Protein AF-A0AAV8R9K7-F1 (afdb_monomer_lite)

InterPro domains:
  IPR001878 Zinc finger, CCHC-type [PF00098] (71-87)
  IPR001878 Zinc finger, CCHC-type [PS50158] (72-88)
  IPR001878 Zinc finger, CCHC-type [SM00343] (72-88)
  IPR036875 Zinc finger, CCHC-type superfamily [SSF57756] (67-96)

Foldseek 3Di:
DVVVVVVVVVVVVVVVVPPVPPPDPPDDDPDDDDPQLQKAKDQDPDDPQDFDLQKKFKAFPVVVVVVQPDWAEQFQRHGDDFVVPDPDPRGDVVSVSQVVNQPDDPRMTITTDDGRDPDSRRMIGMDRPDPHDPPDVVSRPPPDPDPPPDPDPPDPPFLFFFDDDPPDGTQTDDPQVSPDPFDWDQADQDFDAASRPRDTAHRLQWIAGPRRRHIHGQVCCCGGPVVDHRPRPPDPPDDDDDDDVVVVVVVVVVVVVVVVVVVVVVVVVVVVVVVVVVVVVVVVVVVVVVVVPPDDPVVVVVVVVVVVVVVVVVVVVVVVVVVVVVVVVVVVVVVVVVVVVVPDPVVVVVVVVVVVVVVVVVVVVVVVVVVVVVVVVVVVDDDDDDDDDDDDDDDDDDPPPDDDPQWDWDWDWDDDPNDTDIDIDTDDPVDPHDPDDPVVPD

pLDDT: mean 74.11, std 16.45, range [30.86, 96.81]

Organism: Ensete ventricosum (NCBI:txid4639)

Secondary structure (DSSP, 8-state):
-HHHHHHHHHHHHHHHS-GGGS---TTS------S----EEEE-S---S---TTEEEEEEHHHHHHTTTTPEETTT--BSS-GGG---S---HHHHHHHHHS---TTEEEEE--SS-S--TTEEEEETTS------GGGG--TT------------S-EEES--BTTBPPEEE-HHHHT----EE----S-EE-TTT--EE-TTSEEEETTT--EEETTTHHHH-TTS---------PPPP---HHHHHHHHHHHHHHHHHHHHHHHHHHHHHHHHHHHHHHHHHHHHHHHHHS---HHHHHHHHHHHHHHHHHHHHHHHHHHHHHHHHHHHHHHHHHHHHSS--HHHHHHHHHHHHHHHHHHHHHHHHHHHHHHHHHHH---------------------------EEEEEEEEETTEEEEEEEEE----SS----GGG--

Structure (mmCIF, N/CA/C/O backbone):
data_AF-A0AAV8R9K7-F1
#
_entry.id   AF-A0AAV8R9K7-F1
#
loop_
_atom_site.group_PDB
_atom_site.id
_atom_site.type_symbol
_atom_site.label_atom_id
_atom_site.label_alt_id
_atom_site.label_comp_id
_atom_site.label_asym_id
_atom_site.label_entity_id
_atom_site.label_seq_id
_atom_site.pdbx_PDB_ins_code
_atom_site.Cartn_x
_atom_site.Cartn_y
_atom_site.Cartn_z
_atom_site.occupancy
_atom_site.B_iso_or_equiv
_atom_site.auth_seq_id
_atom_site.auth_comp_id
_atom_site.auth_asym_id
_atom_site.auth_atom_id
_atom_site.pdbx_PDB_model_num
ATOM 1 N N . MET A 1 1 ? 14.987 -25.175 37.083 1.00 53.41 1 MET A N 1
ATOM 2 C CA . MET A 1 1 ? 14.721 -26.192 36.028 1.00 53.41 1 MET A CA 1
ATOM 3 C C . MET A 1 1 ? 13.384 -26.905 36.206 1.00 53.41 1 MET A C 1
ATOM 5 O O . MET A 1 1 ? 12.622 -26.923 35.249 1.00 53.41 1 MET A O 1
ATOM 9 N N . LYS A 1 2 ? 13.059 -27.458 37.387 1.00 66.12 2 LYS A N 1
ATOM 10 C CA . LYS A 1 2 ? 11.740 -28.081 37.627 1.00 66.12 2 LYS A CA 1
ATOM 11 C C . LYS A 1 2 ? 10.578 -27.083 37.537 1.00 66.12 2 LYS A C 1
ATOM 13 O O . LYS A 1 2 ? 9.588 -27.394 36.893 1.00 66.12 2 LYS A O 1
ATOM 18 N N . GLU A 1 3 ? 10.751 -25.882 38.084 1.00 74.06 3 GLU A N 1
ATOM 19 C CA . GLU A 1 3 ? 9.745 -24.806 38.036 1.00 74.06 3 GLU A CA 1
ATOM 20 C C . GLU A 1 3 ? 9.465 -24.338 36.603 1.00 74.06 3 GLU A C 1
ATOM 22 O O . GLU A 1 3 ? 8.318 -24.289 36.191 1.00 74.06 3 GLU A O 1
ATOM 27 N N . ILE A 1 4 ? 10.509 -24.158 35.789 1.00 72.94 4 ILE A N 1
ATOM 28 C CA . ILE A 1 4 ? 10.387 -23.790 34.366 1.00 72.94 4 ILE A CA 1
ATOM 29 C C . ILE A 1 4 ? 9.634 -24.874 33.572 1.00 72.94 4 ILE A C 1
ATOM 31 O O . ILE A 1 4 ? 8.831 -24.575 32.692 1.00 72.94 4 ILE A O 1
ATOM 35 N N . CYS A 1 5 ? 9.859 -26.153 33.892 1.00 73.19 5 CYS A N 1
ATOM 36 C CA . CYS A 1 5 ? 9.116 -27.250 33.268 1.00 73.19 5 CYS A CA 1
ATOM 37 C C . CYS A 1 5 ? 7.656 -27.295 33.742 1.00 73.19 5 CYS A C 1
ATOM 39 O O . CYS A 1 5 ? 6.770 -27.600 32.947 1.00 73.19 5 CYS A O 1
ATOM 41 N N . GLN A 1 6 ? 7.390 -26.979 35.011 1.00 78.06 6 GLN A N 1
ATOM 42 C CA . GLN A 1 6 ? 6.032 -26.892 35.550 1.00 78.06 6 GLN A CA 1
ATOM 43 C C . GLN A 1 6 ? 5.265 -25.709 34.953 1.00 78.06 6 GLN A C 1
ATOM 45 O O . GLN A 1 6 ? 4.122 -25.892 34.544 1.00 78.06 6 GLN A O 1
ATOM 50 N N . GLU A 1 7 ? 5.902 -24.550 34.786 1.00 79.38 7 GLU A N 1
ATOM 51 C CA . GLU A 1 7 ? 5.328 -23.403 34.077 1.00 79.38 7 GLU A CA 1
ATOM 52 C C . GLU A 1 7 ? 5.062 -23.719 32.605 1.00 79.38 7 GLU A C 1
ATOM 54 O O . GLU A 1 7 ? 3.993 -23.392 32.098 1.00 79.38 7 GLU A O 1
ATOM 59 N N . ALA A 1 8 ? 5.966 -24.421 31.916 1.00 77.44 8 ALA A N 1
ATOM 60 C CA . ALA A 1 8 ? 5.749 -24.825 30.526 1.00 77.44 8 ALA A CA 1
ATOM 61 C C . ALA A 1 8 ? 4.580 -25.819 30.377 1.00 77.44 8 ALA A C 1
ATOM 63 O O . ALA A 1 8 ? 3.791 -25.728 29.433 1.00 77.44 8 ALA A O 1
ATOM 64 N N . VAL A 1 9 ? 4.432 -26.756 31.321 1.00 81.25 9 VAL A N 1
ATOM 65 C CA . VAL A 1 9 ? 3.286 -27.677 31.368 1.00 81.25 9 VAL A CA 1
ATOM 66 C C . VAL A 1 9 ? 1.995 -26.918 31.677 1.00 81.25 9 VAL A C 1
ATOM 68 O O . VAL A 1 9 ? 0.989 -27.150 31.009 1.00 81.25 9 VAL A O 1
ATOM 71 N N . PHE A 1 10 ? 2.028 -25.970 32.614 1.00 74.88 10 PHE A N 1
ATOM 72 C CA . PHE A 1 10 ? 0.879 -25.147 32.985 1.00 74.88 10 PHE A CA 1
ATOM 73 C C . PHE A 1 10 ? 0.433 -24.228 31.837 1.00 74.88 10 PHE A C 1
ATOM 75 O O . PHE A 1 10 ? -0.750 -24.170 31.508 1.00 74.88 10 PHE A O 1
ATOM 82 N N . GLN A 1 11 ? 1.373 -23.599 31.128 1.00 75.44 11 GLN A N 1
ATOM 83 C CA . GLN A 1 11 ? 1.072 -22.807 29.934 1.00 75.44 11 GLN A CA 1
ATOM 84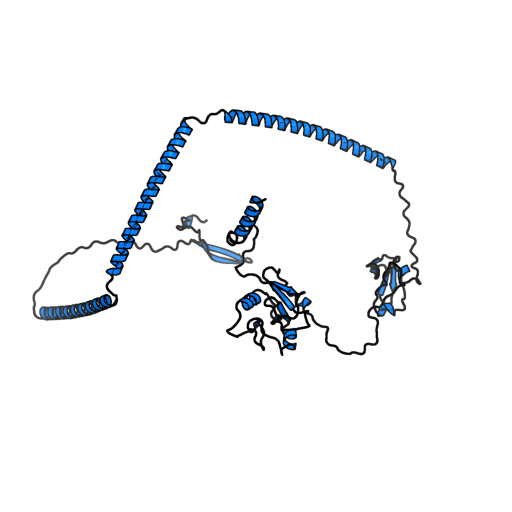 C C . GLN A 1 11 ? 0.511 -23.659 28.789 1.00 75.44 11 GLN A C 1
ATOM 86 O O . GLN A 1 11 ? -0.382 -23.216 28.067 1.00 75.44 11 GLN A O 1
ATOM 91 N N . ASN A 1 12 ? 0.975 -24.900 28.628 1.00 72.88 12 ASN A N 1
ATOM 92 C CA . ASN A 1 12 ? 0.406 -25.818 27.640 1.00 72.88 12 ASN A CA 1
ATOM 93 C C . ASN A 1 12 ? -0.994 -26.317 28.031 1.00 72.88 12 ASN A C 1
ATOM 95 O O . ASN A 1 12 ? -1.822 -26.550 27.150 1.00 72.88 12 ASN A O 1
ATOM 99 N N . GLN A 1 13 ? -1.292 -26.441 29.327 1.00 76.12 13 GLN A N 1
ATOM 100 C CA . GLN A 1 13 ? -2.643 -26.728 29.818 1.00 76.12 13 GLN A CA 1
ATOM 101 C C . GLN A 1 13 ? -3.586 -25.535 29.599 1.00 76.12 13 GLN A C 1
ATOM 103 O O . GLN A 1 13 ? -4.694 -25.731 29.099 1.00 76.12 13 GLN A O 1
ATOM 108 N N . LEU A 1 14 ? -3.122 -24.305 29.849 1.00 68.12 14 LEU A N 1
ATOM 109 C CA . LEU A 1 14 ? -3.866 -23.070 29.565 1.00 68.12 14 LEU A CA 1
ATOM 110 C C . LEU A 1 14 ? -4.161 -22.886 28.069 1.00 68.12 14 LEU A C 1
ATOM 112 O O . LEU A 1 14 ? -5.252 -22.460 27.718 1.00 68.12 14 LEU A O 1
ATOM 116 N N . LYS A 1 15 ? -3.246 -23.272 27.168 1.00 66.06 15 LYS A N 1
ATOM 117 C CA . LYS A 1 15 ? -3.500 -23.259 25.712 1.00 66.06 15 LYS A CA 1
ATOM 118 C C . LYS A 1 15 ? -4.556 -24.281 25.268 1.00 66.06 15 LYS A C 1
ATOM 120 O O . LYS A 1 15 ? -5.205 -24.079 24.245 1.00 66.06 15 LYS A O 1
ATOM 125 N N . LYS A 1 16 ? -4.719 -25.385 26.007 1.00 66.06 16 LYS A N 1
ATOM 126 C CA . LYS A 1 16 ? -5.699 -26.450 25.713 1.00 66.06 16 LYS A CA 1
ATOM 127 C C . LYS A 1 16 ? -7.105 -26.110 26.212 1.00 66.06 16 LYS A C 1
ATOM 129 O O . LYS A 1 16 ? -8.090 -26.546 25.620 1.00 66.06 16 LYS A O 1
ATOM 134 N N . LEU A 1 17 ? -7.195 -25.336 27.288 1.00 67.56 17 LEU A N 1
ATOM 135 C CA . LEU A 1 17 ? -8.433 -24.773 27.810 1.00 67.56 17 LEU A CA 1
ATOM 136 C C . LEU A 1 17 ? -8.737 -23.518 26.988 1.00 67.56 17 LEU A C 1
ATOM 138 O O . LEU A 1 17 ? -8.181 -22.466 27.263 1.00 67.56 17 LEU A O 1
ATOM 142 N N . GLY A 1 18 ? -9.548 -23.630 25.933 1.00 59.41 18 GLY A N 1
ATOM 143 C CA . GLY A 1 18 ? -9.854 -22.556 24.972 1.00 59.41 18 GLY A CA 1
ATOM 144 C C . GLY A 1 18 ? -10.602 -21.341 25.546 1.00 59.41 18 GLY A C 1
ATOM 145 O O . GLY A 1 18 ? -11.646 -20.961 25.024 1.00 59.41 18 GLY A O 1
ATOM 146 N N . PHE A 1 19 ? -10.075 -20.727 26.603 1.00 54.97 19 PHE A N 1
ATOM 147 C CA . PHE A 1 19 ? -10.669 -19.644 27.377 1.00 54.97 19 PHE A CA 1
ATOM 148 C C . PHE A 1 19 ? -10.847 -18.379 26.531 1.00 54.97 19 PHE A C 1
ATOM 150 O O . PHE A 1 19 ? -11.880 -17.724 26.596 1.00 54.97 19 PHE A O 1
ATOM 157 N N . CYS A 1 20 ? -9.896 -18.097 25.637 1.00 54.50 20 CYS A N 1
ATOM 158 C CA . CYS A 1 20 ? -9.931 -16.913 24.777 1.00 54.50 20 CYS A CA 1
ATOM 159 C C . CYS A 1 20 ? -10.772 -17.082 23.501 1.00 54.50 20 CYS A C 1
ATOM 161 O O . CYS A 1 20 ? -10.784 -16.183 22.667 1.00 54.50 20 CYS A O 1
ATOM 163 N N . ARG A 1 21 ? -11.473 -18.210 23.307 1.00 57.03 21 ARG A N 1
ATOM 164 C CA . ARG A 1 21 ? -12.296 -18.415 22.099 1.00 57.03 21 ARG A CA 1
ATOM 165 C C . ARG A 1 21 ? -13.566 -17.553 22.094 1.00 57.03 21 ARG A C 1
ATOM 167 O O . ARG A 1 21 ? -14.088 -17.274 21.022 1.00 57.03 21 ARG A O 1
ATOM 174 N N . ASN A 1 22 ? -14.013 -17.117 23.276 1.00 54.28 22 ASN A N 1
ATOM 175 C CA . ASN A 1 22 ? -15.217 -16.304 23.477 1.00 54.28 22 ASN A CA 1
ATOM 176 C C . ASN A 1 22 ? -14.931 -14.919 24.082 1.00 54.28 22 ASN A C 1
ATOM 178 O O . ASN A 1 22 ? -15.877 -14.211 24.412 1.00 54.28 22 ASN A O 1
ATOM 182 N N . THR A 1 23 ? -13.665 -14.520 24.240 1.00 49.56 23 THR A N 1
ATOM 183 C CA . THR A 1 23 ? -13.323 -13.184 24.748 1.00 49.56 23 THR A CA 1
ATOM 184 C C . THR A 1 23 ? -13.143 -12.242 23.558 1.00 49.56 23 THR A C 1
ATOM 186 O O . THR A 1 23 ? -12.136 -12.357 22.854 1.00 49.56 23 THR A O 1
ATOM 189 N N . PRO A 1 24 ? -14.097 -11.338 23.276 1.00 47.09 24 PRO A N 1
ATOM 190 C CA . PRO A 1 24 ? -13.968 -10.401 22.171 1.00 47.09 24 PRO A CA 1
ATOM 191 C C . PRO A 1 24 ? -12.807 -9.442 22.447 1.00 47.09 24 PRO A C 1
ATOM 193 O O . PRO A 1 24 ? -12.854 -8.616 23.357 1.00 47.09 24 PRO A O 1
ATOM 196 N N . VAL A 1 25 ? -11.742 -9.555 21.654 1.00 50.19 25 VAL A N 1
ATOM 197 C CA . VAL A 1 25 ? -10.676 -8.551 21.610 1.00 50.19 25 VAL A CA 1
ATOM 198 C C . VAL A 1 25 ? -11.211 -7.374 20.798 1.00 50.19 25 VAL A C 1
ATOM 200 O O . VAL A 1 25 ? -11.258 -7.415 19.569 1.00 50.19 25 VAL A O 1
ATOM 203 N N . HIS A 1 26 ? -11.685 -6.344 21.494 1.00 41.00 26 HIS A N 1
ATOM 204 C CA . HIS A 1 26 ? -12.166 -5.117 20.870 1.00 41.00 26 HIS A CA 1
ATOM 205 C C . HIS A 1 26 ? -11.006 -4.354 20.206 1.00 41.00 26 HIS A C 1
ATOM 207 O O . HIS A 1 26 ? -9.986 -4.107 20.843 1.00 41.00 26 HIS A O 1
ATOM 213 N N . GLY A 1 27 ? -11.179 -3.965 18.935 1.00 42.97 27 GLY A N 1
ATOM 214 C CA . GLY A 1 27 ? -10.359 -2.927 18.289 1.00 42.97 27 GLY A CA 1
ATOM 215 C C . GLY A 1 27 ? -9.593 -3.293 17.011 1.00 42.97 27 GLY A C 1
ATOM 216 O O . GLY A 1 27 ? -9.007 -2.395 16.423 1.00 42.97 27 GLY A O 1
ATOM 217 N N . ILE A 1 28 ? -9.590 -4.553 16.547 1.00 48.56 28 ILE A N 1
ATOM 218 C CA . ILE A 1 28 ? -8.864 -4.942 15.306 1.00 48.56 28 ILE A CA 1
ATOM 219 C C . ILE A 1 28 ? -9.806 -5.340 14.154 1.00 48.56 28 ILE A C 1
ATOM 221 O O . ILE A 1 28 ? -9.413 -5.323 12.992 1.00 48.56 28 ILE A O 1
ATOM 225 N N . TYR A 1 29 ? -11.077 -5.625 14.440 1.00 40.69 29 TYR A N 1
ATOM 226 C CA . TYR A 1 29 ? -12.050 -6.016 13.420 1.00 40.69 29 TYR A CA 1
ATOM 227 C C . TYR A 1 29 ? -13.140 -4.962 13.263 1.00 40.69 29 TYR A C 1
ATOM 229 O O . TYR A 1 29 ? -14.261 -5.124 13.737 1.00 40.69 29 TYR A O 1
ATOM 237 N N . GLU A 1 30 ? -12.832 -3.900 12.529 1.00 41.28 30 GLU A N 1
ATOM 238 C CA . GLU A 1 30 ? -13.862 -3.222 11.749 1.00 41.28 30 GLU A CA 1
ATOM 239 C C . GLU A 1 30 ? -14.164 -4.099 10.529 1.00 41.28 30 GLU A C 1
ATOM 241 O O . GLU A 1 30 ? -13.495 -4.025 9.500 1.00 41.28 30 GLU A O 1
ATOM 246 N N . ARG A 1 31 ? -15.125 -5.015 10.683 1.00 40.19 31 ARG A N 1
ATOM 247 C CA . ARG A 1 31 ? -15.949 -5.571 9.599 1.00 40.19 31 ARG A CA 1
ATOM 248 C C . ARG A 1 31 ? -17.084 -6.373 10.216 1.00 40.19 31 ARG A C 1
ATOM 250 O O . ARG A 1 31 ? -17.049 -7.594 10.346 1.00 40.19 31 ARG A O 1
ATOM 257 N N . GLU A 1 32 ? -18.138 -5.646 10.553 1.00 43.19 32 GLU A N 1
ATOM 258 C CA . GLU A 1 32 ? -19.488 -6.180 10.483 1.00 43.19 32 GLU A CA 1
ATOM 259 C C . GLU A 1 32 ? -19.696 -6.836 9.114 1.00 43.19 32 GLU A C 1
ATOM 261 O O . GLU A 1 32 ? -19.749 -6.163 8.084 1.00 43.19 32 GLU A O 1
ATOM 266 N N . LYS A 1 33 ? -19.768 -8.168 9.108 1.00 42.81 33 LYS A N 1
ATOM 267 C CA . LYS A 1 33 ? -20.764 -8.953 8.370 1.00 42.81 33 LYS A CA 1
ATOM 268 C C . LYS A 1 33 ? -20.582 -10.428 8.714 1.00 42.81 33 LYS A C 1
ATOM 270 O O . LYS A 1 33 ? -19.687 -11.084 8.198 1.00 42.81 33 LYS A O 1
ATOM 275 N N . THR A 1 34 ? -21.481 -10.865 9.597 1.00 39.34 34 THR A N 1
ATOM 276 C CA . THR A 1 34 ? -22.144 -12.174 9.634 1.00 39.34 34 THR A CA 1
ATOM 277 C C . THR A 1 34 ? -21.268 -13.425 9.750 1.00 39.34 34 THR A C 1
ATOM 279 O O . THR A 1 34 ? -20.331 -13.667 9.005 1.00 39.34 34 THR A O 1
ATOM 282 N N . HIS A 1 35 ? -21.651 -14.287 10.689 1.00 43.91 35 HIS A N 1
ATOM 283 C CA . HIS A 1 35 ? -21.115 -15.625 10.926 1.00 43.91 35 HIS A CA 1
ATOM 284 C C . HIS A 1 35 ? -21.249 -16.570 9.710 1.00 43.91 35 HIS A C 1
ATOM 286 O O . HIS A 1 35 ? -21.999 -17.543 9.745 1.00 43.91 35 HIS A O 1
ATOM 292 N N . ARG A 1 36 ? -20.497 -16.333 8.637 1.00 52.97 36 ARG A N 1
ATOM 293 C CA . ARG A 1 36 ? -20.113 -17.365 7.676 1.00 52.97 36 ARG A CA 1
ATOM 294 C C . ARG A 1 36 ? -18.599 -17.443 7.708 1.00 52.97 36 ARG A C 1
ATOM 296 O O . ARG A 1 36 ? -17.920 -16.459 7.431 1.00 52.97 36 ARG A O 1
ATOM 303 N N . ARG A 1 37 ? -18.074 -18.609 8.086 1.00 56.03 37 ARG A N 1
ATOM 304 C CA . ARG A 1 37 ? -16.659 -18.917 7.881 1.00 56.03 37 ARG A CA 1
ATOM 305 C C . ARG A 1 37 ? -16.389 -18.714 6.393 1.00 56.03 37 ARG A C 1
ATOM 307 O O . ARG A 1 37 ? -17.049 -19.349 5.573 1.00 56.03 37 ARG A O 1
ATOM 314 N N . ARG A 1 38 ? -15.535 -17.755 6.046 1.00 64.44 38 ARG A N 1
ATOM 315 C CA . ARG A 1 38 ? -15.166 -17.530 4.649 1.00 64.44 38 ARG A CA 1
ATOM 316 C C . ARG A 1 38 ? -14.166 -18.614 4.278 1.00 64.44 38 ARG A C 1
ATOM 318 O O . ARG A 1 38 ? -13.187 -18.805 4.990 1.00 64.44 38 ARG A O 1
ATOM 325 N N . TYR A 1 39 ? -14.473 -19.367 3.232 1.00 72.19 39 TYR A N 1
ATOM 326 C CA . TYR A 1 39 ? -13.564 -20.346 2.653 1.00 72.19 39 TYR A CA 1
ATOM 327 C C . TYR A 1 39 ? -13.024 -19.747 1.361 1.00 72.19 39 TYR A C 1
ATOM 329 O O . TYR A 1 39 ? -13.811 -19.434 0.473 1.00 72.19 39 TYR A O 1
ATOM 337 N N . GLY A 1 40 ? -11.704 -19.614 1.257 1.00 80.94 40 GLY A N 1
ATOM 338 C CA . GLY A 1 40 ? -11.022 -19.214 0.029 1.00 80.94 40 GLY A CA 1
ATOM 339 C C . GLY A 1 40 ? -10.404 -20.413 -0.688 1.00 80.94 40 GLY A C 1
ATOM 340 O O . GLY A 1 40 ? -10.207 -21.481 -0.098 1.00 80.94 40 GLY A O 1
ATOM 341 N N . ALA A 1 41 ? -10.075 -20.241 -1.968 1.00 81.81 41 ALA A N 1
ATOM 342 C CA . ALA A 1 41 ? -9.431 -21.254 -2.803 1.00 81.81 41 ALA A CA 1
ATOM 343 C C . ALA A 1 41 ? -8.129 -20.719 -3.410 1.00 81.81 41 ALA A C 1
ATOM 345 O O . ALA A 1 41 ? -8.066 -19.569 -3.822 1.00 81.81 41 ALA A O 1
ATOM 346 N N . ARG A 1 42 ? -7.093 -21.558 -3.518 1.00 81.56 42 ARG A N 1
ATOM 347 C CA . ARG A 1 42 ? -5.822 -21.235 -4.200 1.00 81.56 42 ARG A CA 1
ATOM 348 C C . ARG A 1 42 ? -5.370 -22.388 -5.087 1.00 81.56 42 ARG A C 1
ATOM 350 O O . ARG A 1 42 ? -5.684 -23.531 -4.763 1.00 81.56 42 ARG A O 1
ATOM 357 N N . LYS A 1 43 ? -4.605 -22.131 -6.155 1.00 81.69 43 LYS A N 1
ATOM 358 C CA . LYS A 1 43 ? -4.033 -23.210 -6.988 1.00 81.69 43 LYS A CA 1
ATOM 359 C C . LYS A 1 43 ? -3.189 -24.149 -6.120 1.00 81.69 43 LYS A C 1
ATOM 361 O O . LYS A 1 43 ? -2.366 -23.698 -5.320 1.00 81.69 43 LYS A O 1
ATOM 366 N N . SER A 1 44 ? -3.439 -25.449 -6.234 1.00 76.00 44 SER A N 1
ATOM 367 C CA . SER A 1 44 ? -2.749 -26.457 -5.434 1.00 76.00 44 SER A CA 1
ATOM 368 C C . SER A 1 44 ? -1.379 -26.769 -6.036 1.00 76.00 44 SER A C 1
ATOM 370 O O . SER A 1 44 ? -1.247 -26.982 -7.236 1.00 76.00 44 SER A O 1
ATOM 372 N N . THR A 1 45 ? -0.342 -26.789 -5.201 1.00 72.69 45 THR A N 1
ATOM 373 C CA . THR A 1 45 ? 1.027 -27.166 -5.601 1.00 72.69 45 THR A CA 1
ATOM 374 C C . THR A 1 45 ? 1.423 -28.557 -5.104 1.00 72.69 45 THR A C 1
ATOM 376 O O . THR A 1 45 ? 2.470 -29.070 -5.481 1.00 72.69 45 THR A O 1
ATOM 379 N N . SER A 1 46 ? 0.600 -29.171 -4.247 1.00 69.19 46 SER A N 1
ATOM 380 C CA . SER A 1 46 ? 0.925 -30.387 -3.491 1.00 69.19 46 SER A CA 1
ATOM 381 C C . SER A 1 46 ? -0.061 -31.541 -3.712 1.00 69.19 46 SER A C 1
ATOM 383 O O . SER A 1 46 ? -0.222 -32.385 -2.826 1.00 69.19 46 SER A O 1
ATOM 385 N N . TYR A 1 47 ? -0.800 -31.558 -4.825 1.00 73.94 47 TYR A N 1
ATOM 386 C CA . TYR A 1 47 ? -1.729 -32.651 -5.105 1.00 73.94 47 TYR A CA 1
ATOM 387 C C . TYR A 1 47 ? -0.947 -33.894 -5.555 1.00 73.94 47 TYR A C 1
ATOM 389 O O . TYR A 1 47 ? -0.343 -33.905 -6.619 1.00 73.94 47 TYR A O 1
ATOM 397 N N . ASN A 1 48 ? -0.957 -34.944 -4.729 1.00 69.94 48 ASN A N 1
ATOM 398 C CA . ASN A 1 48 ? -0.193 -36.180 -4.947 1.00 69.94 48 ASN A CA 1
ATOM 399 C C . ASN A 1 48 ? -1.085 -37.338 -5.446 1.00 69.94 48 ASN A C 1
ATOM 401 O O . ASN A 1 48 ? -0.948 -38.465 -4.971 1.00 69.94 48 ASN A O 1
ATOM 405 N N . GLY A 1 49 ? -2.074 -37.058 -6.304 1.00 70.44 49 GLY A N 1
ATOM 406 C CA . GLY A 1 49 ? -2.939 -38.084 -6.917 1.00 70.44 49 GLY A CA 1
ATOM 407 C C . GLY A 1 49 ? -4.062 -38.641 -6.029 1.00 70.44 49 GLY A C 1
ATOM 408 O O . GLY A 1 49 ? -4.879 -39.438 -6.485 1.00 70.44 49 GLY A O 1
ATOM 409 N N . LYS A 1 50 ? -4.161 -38.229 -4.756 1.00 76.75 50 LYS A N 1
ATOM 410 C CA . LYS A 1 50 ? -5.218 -38.697 -3.841 1.00 76.75 50 LYS A CA 1
ATOM 411 C C . LYS A 1 50 ? -6.296 -37.635 -3.625 1.00 76.75 50 LYS A C 1
ATOM 413 O O . LYS A 1 50 ? -5.971 -36.514 -3.226 1.00 76.75 50 LYS A O 1
ATOM 418 N N . PRO A 1 51 ? -7.587 -37.970 -3.803 1.00 74.31 51 PRO A N 1
ATOM 419 C CA . PRO A 1 51 ? -8.668 -37.034 -3.550 1.00 74.31 51 PRO A CA 1
ATOM 420 C C . PRO A 1 51 ? -8.776 -36.739 -2.051 1.00 74.31 51 PRO A C 1
ATOM 422 O O . PRO A 1 51 ? -9.032 -37.620 -1.229 1.00 74.31 51 PRO A O 1
ATOM 425 N N . HIS A 1 52 ? -8.599 -35.470 -1.694 1.00 72.56 52 HIS A N 1
ATOM 426 C CA . HIS A 1 52 ? -8.733 -34.972 -0.328 1.00 72.56 52 HIS A CA 1
ATOM 427 C C . HIS A 1 52 ? -9.919 -34.014 -0.225 1.00 72.56 52 HIS A C 1
ATOM 429 O O . HIS A 1 52 ? -10.273 -33.349 -1.191 1.00 72.56 52 HIS A O 1
ATOM 435 N N . LYS A 1 53 ? -10.508 -33.888 0.973 1.00 74.56 53 LYS A N 1
ATOM 436 C CA . LYS A 1 53 ? -11.634 -32.966 1.229 1.00 74.56 53 LYS A CA 1
ATOM 437 C C . LYS A 1 53 ? -11.304 -31.498 0.935 1.00 74.56 53 LYS A C 1
ATOM 439 O O . LYS A 1 53 ? -12.209 -30.724 0.670 1.00 74.56 53 LYS A O 1
ATOM 444 N N . THR A 1 54 ? -10.026 -31.141 1.002 1.00 79.19 54 THR A N 1
ATOM 445 C CA . THR A 1 54 ? -9.517 -29.789 0.764 1.00 79.19 54 THR A CA 1
ATOM 446 C C . THR A 1 54 ? -9.167 -29.524 -0.695 1.00 79.19 54 THR A C 1
ATOM 448 O O . THR A 1 54 ? -8.893 -28.380 -1.022 1.00 79.19 54 THR A O 1
ATOM 451 N N . HIS A 1 55 ? -9.136 -30.540 -1.565 1.00 84.19 55 HIS A N 1
ATOM 452 C CA . HIS A 1 55 ? -8.739 -30.383 -2.964 1.00 84.19 55 HIS A CA 1
ATOM 453 C C . HIS A 1 55 ? -9.944 -30.508 -3.881 1.00 84.19 55 HIS A C 1
ATOM 455 O O . HIS A 1 55 ? -10.734 -31.450 -3.791 1.00 84.19 55 HIS A O 1
ATOM 461 N N . VAL A 1 56 ? -10.074 -29.531 -4.762 1.00 87.00 56 VAL A N 1
ATOM 462 C CA . VAL A 1 56 ? -11.277 -29.293 -5.537 1.00 87.00 56 VAL A CA 1
ATOM 463 C C . VAL A 1 56 ? -10.878 -28.798 -6.918 1.00 87.00 56 VAL A C 1
ATOM 465 O O . VAL A 1 56 ? -9.983 -27.969 -7.033 1.00 87.00 56 VAL A O 1
ATOM 468 N N . ARG A 1 57 ? -11.535 -29.282 -7.972 1.00 86.25 57 ARG A N 1
ATOM 469 C CA . ARG A 1 57 ? -11.318 -28.762 -9.323 1.00 86.25 57 ARG A CA 1
ATOM 470 C C . ARG A 1 57 ? -12.296 -27.632 -9.610 1.00 86.25 57 ARG A C 1
ATOM 472 O O . ARG A 1 57 ? -13.500 -27.809 -9.413 1.00 86.25 57 ARG A O 1
ATOM 479 N N . ILE A 1 58 ? -11.775 -26.507 -10.091 1.00 87.25 58 ILE A N 1
ATOM 480 C CA . ILE A 1 58 ? -12.553 -25.305 -10.407 1.00 87.25 58 ILE A CA 1
ATOM 481 C C . ILE A 1 58 ? -12.199 -24.887 -11.833 1.00 87.25 58 ILE A C 1
ATOM 483 O O . ILE A 1 58 ? -11.048 -24.566 -12.110 1.00 87.25 58 ILE A O 1
ATOM 487 N N . ALA A 1 59 ? -13.171 -24.925 -12.745 1.00 83.25 59 ALA A N 1
ATOM 488 C CA . ALA A 1 59 ? -12.980 -24.541 -14.146 1.00 83.25 59 ALA A CA 1
ATOM 489 C C . ALA A 1 59 ? -14.307 -24.092 -14.781 1.00 83.25 59 ALA A C 1
ATOM 491 O O . ALA A 1 59 ? -15.383 -24.301 -14.212 1.00 83.25 59 ALA A O 1
ATOM 492 N N . LYS A 1 60 ? -14.261 -23.496 -15.983 1.00 83.44 60 LYS A N 1
ATOM 493 C CA . LYS A 1 60 ? -15.495 -23.121 -16.702 1.00 83.44 60 LYS A CA 1
ATOM 494 C C . LYS A 1 60 ? -16.309 -24.374 -17.039 1.00 83.44 60 LYS A C 1
ATOM 496 O O . LYS A 1 60 ? -15.753 -25.402 -17.441 1.00 83.44 60 LYS A O 1
ATOM 501 N N . ARG A 1 61 ? -17.640 -24.270 -16.979 1.00 81.44 61 ARG A N 1
ATOM 502 C CA . ARG A 1 61 ? -18.579 -25.376 -17.265 1.00 81.44 61 ARG A CA 1
ATOM 503 C C . ARG A 1 61 ? -18.300 -26.080 -18.595 1.00 81.44 61 ARG A C 1
ATOM 505 O O . ARG A 1 61 ? -18.467 -27.291 -18.684 1.00 81.44 61 ARG A O 1
ATOM 512 N N . LYS A 1 62 ? -17.832 -25.354 -19.619 1.00 80.25 62 LYS A N 1
ATOM 513 C CA . LYS A 1 62 ? -17.453 -25.919 -20.930 1.00 80.25 62 LYS A CA 1
ATOM 514 C C . LYS A 1 62 ? -16.277 -26.903 -20.823 1.00 80.25 62 LYS A C 1
ATOM 516 O O . LYS A 1 62 ? -16.370 -27.998 -21.372 1.00 80.25 62 LYS A O 1
ATOM 521 N N . HIS A 1 63 ? -15.223 -26.558 -20.079 1.00 77.56 63 HIS A N 1
ATOM 522 C CA . HIS A 1 63 ? -14.040 -27.411 -19.880 1.00 77.56 63 HIS A CA 1
ATOM 523 C C . HIS A 1 63 ? -14.355 -28.632 -19.013 1.00 77.56 63 HIS A C 1
ATOM 525 O O . HIS A 1 63 ? -13.924 -29.743 -19.315 1.00 77.56 63 HIS A O 1
ATOM 531 N N . LEU A 1 64 ? -15.201 -28.460 -17.995 1.00 77.19 64 LEU A N 1
ATOM 532 C CA . LEU A 1 64 ? -15.690 -29.578 -17.187 1.00 77.19 64 LEU A CA 1
ATOM 533 C C . LEU A 1 64 ? -16.628 -30.493 -17.989 1.00 77.19 64 LEU A C 1
ATOM 535 O O . LEU A 1 64 ? -16.597 -31.713 -17.836 1.00 77.19 64 LEU A O 1
ATOM 539 N N . ALA A 1 65 ? -17.436 -29.925 -18.890 1.00 74.00 65 ALA A N 1
ATOM 540 C CA . ALA A 1 65 ? -18.348 -30.686 -19.736 1.00 74.00 65 ALA A CA 1
ATOM 541 C C . ALA A 1 65 ? -17.617 -31.614 -20.720 1.00 74.00 65 ALA A C 1
ATOM 543 O O . ALA A 1 65 ? -18.104 -32.713 -20.986 1.00 74.00 65 ALA A O 1
ATOM 544 N N . LEU A 1 66 ? -16.449 -31.203 -21.225 1.00 71.62 66 LEU A N 1
ATOM 545 C CA . LEU A 1 66 ? -15.581 -32.033 -22.071 1.00 71.62 66 LEU A CA 1
ATOM 546 C C . LEU A 1 66 ? -15.088 -33.296 -21.337 1.00 71.62 66 LEU A C 1
ATOM 548 O O . LEU A 1 66 ? -14.891 -34.330 -21.969 1.00 71.62 66 LEU A O 1
ATOM 552 N N . ARG A 1 67 ? -14.971 -33.244 -20.003 1.00 66.62 67 ARG A N 1
ATOM 553 C CA . ARG A 1 67 ? -14.487 -34.341 -19.143 1.00 66.62 67 ARG A CA 1
ATOM 554 C C . ARG A 1 67 ? -15.608 -35.182 -18.500 1.00 66.62 67 ARG A C 1
ATOM 556 O O . ARG A 1 67 ? -15.337 -36.031 -17.656 1.00 66.62 67 ARG A O 1
ATOM 563 N N . LYS A 1 68 ? -16.871 -34.993 -18.915 1.00 61.41 68 LYS A N 1
ATOM 564 C CA . LYS A 1 68 ? -18.106 -35.526 -18.285 1.00 61.41 68 LYS A CA 1
ATOM 565 C C . LYS A 1 68 ? -18.135 -37.009 -17.896 1.00 61.41 68 LYS A C 1
ATOM 567 O O . LYS A 1 68 ? -18.980 -37.365 -17.079 1.00 61.41 68 LYS A O 1
ATOM 572 N N . LYS A 1 69 ? -17.302 -37.874 -18.481 1.00 64.25 69 LYS A N 1
ATOM 573 C CA . LYS A 1 69 ? -17.388 -39.326 -18.257 1.00 64.25 69 LYS A CA 1
ATOM 574 C C . LYS A 1 69 ? -17.001 -39.743 -16.830 1.00 64.25 69 LYS A C 1
ATOM 576 O O . LYS A 1 69 ? -17.595 -40.695 -16.340 1.00 64.25 69 LYS A O 1
ATOM 581 N N . ASP A 1 70 ? -16.159 -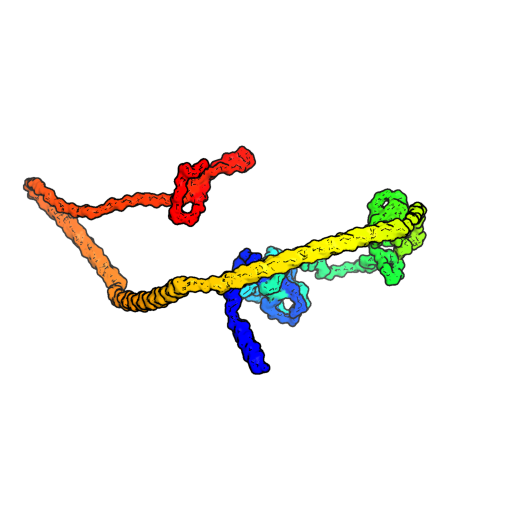38.965 -16.140 1.00 70.00 70 ASP A N 1
ATOM 582 C CA . ASP A 1 70 ? -15.640 -39.326 -14.805 1.00 70.00 70 ASP A CA 1
ATOM 583 C C . ASP A 1 70 ? -15.835 -38.240 -13.725 1.00 70.00 70 ASP A C 1
ATOM 585 O O . ASP A 1 70 ? -15.434 -38.404 -12.570 1.00 70.00 70 ASP A O 1
ATOM 589 N N . CYS A 1 71 ? -16.487 -37.120 -14.058 1.00 75.81 71 CYS A N 1
ATOM 590 C CA . CYS A 1 71 ? -16.685 -36.011 -13.125 1.00 75.81 71 CYS A CA 1
ATOM 591 C C . CYS A 1 71 ? -17.767 -36.315 -12.072 1.00 75.81 71 CYS A C 1
ATOM 593 O O . CYS A 1 71 ? -18.948 -36.468 -12.393 1.00 75.81 71 CYS A O 1
ATOM 595 N N . LYS A 1 72 ? -17.368 -36.329 -10.796 1.00 86.25 72 LYS A N 1
ATOM 596 C CA . LYS A 1 72 ? -18.260 -36.461 -9.633 1.00 86.25 72 LYS A CA 1
ATOM 597 C C . LYS A 1 72 ? -18.617 -35.087 -9.054 1.00 86.25 72 LYS A C 1
ATOM 599 O O . LYS A 1 72 ? -17.755 -34.222 -8.890 1.00 86.25 72 LYS A O 1
ATOM 604 N N . CYS A 1 73 ? -19.885 -34.889 -8.707 1.00 87.81 73 CYS A N 1
ATOM 605 C CA . CYS A 1 73 ? -20.367 -33.668 -8.070 1.00 87.81 73 CYS A CA 1
ATOM 606 C C . CYS A 1 73 ? -19.648 -33.436 -6.733 1.00 87.81 73 CYS A C 1
ATOM 608 O O . CYS A 1 73 ? -19.633 -34.316 -5.873 1.00 87.81 73 CYS A O 1
ATOM 610 N N . TYR A 1 74 ? -19.142 -32.224 -6.487 1.00 88.19 74 TYR A N 1
ATOM 611 C CA . TYR A 1 74 ? -18.495 -31.917 -5.209 1.00 88.19 74 TYR A CA 1
ATOM 612 C C . TYR A 1 74 ? -19.466 -32.045 -4.021 1.00 88.19 74 TYR A C 1
ATOM 614 O O . TYR A 1 74 ? -19.114 -32.661 -3.017 1.00 88.19 74 TYR A O 1
ATOM 622 N N . ALA A 1 75 ? -20.713 -31.577 -4.153 1.00 87.06 75 ALA A N 1
ATOM 623 C CA . ALA A 1 75 ? -21.695 -31.576 -3.062 1.00 87.06 75 ALA A CA 1
ATOM 624 C C . ALA A 1 75 ? -22.182 -32.974 -2.612 1.00 87.06 75 ALA A C 1
ATOM 626 O O . ALA A 1 75 ? -22.300 -33.206 -1.407 1.00 87.06 75 ALA A O 1
ATOM 627 N N . CYS A 1 76 ? -22.466 -33.906 -3.535 1.00 86.50 76 CYS A N 1
ATOM 628 C CA . CYS A 1 76 ? -23.002 -35.241 -3.205 1.00 86.50 76 CYS A CA 1
ATOM 629 C C . CYS A 1 76 ? -22.114 -36.431 -3.623 1.00 86.50 76 CYS A C 1
ATOM 631 O O . CYS A 1 76 ? -22.326 -37.536 -3.137 1.00 86.50 76 CYS A O 1
ATOM 633 N N . GLY A 1 77 ? -21.119 -36.238 -4.494 1.00 82.88 77 GLY A N 1
ATOM 634 C CA . GLY A 1 77 ? -20.217 -37.295 -4.969 1.00 82.88 77 GLY A CA 1
ATOM 635 C C . GLY A 1 77 ? -20.751 -38.173 -6.108 1.00 82.88 77 GLY A C 1
ATOM 636 O O . GLY A 1 77 ? -20.033 -39.066 -6.556 1.00 82.88 77 GLY A O 1
ATOM 637 N N . GLU A 1 78 ? -21.973 -37.937 -6.590 1.00 84.75 78 GLU A N 1
ATOM 638 C CA . GLU A 1 78 ? -22.559 -38.671 -7.720 1.00 84.75 78 GLU A CA 1
ATOM 639 C C . GLU A 1 78 ? -22.137 -38.080 -9.071 1.00 84.75 78 GLU A C 1
ATOM 641 O O . GLU A 1 78 ? -21.816 -36.896 -9.183 1.00 84.75 78 GLU A O 1
ATOM 646 N N . ILE A 1 79 ? -22.132 -38.917 -10.107 1.00 84.19 79 ILE A N 1
ATOM 647 C CA . ILE A 1 79 ? -21.743 -38.543 -11.472 1.00 84.19 79 ILE A CA 1
ATOM 648 C C . ILE A 1 79 ? -22.966 -37.974 -12.210 1.00 84.19 79 ILE A C 1
ATOM 650 O O . ILE A 1 79 ? -24.100 -38.375 -11.950 1.00 84.19 79 ILE A O 1
ATOM 654 N N . GLY A 1 80 ? -22.741 -37.055 -13.151 1.00 80.56 80 GLY A N 1
ATOM 655 C CA . GLY A 1 80 ? -23.757 -36.634 -14.128 1.00 80.56 80 GLY A CA 1
ATOM 656 C C . GLY A 1 80 ? -24.372 -35.248 -13.915 1.00 80.56 80 GLY A C 1
ATOM 657 O O . GLY A 1 80 ? -25.184 -34.832 -14.736 1.00 80.56 80 GLY A O 1
ATOM 658 N N . HIS A 1 81 ? -23.975 -34.513 -12.872 1.00 84.75 81 HIS A N 1
ATOM 659 C CA . HIS A 1 81 ? -24.388 -33.123 -12.647 1.00 84.75 81 HIS A CA 1
ATOM 660 C C . HIS A 1 81 ? -23.278 -32.301 -11.979 1.00 84.75 81 HIS A C 1
ATOM 662 O O . HIS A 1 81 ? -22.364 -32.855 -11.364 1.00 84.75 81 HIS A O 1
ATOM 668 N N . PHE A 1 82 ? -23.368 -30.976 -12.093 1.00 86.25 82 PHE A N 1
ATOM 669 C CA . PHE A 1 82 ? -22.434 -30.053 -11.452 1.00 86.25 82 PHE A CA 1
ATOM 670 C C . PHE A 1 82 ? -22.855 -29.695 -10.023 1.00 86.25 82 PHE A C 1
ATOM 672 O O . PHE A 1 82 ? -24.024 -29.839 -9.660 1.00 86.25 82 PHE A O 1
ATOM 679 N N . ALA A 1 83 ? -21.917 -29.216 -9.199 1.00 85.62 83 ALA A N 1
ATOM 680 C CA . ALA A 1 83 ? -22.195 -28.911 -7.796 1.00 85.62 83 ALA A CA 1
ATOM 681 C C . ALA A 1 83 ? -23.256 -27.813 -7.631 1.00 85.62 83 ALA A C 1
ATOM 683 O O . ALA A 1 83 ? -24.108 -27.933 -6.747 1.00 85.62 83 ALA A O 1
ATOM 684 N N . SER A 1 84 ? -23.260 -26.821 -8.528 1.00 84.06 84 SER A N 1
ATOM 685 C CA . SER A 1 84 ? -24.272 -25.758 -8.570 1.00 84.06 84 SER A CA 1
ATOM 686 C C . SER A 1 84 ? -25.695 -26.267 -8.872 1.00 84.06 84 SER A C 1
ATOM 688 O O . SER A 1 84 ? -26.674 -25.736 -8.354 1.00 84.06 84 SER A O 1
ATOM 690 N N . GLU A 1 85 ? -25.830 -27.351 -9.642 1.00 84.44 85 GLU A N 1
ATOM 691 C CA . GLU A 1 85 ? -27.115 -27.911 -10.099 1.00 84.44 85 GLU A CA 1
ATOM 692 C C . GLU A 1 85 ? -27.561 -29.152 -9.305 1.00 84.44 85 GLU A C 1
ATOM 694 O O . GLU A 1 85 ? -28.553 -29.806 -9.639 1.00 84.44 85 GLU A O 1
ATOM 699 N N . CYS A 1 86 ? -26.843 -29.505 -8.237 1.00 86.06 86 CYS A N 1
ATOM 700 C CA . CYS A 1 86 ? -27.123 -30.704 -7.457 1.00 86.06 86 CYS A CA 1
ATOM 701 C C . CYS A 1 86 ? -28.524 -30.648 -6.819 1.00 86.06 86 CYS A C 1
ATOM 703 O O . CYS A 1 86 ? -28.814 -29.774 -6.003 1.00 86.06 86 CYS A O 1
ATOM 705 N N . ARG A 1 87 ? -29.393 -31.616 -7.136 1.00 84.81 87 ARG A N 1
ATOM 706 C CA . ARG A 1 87 ? -30.736 -31.777 -6.528 1.00 84.81 87 ARG A CA 1
ATOM 707 C C . ARG A 1 87 ? -30.840 -32.969 -5.578 1.00 84.81 87 ARG A C 1
ATOM 709 O O . ARG A 1 87 ? -31.920 -33.259 -5.073 1.00 84.81 87 ARG A O 1
ATOM 716 N N . ASN A 1 88 ? -29.735 -33.673 -5.341 1.00 85.50 88 ASN A N 1
ATOM 717 C CA . ASN A 1 88 ? -29.737 -34.829 -4.456 1.00 85.50 88 ASN A CA 1
ATOM 718 C C . ASN A 1 88 ? -30.035 -34.377 -3.009 1.00 85.50 88 ASN A C 1
ATOM 720 O O . ASN A 1 88 ? -29.394 -33.438 -2.541 1.00 85.50 88 ASN A O 1
ATOM 724 N N . PRO A 1 89 ? -30.972 -35.008 -2.278 1.00 79.62 89 PRO A N 1
ATOM 725 C CA . PRO A 1 89 ? -31.229 -34.690 -0.872 1.00 79.62 89 PRO A CA 1
ATOM 726 C C . PRO A 1 89 ? -30.079 -35.082 0.077 1.00 79.62 89 PRO A C 1
ATOM 728 O O . PRO A 1 89 ? -30.021 -34.589 1.199 1.00 79.62 89 PRO A O 1
ATOM 731 N N . ARG A 1 90 ? -29.143 -35.943 -0.346 1.00 82.88 90 ARG A N 1
ATOM 732 C CA . ARG A 1 90 ? -27.991 -36.413 0.448 1.00 82.88 90 ARG A CA 1
ATOM 733 C C . ARG A 1 90 ? -26.715 -35.600 0.193 1.00 82.88 90 ARG A C 1
ATOM 735 O O . ARG A 1 90 ? -25.643 -36.165 -0.019 1.00 82.88 90 ARG A O 1
ATOM 742 N N . LYS A 1 91 ? -26.808 -34.268 0.190 1.00 84.00 91 LYS A N 1
ATOM 743 C CA . LYS A 1 91 ? -25.614 -33.410 0.085 1.00 84.00 91 LYS A CA 1
ATOM 744 C C . LYS A 1 91 ? -24.814 -33.434 1.381 1.00 84.00 91 LYS A C 1
ATOM 746 O O . LYS A 1 91 ? -25.370 -33.432 2.478 1.00 84.00 91 LYS A O 1
ATOM 751 N N . ILE A 1 92 ? -23.495 -33.390 1.253 1.00 84.00 92 ILE A N 1
ATOM 752 C CA . ILE A 1 92 ? -22.595 -33.235 2.392 1.00 84.00 92 ILE A CA 1
ATOM 753 C C . ILE A 1 92 ? -22.614 -31.757 2.795 1.00 84.00 92 ILE A C 1
ATOM 755 O O . ILE A 1 92 ? -22.038 -30.923 2.099 1.00 84.00 92 ILE A O 1
ATOM 759 N N . MET A 1 93 ? -23.266 -31.435 3.917 1.00 81.06 93 MET A N 1
ATOM 760 C CA . MET A 1 93 ? -23.476 -30.053 4.387 1.00 81.06 93 MET A CA 1
ATOM 761 C C . MET A 1 93 ? -22.182 -29.228 4.471 1.00 81.06 93 MET A C 1
ATOM 763 O O . MET A 1 93 ? -22.176 -28.063 4.093 1.00 81.06 93 MET A O 1
ATOM 767 N N . GLU A 1 94 ? -21.071 -29.845 4.889 1.00 80.00 94 GLU A N 1
ATOM 768 C CA . GLU A 1 94 ? -19.743 -29.211 4.947 1.00 80.00 94 GLU A CA 1
ATOM 769 C C . GLU A 1 94 ? -19.279 -28.712 3.566 1.00 80.00 94 GLU A C 1
ATOM 771 O O . GLU A 1 94 ? -18.766 -27.606 3.436 1.00 80.00 94 GLU A O 1
ATOM 776 N N . ARG A 1 95 ? -19.523 -29.488 2.504 1.00 84.12 95 ARG A N 1
ATOM 777 C CA . ARG A 1 95 ? -19.132 -29.120 1.135 1.00 84.12 95 ARG A CA 1
ATOM 778 C C . ARG A 1 95 ? -20.052 -28.077 0.518 1.00 84.12 95 ARG A C 1
ATOM 780 O O . ARG A 1 95 ? -19.591 -27.279 -0.289 1.00 84.12 95 ARG A O 1
ATOM 787 N N . VAL A 1 96 ? -21.330 -28.088 0.895 1.00 84.19 96 VAL A N 1
ATOM 788 C CA . VAL A 1 96 ? -22.294 -27.057 0.483 1.00 84.19 96 VAL A CA 1
ATOM 789 C C . VAL A 1 96 ? -21.926 -25.716 1.109 1.00 84.19 96 VAL A C 1
ATOM 791 O O . VAL A 1 96 ? -21.895 -24.721 0.402 1.00 84.19 96 VAL A O 1
ATOM 794 N N . ALA A 1 97 ? -21.553 -25.698 2.393 1.00 81.81 97 ALA A N 1
ATOM 795 C CA . ALA A 1 97 ? -21.081 -24.482 3.052 1.00 81.81 97 ALA A CA 1
ATOM 796 C C . ALA A 1 97 ? -19.830 -23.905 2.371 1.00 81.81 97 ALA A C 1
ATOM 798 O O . ALA A 1 97 ? -19.751 -22.701 2.168 1.00 81.81 97 ALA A O 1
ATOM 799 N N . ILE A 1 98 ? -18.888 -24.766 1.967 1.00 82.19 98 ILE A N 1
ATOM 800 C CA . ILE A 1 98 ? -17.709 -24.352 1.196 1.00 82.19 98 ILE A CA 1
ATOM 801 C C . ILE A 1 98 ? -18.110 -23.775 -0.171 1.00 82.19 98 ILE A C 1
ATOM 803 O O . ILE A 1 98 ? -17.592 -22.736 -0.559 1.00 82.19 98 ILE A O 1
ATOM 807 N N . LEU A 1 99 ? -19.027 -24.426 -0.894 1.00 82.25 99 LEU A N 1
ATOM 808 C CA . LEU A 1 99 ? -19.481 -23.968 -2.211 1.00 82.25 99 LEU A CA 1
ATOM 809 C C . LEU A 1 99 ? -20.183 -22.606 -2.136 1.00 82.25 99 LEU A C 1
ATOM 811 O O . LEU A 1 99 ? -19.894 -21.742 -2.950 1.00 82.25 99 LEU A O 1
ATOM 815 N N . ASP A 1 100 ? -21.050 -22.408 -1.142 1.00 81.38 100 ASP A N 1
ATOM 816 C CA . ASP A 1 100 ? -21.757 -21.142 -0.915 1.00 81.38 100 ASP A CA 1
ATOM 817 C C . ASP A 1 100 ? -20.814 -20.002 -0.489 1.00 81.38 100 ASP A C 1
ATOM 819 O O . ASP A 1 100 ? -21.168 -18.831 -0.614 1.00 81.38 100 ASP A O 1
ATOM 823 N N . SER A 1 101 ? -19.649 -20.335 0.077 1.00 80.50 101 SER A N 1
ATOM 824 C CA . SER A 1 101 ? -18.621 -19.369 0.478 1.00 80.50 101 SER A CA 1
ATOM 825 C C . SER A 1 101 ? -17.680 -18.982 -0.663 1.00 80.50 101 SER A C 1
ATOM 827 O O . SER A 1 101 ? -17.132 -17.885 -0.630 1.00 80.50 101 SER A O 1
ATOM 829 N N . LEU A 1 102 ? -17.482 -19.861 -1.650 1.00 76.31 102 LEU A N 1
ATOM 830 C CA . LEU A 1 102 ? -16.712 -19.560 -2.852 1.00 76.31 102 LEU A CA 1
ATOM 831 C C . LEU A 1 102 ? -17.608 -18.734 -3.787 1.00 76.31 102 LEU A C 1
ATOM 833 O O . LEU A 1 102 ? -18.476 -19.284 -4.458 1.00 76.31 102 LEU A O 1
ATOM 837 N N . GLU A 1 103 ? -17.422 -17.414 -3.823 1.00 73.69 103 GLU A N 1
ATOM 838 C CA . GLU A 1 103 ? -18.136 -16.497 -4.729 1.00 73.69 103 GLU A CA 1
ATOM 839 C C . GLU A 1 103 ? -17.728 -16.741 -6.202 1.00 73.69 103 GLU A C 1
ATOM 841 O O . GLU A 1 103 ? -16.982 -15.974 -6.809 1.00 73.69 103 GLU A O 1
ATOM 846 N N . LEU A 1 104 ? -18.172 -17.859 -6.780 1.00 76.44 104 LEU A N 1
ATOM 847 C CA . LEU A 1 104 ? -17.884 -18.256 -8.159 1.00 76.44 104 LEU A CA 1
ATOM 848 C C . LEU A 1 104 ? -18.877 -17.598 -9.124 1.00 76.44 104 LEU A C 1
ATOM 850 O O . LEU A 1 104 ? -20.075 -17.545 -8.855 1.00 76.44 104 LEU A O 1
ATOM 854 N N . GLY A 1 105 ? -18.387 -17.123 -10.272 1.00 75.56 105 GLY A N 1
ATOM 855 C CA . GLY A 1 105 ? -19.247 -16.601 -11.337 1.00 75.56 105 GLY A CA 1
ATOM 856 C C . GLY A 1 105 ? -20.072 -17.699 -12.019 1.00 75.56 105 GLY A C 1
ATOM 857 O O . GLY A 1 105 ? -19.659 -18.856 -12.058 1.00 75.56 105 GLY A O 1
ATOM 858 N N . ASP A 1 106 ? -21.199 -17.326 -12.634 1.00 75.88 106 ASP A N 1
ATOM 859 C CA . ASP A 1 106 ? -22.188 -18.251 -13.224 1.00 75.88 106 ASP A CA 1
ATOM 860 C C . ASP A 1 106 ? -21.633 -19.220 -14.293 1.00 75.88 106 ASP A C 1
ATOM 862 O O . ASP A 1 106 ? -22.249 -20.244 -14.606 1.00 75.88 106 ASP A O 1
ATOM 866 N N . GLU A 1 107 ? -20.474 -18.914 -14.882 1.00 79.44 107 GLU A N 1
ATOM 867 C CA . GLU A 1 107 ? -19.818 -19.749 -15.897 1.00 79.44 107 GLU A CA 1
ATOM 868 C C . GLU A 1 107 ? -18.819 -20.770 -15.324 1.00 79.44 107 GLU A C 1
ATOM 870 O O . GLU A 1 107 ? -18.386 -21.673 -16.052 1.00 79.44 107 GLU A O 1
ATOM 875 N N . ILE A 1 108 ? -18.456 -20.651 -14.044 1.00 84.12 108 ILE A N 1
ATOM 876 C CA . ILE A 1 108 ? -17.442 -21.461 -13.356 1.00 84.12 108 ILE A CA 1
ATOM 877 C C . ILE A 1 108 ? -18.139 -22.439 -12.408 1.00 84.12 108 ILE A C 1
ATOM 879 O O . ILE A 1 108 ? -19.084 -22.081 -11.713 1.00 84.12 108 ILE A O 1
ATOM 883 N N . ASP A 1 109 ? -17.684 -23.691 -12.379 1.00 87.12 109 ASP A N 1
ATOM 884 C CA . ASP A 1 109 ? -18.267 -24.713 -11.508 1.00 87.12 109 ASP A CA 1
ATOM 885 C C . ASP A 1 109 ? -17.206 -25.583 -10.838 1.00 87.12 109 ASP A C 1
ATOM 887 O O . ASP A 1 109 ? -16.015 -25.534 -11.162 1.00 87.12 109 ASP A O 1
ATOM 891 N N . VAL A 1 110 ? -17.671 -26.390 -9.887 1.00 88.06 110 VAL A N 1
ATOM 892 C CA . VAL A 1 110 ? -16.845 -27.134 -8.948 1.00 88.06 110 VAL A CA 1
ATOM 893 C C . VAL A 1 110 ? -17.083 -28.633 -9.071 1.00 88.06 110 VAL A C 1
ATOM 895 O O . VAL A 1 110 ? -18.209 -29.124 -8.950 1.00 88.06 110 VAL A O 1
ATOM 898 N N . VAL A 1 111 ? -16.001 -29.390 -9.248 1.00 87.75 111 VAL A N 1
ATOM 899 C CA . VAL A 1 111 ? -16.028 -30.853 -9.388 1.00 87.75 111 VAL A CA 1
ATOM 900 C C . VAL A 1 111 ? -15.044 -31.483 -8.404 1.00 87.75 111 VAL A C 1
ATOM 902 O O . VAL A 1 111 ? -13.979 -30.932 -8.119 1.00 87.75 111 VAL A O 1
ATOM 905 N N . SER A 1 112 ? -15.393 -32.645 -7.845 1.00 85.75 112 SER A N 1
ATOM 906 C CA . SER A 1 112 ? -14.452 -33.387 -7.000 1.00 85.75 112 SER A CA 1
ATOM 907 C C . SER A 1 112 ? -13.388 -34.078 -7.847 1.00 85.75 112 SER A C 1
ATOM 909 O O . SER A 1 112 ? -13.717 -34.676 -8.870 1.00 85.75 112 SER A O 1
ATOM 911 N N . VAL A 1 113 ? -12.143 -34.049 -7.380 1.00 83.31 113 VAL A N 1
ATOM 912 C CA . VAL A 1 113 ? -11.013 -34.714 -8.041 1.00 83.31 113 VAL A CA 1
ATOM 913 C C . VAL A 1 113 ? -11.118 -36.240 -7.896 1.00 83.31 113 VAL A C 1
ATOM 915 O O . VAL A 1 113 ? -11.585 -36.733 -6.864 1.00 83.31 113 VAL A O 1
ATOM 918 N N . GLY A 1 114 ? -10.716 -36.982 -8.929 1.00 77.25 114 GLY A N 1
ATOM 919 C CA . GLY A 1 114 ? -10.575 -38.436 -8.939 1.00 77.25 114 GLY A CA 1
ATOM 920 C C . GLY A 1 114 ? -9.292 -38.939 -8.267 1.00 77.25 114 GLY A C 1
ATOM 921 O O . GLY A 1 114 ? -8.624 -38.206 -7.538 1.00 77.25 114 GLY A O 1
ATOM 922 N N . PHE A 1 115 ? -8.995 -40.224 -8.470 1.00 72.38 115 PHE A N 1
ATOM 923 C CA . PHE A 1 115 ? -7.714 -40.839 -8.103 1.00 72.38 115 PHE A CA 1
ATOM 924 C C . PHE A 1 115 ? -6.763 -40.776 -9.302 1.00 72.38 115 PHE A C 1
ATOM 926 O O . PHE A 1 115 ? -7.217 -41.001 -10.420 1.00 72.38 115 PHE A O 1
ATOM 933 N N . ASP A 1 116 ? -5.483 -40.508 -9.037 1.00 64.75 116 ASP A N 1
ATOM 934 C CA . ASP A 1 116 ? -4.368 -40.541 -9.993 1.00 64.75 116 ASP A CA 1
ATOM 935 C C . ASP A 1 116 ? -4.631 -39.734 -11.276 1.00 64.75 116 ASP A C 1
ATOM 937 O O . ASP A 1 116 ? -4.518 -40.234 -12.391 1.00 64.75 116 ASP A O 1
ATOM 941 N N . GLU A 1 117 ? -5.014 -38.465 -11.111 1.00 68.38 117 GLU A N 1
ATOM 942 C CA . GLU A 1 117 ? -5.142 -37.530 -12.230 1.00 68.38 117 GLU A CA 1
ATOM 943 C C . GLU A 1 117 ? -3.835 -36.755 -12.461 1.00 68.38 117 GLU A C 1
ATOM 945 O O . GLU A 1 117 ? -3.353 -36.073 -11.555 1.00 68.38 117 GLU A O 1
ATOM 950 N N . ASP A 1 118 ? -3.303 -36.832 -13.685 1.00 60.50 118 ASP A N 1
ATOM 951 C CA . ASP A 1 118 ? -2.036 -36.197 -14.086 1.00 60.50 118 ASP A CA 1
ATOM 952 C C . ASP A 1 118 ? -2.154 -34.667 -14.277 1.00 60.50 118 ASP A C 1
ATOM 954 O O . ASP A 1 118 ? -1.176 -33.928 -14.144 1.00 60.50 118 ASP A O 1
ATOM 958 N N . ASP A 1 119 ? -3.368 -34.166 -14.536 1.00 68.06 119 ASP A N 1
ATOM 959 C CA . ASP A 1 119 ? -3.639 -32.745 -14.778 1.00 68.06 119 ASP A CA 1
ATOM 960 C C . ASP A 1 119 ? -3.863 -31.974 -13.464 1.00 68.06 119 ASP A C 1
ATOM 962 O O . ASP A 1 119 ? -4.988 -31.865 -12.952 1.00 68.06 119 ASP A O 1
ATOM 966 N N . VAL A 1 120 ? -2.781 -31.395 -12.934 1.00 68.31 120 VAL A N 1
ATOM 967 C CA . VAL A 1 120 ? -2.788 -30.601 -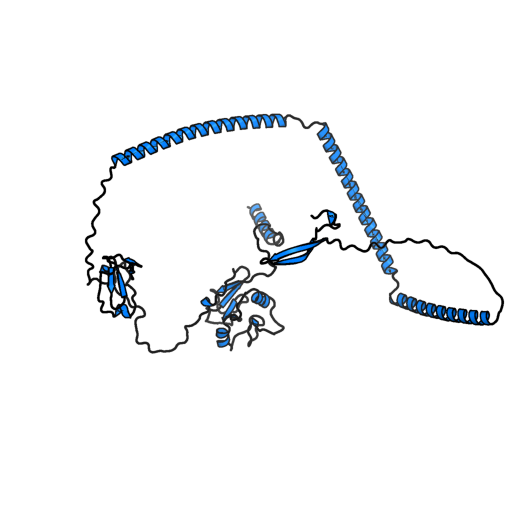11.687 1.00 68.31 120 VAL A CA 1
ATOM 968 C C . VAL A 1 120 ? -3.156 -29.122 -11.909 1.00 68.31 120 VAL A C 1
ATOM 970 O O . VAL A 1 120 ? -3.458 -28.418 -10.946 1.00 68.31 120 VAL A O 1
ATOM 973 N N . SER A 1 121 ? -3.179 -28.638 -13.159 1.00 68.94 121 SER A N 1
ATOM 974 C CA . SER A 1 121 ? -3.376 -27.211 -13.498 1.00 68.94 121 SER A CA 1
ATOM 975 C C . SER A 1 121 ? -4.657 -26.605 -12.917 1.00 68.94 121 SER A C 1
ATOM 977 O O . SER A 1 121 ? -4.646 -25.458 -12.466 1.00 68.94 121 SER A O 1
ATOM 979 N N . ASP A 1 122 ? -5.727 -27.401 -12.871 1.00 78.88 122 ASP A N 1
ATOM 980 C CA . ASP A 1 122 ? -7.081 -26.942 -12.537 1.00 78.88 122 ASP A CA 1
ATOM 981 C C . ASP A 1 122 ? -7.495 -27.342 -11.110 1.00 78.88 122 ASP A C 1
ATOM 983 O O . ASP A 1 122 ? -8.667 -27.242 -10.737 1.00 78.88 122 ASP A O 1
ATOM 987 N N . ILE A 1 123 ? -6.559 -27.862 -10.307 1.00 84.62 123 ILE A N 1
ATOM 988 C CA . ILE A 1 123 ? -6.824 -28.325 -8.942 1.00 84.62 123 ILE A CA 1
ATOM 989 C C . ILE A 1 123 ? -6.487 -27.211 -7.951 1.00 84.62 123 ILE A C 1
ATOM 991 O O . ILE A 1 123 ? -5.361 -26.714 -7.888 1.00 84.62 123 ILE A O 1
ATOM 995 N N . TYR A 1 124 ? -7.458 -26.868 -7.113 1.00 85.81 124 TYR A N 1
ATOM 996 C CA . TYR A 1 124 ? -7.382 -25.834 -6.094 1.00 85.81 124 TYR A CA 1
ATOM 997 C C . TYR A 1 124 ? -7.481 -26.441 -4.691 1.00 85.81 124 TYR A C 1
ATOM 999 O O . TYR A 1 124 ? -8.234 -27.385 -4.448 1.00 85.81 124 TYR A O 1
ATOM 1007 N N . SER A 1 125 ? -6.719 -25.890 -3.749 1.00 85.88 125 SER A N 1
ATOM 1008 C CA . SER A 1 125 ? -6.846 -26.165 -2.319 1.00 85.88 125 SER A CA 1
ATOM 1009 C C . SER A 1 125 ? -7.787 -25.139 -1.681 1.00 85.88 125 SER A C 1
ATOM 1011 O O . SER A 1 125 ? -7.591 -23.939 -1.870 1.00 85.88 125 SER A O 1
ATOM 1013 N N . VAL A 1 126 ? -8.766 -25.599 -0.903 1.00 84.38 126 VAL A N 1
ATOM 1014 C CA . VAL A 1 126 ? -9.806 -24.781 -0.259 1.00 84.38 126 VAL A CA 1
ATOM 1015 C C . VAL A 1 126 ? -9.645 -24.797 1.268 1.00 84.38 126 VAL A C 1
ATOM 1017 O O . VAL A 1 126 ? -9.427 -25.866 1.846 1.00 84.38 126 VAL A O 1
ATOM 1020 N N . GLY A 1 127 ? -9.741 -23.634 1.928 1.00 79.88 127 GLY A N 1
ATOM 1021 C CA . GLY A 1 127 ? -9.521 -23.489 3.377 1.00 79.88 127 GLY A CA 1
ATOM 1022 C C . GLY A 1 127 ? -9.992 -22.151 3.973 1.00 79.88 127 GLY A C 1
ATOM 1023 O O . GLY A 1 127 ? -10.247 -21.203 3.241 1.00 79.88 127 GLY A O 1
ATOM 1024 N N . GLU A 1 128 ? -10.118 -22.091 5.307 1.00 72.44 128 GLU A N 1
ATOM 1025 C CA . GLU A 1 128 ? -10.675 -20.940 6.061 1.00 72.44 128 GLU A CA 1
ATOM 1026 C C . GLU A 1 128 ? -9.723 -19.727 6.158 1.00 72.44 128 GLU A C 1
ATOM 1028 O O . GLU A 1 128 ? -10.174 -18.599 6.305 1.00 72.44 128 GLU A O 1
ATOM 1033 N N . GLU A 1 129 ? -8.407 -19.945 6.072 1.00 61.47 129 GLU A N 1
ATOM 1034 C CA . GLU A 1 129 ? -7.370 -18.897 6.191 1.00 61.47 129 GLU A CA 1
ATOM 1035 C C . GLU A 1 129 ? -6.778 -18.490 4.830 1.00 61.47 129 GLU A C 1
ATOM 1037 O O . GLU A 1 129 ? -5.690 -17.921 4.751 1.00 61.47 129 GLU A O 1
ATOM 1042 N N . ILE A 1 130 ? -7.450 -18.841 3.734 1.00 65.69 130 ILE A N 1
ATOM 1043 C CA . ILE A 1 130 ? -7.005 -18.496 2.384 1.00 65.69 130 ILE A CA 1
ATOM 1044 C C . ILE A 1 130 ? -7.741 -17.221 1.982 1.00 65.69 130 ILE A C 1
ATOM 1046 O O . ILE A 1 130 ? -8.964 -17.234 1.886 1.00 65.69 130 ILE A O 1
ATOM 1050 N N . GLU A 1 131 ? -7.001 -16.129 1.780 1.00 57.22 131 GLU A N 1
ATOM 1051 C CA . GLU A 1 131 ? -7.564 -14.875 1.270 1.00 57.22 131 GLU A CA 1
ATOM 1052 C C . GLU A 1 131 ? -8.223 -15.100 -0.100 1.00 57.22 131 GLU A C 1
ATOM 1054 O O . GLU A 1 131 ? -7.715 -15.865 -0.925 1.00 57.22 131 GLU A O 1
ATOM 1059 N N . ASP A 1 132 ? -9.374 -14.456 -0.305 1.00 57.94 132 ASP A N 1
ATOM 1060 C CA . ASP A 1 132 ? -10.261 -14.637 -1.455 1.00 57.94 132 ASP A CA 1
ATOM 1061 C C . ASP A 1 132 ? -9.506 -14.441 -2.783 1.00 57.94 132 ASP A C 1
ATOM 1063 O O . ASP A 1 132 ? -9.237 -13.319 -3.216 1.00 57.94 132 ASP A O 1
ATOM 1067 N N . TYR A 1 133 ? -9.173 -15.541 -3.462 1.00 58.38 133 TYR A N 1
ATOM 1068 C CA . TYR A 1 133 ? -8.678 -15.486 -4.833 1.00 58.38 133 TYR A CA 1
ATOM 1069 C C . TYR A 1 133 ? -9.872 -15.178 -5.739 1.00 58.38 133 TYR A C 1
ATOM 1071 O O . TYR A 1 133 ? -10.724 -16.034 -5.978 1.00 58.38 133 TYR A O 1
ATOM 1079 N N . GLN A 1 134 ? -9.971 -13.936 -6.212 1.00 55.28 134 GLN A N 1
ATOM 1080 C CA . GLN A 1 134 ? -10.979 -13.564 -7.200 1.00 55.28 134 GLN A CA 1
ATOM 1081 C C . GLN A 1 134 ? -10.648 -14.269 -8.516 1.00 55.28 134 GLN A C 1
ATOM 1083 O O . GLN A 1 134 ? -9.648 -13.954 -9.157 1.00 55.28 134 GLN A O 1
ATOM 1088 N N . PHE A 1 135 ? -11.478 -15.233 -8.917 1.00 56.84 135 PHE A N 1
ATOM 1089 C CA . PHE A 1 135 ? -11.372 -15.892 -10.217 1.00 56.84 135 PHE A CA 1
ATOM 1090 C C . PHE A 1 135 ? -11.721 -14.883 -11.317 1.00 56.84 135 PHE A C 1
ATOM 1092 O O . PHE A 1 135 ? -12.877 -14.762 -11.720 1.00 56.84 135 PHE A O 1
ATOM 1099 N N . GLN A 1 136 ? -10.740 -14.115 -11.790 1.00 46.91 136 GLN A N 1
ATOM 1100 C CA . GLN A 1 136 ? -10.934 -13.278 -12.966 1.00 46.91 136 GLN A CA 1
ATOM 1101 C C . GLN A 1 136 ? -10.988 -14.179 -14.205 1.00 46.91 136 GLN A C 1
ATOM 1103 O O . GLN A 1 136 ? -10.212 -15.123 -14.346 1.00 46.91 136 GLN A O 1
ATOM 1108 N N . ASN A 1 137 ? -11.929 -13.904 -15.113 1.00 51.47 137 ASN A N 1
ATOM 1109 C CA . ASN A 1 137 ? -12.163 -14.710 -16.319 1.00 51.47 137 ASN A CA 1
ATOM 1110 C C . ASN A 1 137 ? -10.929 -14.849 -17.234 1.00 51.47 137 ASN A C 1
ATOM 1112 O O . ASN A 1 137 ? -10.906 -15.773 -18.054 1.00 51.47 137 ASN A O 1
ATOM 1116 N N . GLU A 1 138 ? -9.942 -13.962 -17.072 1.00 52.38 138 GLU A N 1
ATOM 1117 C CA . GLU A 1 138 ? -8.667 -13.921 -17.796 1.00 52.38 138 GLU A CA 1
ATOM 1118 C C . GLU A 1 138 ? -7.701 -15.051 -17.381 1.00 52.38 138 GLU A C 1
ATOM 1120 O O . GLU A 1 138 ? -6.976 -15.564 -18.227 1.00 52.38 138 GLU A O 1
ATOM 1125 N N . ASP A 1 139 ? -7.748 -15.536 -16.132 1.00 50.50 139 ASP A N 1
ATOM 1126 C CA . ASP A 1 139 ? -6.840 -16.593 -15.635 1.00 50.50 139 ASP A CA 1
ATOM 1127 C C . ASP A 1 139 ? -7.243 -18.021 -16.059 1.00 50.50 139 ASP A C 1
ATOM 1129 O O . ASP A 1 139 ? -6.519 -18.985 -15.796 1.00 50.50 139 ASP A O 1
ATOM 1133 N N . LEU A 1 140 ? -8.418 -18.163 -16.685 1.00 52.72 140 LEU A N 1
ATOM 1134 C CA . LEU A 1 140 ? -9.054 -19.423 -17.103 1.00 52.72 140 LEU A CA 1
ATOM 1135 C C . LEU A 1 140 ? -9.173 -19.543 -18.636 1.00 52.72 140 LEU A C 1
ATOM 1137 O O . LEU A 1 140 ? -9.973 -20.335 -19.142 1.00 52.72 140 LEU A O 1
ATOM 1141 N N . GLU A 1 141 ? -8.451 -18.725 -19.407 1.00 50.44 141 GLU A N 1
ATOM 1142 C CA . GLU A 1 141 ? -8.348 -18.889 -20.861 1.00 50.44 141 GLU A CA 1
ATOM 1143 C C . GLU A 1 141 ? -7.326 -19.976 -21.235 1.00 50.44 141 GLU A C 1
ATOM 1145 O O . GLU A 1 141 ? -6.243 -19.701 -21.744 1.00 50.44 141 GLU A O 1
ATOM 1150 N N . ASP A 1 142 ? -7.721 -21.243 -21.077 1.00 48.72 142 ASP A N 1
ATOM 1151 C CA . ASP A 1 142 ? -7.034 -22.410 -21.659 1.00 48.72 142 ASP A CA 1
ATOM 1152 C C . ASP A 1 142 ? -7.270 -22.526 -23.177 1.00 48.72 142 ASP A C 1
ATOM 1154 O O . ASP A 1 142 ? -7.566 -23.592 -23.727 1.00 48.72 142 ASP A O 1
ATOM 1158 N N . PHE A 1 143 ? -7.151 -21.422 -23.910 1.00 43.88 143 PHE A N 1
ATOM 1159 C CA . PHE A 1 143 ? -7.130 -21.469 -25.367 1.00 43.88 143 PHE A CA 1
ATOM 1160 C C . PHE A 1 143 ? -5.700 -21.656 -25.858 1.00 43.88 143 PHE A C 1
ATOM 1162 O O . PHE A 1 143 ? -5.095 -20.704 -26.349 1.00 43.88 143 PHE A O 1
ATOM 1169 N N . LYS A 1 144 ? -5.167 -22.889 -25.773 1.00 44.41 144 LYS A N 1
ATOM 1170 C CA . LYS A 1 144 ? -4.059 -23.295 -26.664 1.00 44.41 144 LYS A CA 1
ATOM 1171 C C . LYS A 1 144 ? -3.716 -24.775 -26.857 1.00 44.41 144 LYS A C 1
ATOM 1173 O O . LYS A 1 144 ? -2.743 -25.017 -27.555 1.00 44.41 144 LYS A O 1
ATOM 1178 N N . ASN A 1 145 ? -4.490 -25.755 -26.387 1.00 42.25 145 ASN A N 1
ATOM 1179 C CA . ASN A 1 145 ? -4.154 -27.171 -26.640 1.00 42.25 145 ASN A CA 1
ATOM 1180 C C . ASN A 1 145 ? -5.213 -27.917 -27.468 1.00 42.25 145 ASN A C 1
ATOM 1182 O O . ASN A 1 145 ? -5.739 -28.944 -27.054 1.00 42.25 145 ASN A O 1
ATOM 1186 N N . TYR A 1 146 ? -5.496 -27.419 -28.674 1.00 47.56 146 TYR A N 1
ATOM 1187 C CA . TYR A 1 146 ? -5.832 -28.320 -29.777 1.00 47.56 146 TYR A CA 1
ATOM 1188 C C . TYR A 1 146 ? -4.563 -28.497 -30.606 1.00 47.56 146 TYR A C 1
ATOM 1190 O O . TYR A 1 146 ? -4.086 -27.537 -31.212 1.00 47.56 146 TYR A O 1
ATOM 1198 N N . GLU A 1 147 ? -4.020 -29.713 -30.633 1.00 47.53 147 GLU A N 1
ATOM 1199 C CA . GLU A 1 147 ? -2.978 -30.113 -31.577 1.00 47.53 147 GLU A CA 1
ATOM 1200 C C . GLU A 1 147 ? -3.577 -30.154 -32.988 1.00 47.53 147 GLU A C 1
ATOM 1202 O O . GLU A 1 147 ? -3.969 -31.190 -33.523 1.00 47.53 147 GLU A O 1
ATOM 1207 N N . VAL A 1 148 ? -3.699 -28.978 -33.596 1.00 47.09 148 VAL A N 1
ATOM 1208 C CA . VAL A 1 148 ? -3.861 -28.846 -35.037 1.00 47.09 148 VAL A CA 1
ATOM 1209 C C . VAL A 1 148 ? -2.462 -28.972 -35.624 1.00 47.09 148 VAL A C 1
ATOM 1211 O O . VAL A 1 148 ? -1.672 -28.032 -35.562 1.00 47.09 148 VAL A O 1
ATOM 1214 N N . TYR A 1 149 ? -2.139 -30.137 -36.185 1.00 40.88 149 TYR A N 1
ATOM 1215 C CA . TYR A 1 149 ? -0.920 -30.310 -36.971 1.00 40.88 149 TYR A CA 1
ATOM 1216 C C . TYR A 1 149 ? -1.049 -29.529 -38.280 1.00 40.88 149 TYR A C 1
ATOM 1218 O O . TYR A 1 149 ? -1.475 -30.043 -39.313 1.00 40.88 149 TYR A O 1
ATOM 1226 N N . MET A 1 150 ? -0.698 -28.251 -38.220 1.00 46.94 150 MET A N 1
ATOM 1227 C CA . MET A 1 150 ? -0.445 -27.430 -39.388 1.00 46.94 150 MET A CA 1
ATOM 1228 C C . MET A 1 150 ? 1.038 -27.590 -39.720 1.00 46.94 150 MET A C 1
ATOM 1230 O O . MET A 1 150 ? 1.882 -27.313 -38.872 1.00 46.94 150 MET A O 1
ATOM 1234 N N . MET A 1 151 ? 1.375 -28.049 -40.929 1.00 41.78 151 MET A N 1
ATOM 1235 C CA . MET A 1 151 ? 2.752 -27.949 -41.421 1.00 41.78 151 MET A CA 1
ATOM 1236 C C . MET A 1 151 ? 3.093 -26.465 -41.574 1.00 41.78 151 MET A C 1
ATOM 1238 O O . MET A 1 151 ? 2.847 -25.857 -42.615 1.00 41.78 151 MET A O 1
ATOM 1242 N N . THR A 1 152 ? 3.610 -25.862 -40.511 1.00 48.47 152 THR A N 1
ATOM 1243 C CA . THR A 1 152 ? 4.239 -24.552 -40.563 1.00 48.47 152 THR A CA 1
ATOM 1244 C C . THR A 1 152 ? 5.618 -24.750 -41.157 1.00 48.47 152 THR A C 1
ATOM 1246 O O . THR A 1 152 ? 6.445 -25.458 -40.592 1.00 48.47 152 THR A O 1
ATOM 1249 N N . ILE A 1 153 ? 5.861 -24.131 -42.309 1.00 59.69 153 ILE A N 1
ATOM 1250 C CA . ILE A 1 153 ? 7.221 -23.795 -42.737 1.00 59.69 153 ILE A CA 1
ATOM 1251 C C . ILE A 1 153 ? 7.886 -23.157 -41.511 1.00 59.69 153 ILE A C 1
ATOM 1253 O O . ILE A 1 153 ? 7.286 -22.239 -40.952 1.00 59.69 153 ILE A O 1
ATOM 1257 N N . ASP A 1 154 ? 9.030 -23.682 -41.061 1.00 59.19 154 ASP A N 1
ATOM 1258 C CA . ASP A 1 154 ? 9.752 -23.228 -39.865 1.00 59.19 154 ASP A CA 1
ATOM 1259 C C . ASP A 1 154 ? 10.161 -21.750 -40.008 1.00 59.19 154 ASP A C 1
ATOM 1261 O O . ASP A 1 154 ? 11.294 -21.411 -40.354 1.00 59.19 154 ASP A O 1
ATOM 1265 N N . GLU A 1 155 ? 9.215 -20.836 -39.796 1.00 62.16 155 GLU A N 1
ATOM 1266 C CA . GLU A 1 155 ? 9.485 -19.415 -39.689 1.00 62.16 155 GLU A CA 1
ATOM 1267 C C . GLU A 1 155 ? 9.983 -19.154 -38.262 1.00 62.16 155 GLU A C 1
ATOM 1269 O O . GLU A 1 155 ? 9.314 -19.523 -37.293 1.00 62.16 155 GLU A O 1
ATOM 1274 N N . PRO A 1 156 ? 11.163 -18.537 -38.090 1.00 70.69 156 PRO A N 1
ATOM 1275 C CA . PRO A 1 156 ? 11.679 -18.232 -36.767 1.00 70.69 156 PRO A CA 1
ATOM 1276 C C . PRO A 1 156 ? 10.700 -17.314 -36.023 1.00 70.69 156 PRO A C 1
ATOM 1278 O O . PRO A 1 156 ? 10.314 -16.262 -36.532 1.00 70.69 156 PRO A O 1
ATOM 1281 N N . ASN A 1 157 ? 10.340 -17.704 -34.795 1.00 70.44 157 ASN A N 1
ATOM 1282 C CA . ASN A 1 157 ? 9.420 -16.952 -33.929 1.00 70.44 157 ASN A CA 1
ATOM 1283 C C . ASN A 1 157 ? 9.869 -15.504 -33.675 1.00 70.44 157 ASN A C 1
ATOM 1285 O O . ASN A 1 157 ? 9.035 -14.644 -33.395 1.00 70.44 157 ASN A O 1
ATOM 1289 N N . ASP A 1 158 ? 11.172 -15.226 -33.784 1.00 83.44 158 ASP A N 1
ATOM 1290 C CA . ASP A 1 158 ? 11.741 -13.907 -33.548 1.00 83.44 158 ASP A CA 1
ATOM 1291 C C . ASP A 1 158 ? 12.681 -13.465 -34.672 1.00 83.44 158 ASP A C 1
ATOM 1293 O O . ASP A 1 158 ? 13.685 -14.109 -34.985 1.00 83.44 158 ASP A O 1
ATOM 1297 N N . TYR A 1 159 ? 12.388 -12.287 -35.221 1.00 87.75 159 TYR A N 1
ATOM 1298 C CA . TYR A 1 159 ? 13.247 -11.591 -36.169 1.00 87.75 159 TYR A CA 1
ATOM 1299 C C . TYR A 1 159 ? 14.183 -10.651 -35.404 1.00 87.75 159 TYR A C 1
ATOM 1301 O O . TYR A 1 159 ? 13.772 -9.604 -34.898 1.00 87.75 159 TYR A O 1
ATOM 1309 N N . LEU A 1 160 ? 15.450 -11.051 -35.286 1.00 89.38 160 LEU A N 1
ATOM 1310 C CA . LEU A 1 160 ? 16.458 -10.365 -34.476 1.00 89.38 160 LEU A CA 1
ATOM 1311 C C . LEU A 1 160 ? 17.530 -9.710 -35.359 1.00 89.38 160 LEU A C 1
ATOM 1313 O O . LEU A 1 160 ? 18.217 -10.394 -36.116 1.00 89.38 160 LEU A O 1
ATOM 1317 N N . VAL A 1 161 ? 17.710 -8.395 -35.222 1.00 86.19 161 VAL A N 1
ATOM 1318 C CA . VAL A 1 161 ? 18.712 -7.590 -35.941 1.00 86.19 161 VAL A CA 1
ATOM 1319 C C . VAL A 1 161 ? 19.835 -7.167 -34.999 1.00 86.19 161 VAL A C 1
ATOM 1321 O O . VAL A 1 161 ? 19.606 -6.840 -33.836 1.00 86.19 161 VAL A O 1
ATOM 1324 N N . GLY A 1 162 ? 21.061 -7.137 -35.511 1.00 81.38 162 GLY A N 1
ATOM 1325 C CA . GLY A 1 162 ? 22.252 -6.742 -34.767 1.00 81.38 162 GLY A CA 1
ATOM 1326 C C . GLY A 1 162 ? 23.220 -7.899 -34.570 1.00 81.38 162 GLY A C 1
ATOM 1327 O O . GLY A 1 162 ? 22.838 -9.070 -34.500 1.00 81.38 162 GLY A O 1
ATOM 1328 N N . GLU A 1 163 ? 24.498 -7.553 -34.499 1.00 76.88 163 GLU A N 1
ATOM 1329 C CA . GLU A 1 163 ? 25.534 -8.520 -34.162 1.00 76.88 163 GLU A CA 1
ATOM 1330 C C . GLU A 1 163 ? 25.449 -8.875 -32.670 1.00 76.88 163 GLU A C 1
ATOM 1332 O O . GLU A 1 163 ? 25.120 -8.011 -31.852 1.00 76.88 163 GLU A O 1
ATOM 1337 N N . PRO A 1 164 ? 25.731 -10.134 -32.294 1.00 67.75 164 PRO A N 1
ATOM 1338 C CA . PRO A 1 164 ? 25.858 -10.501 -30.895 1.00 67.75 164 PRO A CA 1
ATOM 1339 C C . PRO A 1 164 ? 27.075 -9.775 -30.313 1.00 67.75 164 PRO A C 1
ATOM 1341 O O . PRO A 1 164 ? 28.216 -10.145 -30.563 1.00 67.75 164 PRO A O 1
ATOM 1344 N N . SER A 1 165 ? 26.820 -8.701 -29.578 1.00 68.06 165 SER A N 1
ATOM 1345 C CA . SER A 1 165 ? 27.813 -8.047 -28.729 1.00 68.06 165 SER A CA 1
ATOM 1346 C C . SER A 1 165 ? 27.691 -8.574 -27.304 1.00 68.06 165 SER A C 1
ATOM 1348 O O . SER A 1 165 ? 26.573 -8.793 -26.845 1.00 68.06 165 SER A O 1
ATOM 1350 N N . ASP A 1 166 ? 28.815 -8.698 -26.597 1.00 63.78 166 ASP A N 1
ATOM 1351 C CA . ASP A 1 166 ? 28.916 -9.349 -25.278 1.00 63.78 166 ASP A CA 1
ATOM 1352 C C . ASP A 1 166 ? 27.938 -8.836 -24.206 1.00 63.78 166 ASP A C 1
ATOM 1354 O O . ASP A 1 166 ? 27.638 -9.549 -23.254 1.00 63.78 166 ASP A O 1
ATOM 1358 N N . TRP A 1 167 ? 27.424 -7.610 -24.342 1.00 78.12 167 TRP A N 1
ATOM 1359 C CA . TRP A 1 167 ? 26.575 -6.972 -23.329 1.00 78.12 167 TRP A CA 1
ATOM 1360 C C . TRP A 1 167 ? 25.258 -6.379 -23.854 1.00 78.12 167 TRP A C 1
ATOM 1362 O O . TRP A 1 167 ? 24.418 -5.982 -23.047 1.00 78.12 167 TRP A O 1
ATOM 1372 N N . ARG A 1 168 ? 25.040 -6.298 -25.177 1.00 78.25 168 ARG A N 1
ATOM 1373 C CA . ARG A 1 168 ? 23.761 -5.817 -25.740 1.00 78.25 168 ARG A CA 1
ATOM 1374 C C . ARG A 1 168 ? 23.011 -6.944 -26.428 1.00 78.25 168 ARG A C 1
ATOM 1376 O O . ARG A 1 168 ? 23.567 -7.660 -27.257 1.00 78.25 168 ARG A O 1
ATOM 1383 N N . SER A 1 169 ? 21.718 -7.029 -26.135 1.00 83.12 169 SER A N 1
ATOM 1384 C CA . SER A 1 169 ? 20.793 -7.923 -26.821 1.00 83.12 169 SER A CA 1
ATOM 1385 C C . SER A 1 169 ? 20.541 -7.485 -28.267 1.00 83.12 169 SER A C 1
ATOM 1387 O O . SER A 1 169 ? 20.617 -6.299 -28.619 1.00 83.12 169 SER A O 1
ATOM 1389 N N . LYS A 1 170 ? 20.213 -8.469 -29.113 1.00 87.75 170 LYS A N 1
ATOM 1390 C CA . LYS A 1 170 ? 19.746 -8.228 -30.482 1.00 87.75 170 LYS A CA 1
ATOM 1391 C C . LYS A 1 170 ? 18.408 -7.484 -30.458 1.00 87.75 170 LYS A C 1
ATOM 1393 O O . LYS A 1 170 ? 17.577 -7.706 -29.579 1.00 87.75 170 LYS A O 1
ATOM 1398 N N . LEU A 1 171 ? 18.196 -6.616 -31.440 1.00 88.38 171 LEU A N 1
ATOM 1399 C CA . LEU A 1 171 ? 16.972 -5.843 -31.596 1.00 88.38 171 LEU A CA 1
ATOM 1400 C C . LEU A 1 171 ? 15.876 -6.721 -32.196 1.00 88.38 171 LEU A C 1
ATOM 1402 O O . LEU A 1 171 ? 16.015 -7.200 -33.319 1.00 88.38 171 LEU A O 1
ATOM 1406 N N . ARG A 1 172 ? 14.770 -6.891 -31.473 1.00 89.56 172 ARG A N 1
ATOM 1407 C CA . ARG A 1 172 ? 13.566 -7.529 -32.009 1.00 89.56 172 ARG A CA 1
ATOM 1408 C C . ARG A 1 172 ? 12.849 -6.559 -32.942 1.00 89.56 172 ARG A C 1
ATOM 1410 O O . ARG A 1 172 ? 12.509 -5.451 -32.532 1.00 89.56 172 ARG A O 1
ATOM 1417 N N . VAL A 1 173 ? 12.630 -6.981 -34.180 1.00 89.75 173 VAL A N 1
ATOM 1418 C CA . VAL A 1 173 ? 11.942 -6.201 -35.215 1.00 89.75 173 VAL A CA 1
ATOM 1419 C C . VAL A 1 173 ? 10.768 -6.993 -35.781 1.00 89.75 173 VAL A C 1
ATOM 1421 O O . VAL A 1 173 ? 10.660 -8.202 -35.573 1.00 89.75 173 VAL A O 1
ATOM 1424 N N . SER A 1 174 ? 9.869 -6.326 -36.501 1.00 89.81 174 SER A N 1
ATOM 1425 C CA . SER A 1 174 ? 8.813 -7.028 -37.232 1.00 89.81 174 SER A CA 1
ATOM 1426 C C . SER A 1 174 ? 9.381 -7.780 -38.443 1.00 89.81 174 SER A C 1
ATOM 1428 O O . SER A 1 174 ? 10.442 -7.437 -38.968 1.00 89.81 174 SER A O 1
ATOM 1430 N N . ARG A 1 175 ? 8.639 -8.772 -38.953 1.00 88.25 175 ARG A N 1
ATOM 1431 C CA . ARG A 1 175 ? 8.988 -9.489 -40.195 1.00 88.25 175 ARG A CA 1
ATOM 1432 C C . ARG A 1 175 ? 9.233 -8.530 -41.365 1.00 88.25 175 ARG A C 1
ATOM 1434 O O . ARG A 1 175 ? 10.195 -8.687 -42.110 1.00 88.25 175 ARG A O 1
ATOM 1441 N N . GLN A 1 176 ? 8.376 -7.517 -41.506 1.00 88.50 176 GLN A N 1
ATOM 1442 C CA . GLN A 1 176 ? 8.489 -6.511 -42.565 1.00 88.50 176 GLN A CA 1
ATOM 1443 C C . GLN A 1 176 ? 9.764 -5.679 -42.420 1.00 88.50 176 GLN A C 1
ATOM 1445 O O . GLN A 1 176 ? 10.431 -5.418 -43.414 1.00 88.50 176 GLN A O 1
ATOM 1450 N N . GLN A 1 177 ? 10.130 -5.305 -41.193 1.00 89.44 177 GLN A N 1
ATOM 1451 C CA . GLN A 1 177 ? 11.358 -4.564 -40.908 1.00 89.44 177 GLN A CA 1
ATOM 1452 C C . GLN A 1 177 ? 12.605 -5.424 -41.139 1.00 89.44 177 GLN A C 1
ATOM 1454 O O . GLN A 1 177 ? 13.581 -4.937 -41.697 1.00 89.44 177 GLN A O 1
ATOM 1459 N N . TYR A 1 178 ? 12.567 -6.710 -40.784 1.00 89.31 178 TYR A N 1
ATOM 1460 C CA . TYR A 1 178 ? 13.699 -7.622 -40.956 1.00 89.31 178 TYR A CA 1
ATOM 1461 C C . TYR A 1 178 ? 14.097 -7.816 -42.422 1.00 89.31 178 TYR A C 1
ATOM 1463 O O . TYR A 1 178 ? 15.270 -7.705 -42.770 1.00 89.31 178 TYR A O 1
ATOM 1471 N N . TYR A 1 179 ? 13.114 -8.062 -43.291 1.00 88.19 179 TYR A N 1
ATOM 1472 C CA . TYR A 1 179 ? 13.343 -8.236 -44.729 1.00 88.19 179 TYR A CA 1
ATOM 1473 C C . TYR A 1 179 ? 13.370 -6.910 -45.504 1.00 88.19 179 TYR A C 1
ATOM 1475 O O . TYR A 1 179 ? 13.505 -6.909 -46.730 1.00 88.19 179 TYR A O 1
ATOM 1483 N N . CYS A 1 180 ? 13.250 -5.769 -44.820 1.00 88.50 180 CYS A N 1
ATOM 1484 C CA . CYS A 1 180 ? 13.255 -4.472 -45.474 1.00 88.50 180 CYS A CA 1
ATOM 1485 C C . CYS A 1 180 ? 14.649 -4.127 -46.011 1.00 88.50 180 CYS A C 1
ATOM 1487 O O . CYS A 1 180 ? 15.646 -4.083 -45.286 1.00 88.50 180 CYS A O 1
ATOM 1489 N N . GLN A 1 181 ? 14.706 -3.764 -47.291 1.00 87.81 181 GLN A N 1
ATOM 1490 C CA . GLN A 1 181 ? 15.829 -3.011 -47.842 1.00 87.81 181 GLN A CA 1
ATOM 1491 C C . GLN A 1 181 ? 15.649 -1.537 -47.487 1.00 87.81 181 GLN A C 1
ATOM 1493 O O . GLN A 1 181 ? 15.034 -0.774 -48.246 1.00 87.81 181 GLN A O 1
ATOM 1498 N N . HIS A 1 182 ? 16.129 -1.187 -46.296 1.00 85.88 182 HIS A N 1
ATOM 1499 C CA . HIS A 1 182 ? 15.903 0.106 -45.674 1.00 85.88 182 HIS A CA 1
ATOM 1500 C C . HIS A 1 182 ? 16.410 1.269 -46.541 1.00 85.88 182 HIS A C 1
ATOM 1502 O O . HIS A 1 182 ? 17.549 1.263 -47.001 1.00 85.88 182 HIS A O 1
ATOM 1508 N N . ILE A 1 183 ? 15.552 2.274 -46.738 1.00 87.69 183 ILE A N 1
ATOM 1509 C CA . ILE A 1 183 ? 15.912 3.583 -47.300 1.00 87.69 183 ILE A CA 1
ATOM 1510 C C . ILE A 1 183 ? 15.800 4.599 -46.170 1.00 87.69 183 ILE A C 1
ATOM 1512 O O . ILE A 1 183 ? 14.689 4.870 -45.710 1.00 87.69 183 ILE A O 1
ATOM 1516 N N . TRP A 1 184 ? 16.939 5.110 -45.712 1.00 87.06 184 TRP A N 1
ATOM 1517 C CA . TRP A 1 184 ? 17.030 5.979 -44.541 1.00 87.06 184 TRP A CA 1
ATOM 1518 C C . TRP A 1 184 ? 16.890 7.457 -44.904 1.00 87.06 184 TRP A C 1
ATOM 1520 O O . TRP A 1 184 ? 17.474 7.924 -45.882 1.00 87.06 184 TRP A O 1
ATOM 1530 N N . LYS A 1 185 ? 16.137 8.195 -44.087 1.00 85.25 185 LYS A N 1
ATOM 1531 C CA . LYS A 1 185 ? 16.071 9.659 -44.067 1.00 85.25 185 LYS A CA 1
ATOM 1532 C C . LYS A 1 185 ? 16.446 10.185 -42.683 1.00 85.25 185 LYS A C 1
ATOM 1534 O O . LYS A 1 185 ? 16.242 9.502 -41.683 1.00 85.25 185 LYS A O 1
ATOM 1539 N N . PHE A 1 186 ? 16.973 11.408 -42.647 1.00 82.00 186 PHE A N 1
ATOM 1540 C CA . PHE A 1 186 ? 17.495 12.050 -41.431 1.00 82.00 186 PHE A CA 1
ATOM 1541 C C . PHE A 1 186 ? 16.815 13.401 -41.118 1.00 82.00 186 PHE A C 1
ATOM 1543 O O . PHE A 1 186 ? 17.033 13.976 -40.053 1.00 82.00 186 PHE A O 1
ATOM 1550 N N . ASP A 1 187 ? 15.972 13.902 -42.030 1.00 75.81 187 ASP A N 1
ATOM 1551 C CA . ASP A 1 187 ? 15.485 15.292 -42.026 1.00 75.81 187 ASP A CA 1
ATOM 1552 C C . ASP A 1 187 ? 14.148 15.503 -41.297 1.00 75.81 187 ASP A C 1
ATOM 1554 O O . ASP A 1 187 ? 13.605 16.612 -41.292 1.00 75.81 187 ASP A O 1
ATOM 1558 N N . GLU A 1 188 ? 13.584 14.464 -40.682 1.00 74.06 188 GLU A N 1
ATOM 1559 C CA . GLU A 1 188 ? 12.272 14.573 -40.050 1.00 74.06 188 GLU A CA 1
ATOM 1560 C C . GLU A 1 188 ? 12.310 15.464 -38.797 1.00 74.06 188 GLU A C 1
ATOM 1562 O O . GLU A 1 188 ? 13.248 15.433 -37.993 1.00 74.06 188 GLU A O 1
ATOM 1567 N N . ILE A 1 189 ? 11.238 16.235 -38.588 1.00 71.88 189 ILE A N 1
ATOM 1568 C CA . ILE A 1 189 ? 11.128 17.232 -37.507 1.00 71.88 189 ILE A CA 1
ATOM 1569 C C . ILE A 1 189 ? 10.326 16.694 -36.307 1.00 71.88 189 ILE A C 1
ATOM 1571 O O . ILE A 1 189 ? 10.541 17.126 -35.178 1.00 71.88 189 ILE A O 1
ATOM 1575 N N . HIS A 1 190 ? 9.423 15.732 -36.520 1.00 75.62 190 HIS A N 1
ATOM 1576 C CA . HIS A 1 190 ? 8.504 15.250 -35.482 1.00 75.62 190 HIS A CA 1
ATOM 1577 C C . HIS A 1 190 ? 9.200 14.351 -34.455 1.00 75.62 190 HIS A C 1
ATOM 1579 O O . HIS A 1 190 ? 9.827 13.388 -34.873 1.00 75.62 190 HIS A O 1
ATOM 1585 N N . PRO A 1 191 ? 9.096 14.591 -33.140 1.00 74.69 191 PRO A N 1
ATOM 1586 C CA . PRO A 1 191 ? 9.750 13.736 -32.153 1.00 74.69 191 PRO A CA 1
ATOM 1587 C C . PRO A 1 191 ? 9.197 12.306 -32.225 1.00 74.69 191 PRO A C 1
ATOM 1589 O O . PRO A 1 191 ? 8.015 12.077 -31.974 1.00 74.69 191 PRO A O 1
ATOM 1592 N N . THR A 1 192 ? 10.065 11.345 -32.548 1.00 83.38 192 THR A N 1
ATOM 1593 C CA . THR A 1 192 ? 9.723 9.915 -32.608 1.00 83.38 192 THR A CA 1
ATOM 1594 C C . THR A 1 192 ? 10.615 9.132 -31.651 1.00 83.38 192 THR A C 1
ATOM 1596 O O . THR A 1 192 ? 11.752 9.517 -31.372 1.00 83.38 192 THR A O 1
ATOM 1599 N N . ARG A 1 193 ? 10.107 8.021 -31.113 1.00 89.94 193 ARG A N 1
ATOM 1600 C CA . ARG A 1 193 ? 10.866 7.157 -30.202 1.00 89.94 193 ARG A CA 1
ATOM 1601 C C . ARG A 1 193 ? 11.685 6.134 -30.979 1.00 89.94 193 ARG A C 1
ATOM 1603 O O . ARG A 1 193 ? 11.185 5.490 -31.893 1.00 89.94 193 ARG A O 1
ATOM 1610 N N . CYS A 1 194 ? 12.936 5.945 -30.573 1.00 89.75 194 CYS A N 1
ATOM 1611 C CA . CYS A 1 194 ? 13.790 4.903 -31.133 1.00 89.75 194 CYS A CA 1
ATOM 1612 C C . CYS A 1 194 ? 13.258 3.504 -30.787 1.00 89.75 194 CYS A C 1
ATOM 1614 O O . CYS A 1 194 ? 12.981 3.224 -29.624 1.00 89.75 194 CYS A O 1
ATOM 1616 N N . LEU A 1 195 ? 13.210 2.588 -31.758 1.00 90.12 195 LEU A N 1
ATOM 1617 C CA . LEU A 1 195 ? 12.755 1.216 -31.508 1.00 90.12 195 LEU A CA 1
ATOM 1618 C C . LEU A 1 195 ? 13.647 0.463 -30.501 1.00 90.12 195 LEU A C 1
ATOM 1620 O O . LEU A 1 195 ? 13.148 -0.323 -29.701 1.00 90.12 195 LEU A O 1
ATOM 1624 N N . ALA A 1 196 ? 14.959 0.719 -30.516 1.00 87.88 196 ALA A N 1
ATOM 1625 C CA . ALA A 1 196 ? 15.919 0.009 -29.674 1.00 87.88 196 ALA A CA 1
ATOM 1626 C C . ALA A 1 196 ? 15.940 0.505 -28.221 1.00 87.88 196 ALA A C 1
ATOM 1628 O O . ALA A 1 196 ? 15.771 -0.288 -27.300 1.00 87.88 196 ALA A O 1
ATOM 1629 N N . CYS A 1 197 ? 16.142 1.808 -27.998 1.00 87.25 197 CYS A N 1
ATOM 1630 C CA . CYS A 1 197 ? 16.271 2.364 -26.645 1.00 87.25 197 CYS A CA 1
ATOM 1631 C C . CYS A 1 197 ? 15.023 3.088 -26.131 1.00 87.25 197 CYS A C 1
ATOM 1633 O O . CYS A 1 197 ? 15.008 3.492 -24.975 1.00 87.25 197 CYS A O 1
ATOM 1635 N N . ARG A 1 198 ? 13.993 3.279 -26.967 1.00 88.00 198 ARG A N 1
ATOM 1636 C CA . ARG A 1 198 ? 12.750 4.015 -26.658 1.00 88.00 198 ARG A CA 1
ATOM 1637 C C . ARG A 1 198 ? 12.921 5.493 -26.292 1.00 88.00 198 ARG A C 1
ATOM 1639 O O . ARG A 1 198 ? 11.921 6.154 -26.024 1.00 88.00 198 ARG A O 1
ATOM 1646 N N . ASN A 1 199 ? 14.141 6.026 -26.352 1.00 86.56 199 ASN A N 1
ATOM 1647 C CA . ASN A 1 199 ? 14.397 7.450 -26.162 1.00 86.56 199 ASN A CA 1
ATOM 1648 C C . ASN A 1 199 ? 13.820 8.267 -27.321 1.00 86.56 199 ASN A C 1
ATOM 1650 O O . ASN A 1 199 ? 13.797 7.812 -28.470 1.00 86.56 199 ASN A O 1
ATOM 1654 N N . GLU A 1 200 ? 13.388 9.485 -27.006 1.00 84.31 200 GLU A N 1
ATOM 1655 C CA . GLU A 1 200 ? 12.933 10.468 -27.985 1.00 84.31 200 GLU A CA 1
ATOM 1656 C C . GLU A 1 200 ? 14.120 10.930 -28.829 1.00 84.31 200 GLU A C 1
ATOM 1658 O O . GLU A 1 200 ? 15.110 11.455 -28.316 1.00 84.31 200 GLU A O 1
ATOM 1663 N N . ALA A 1 201 ? 14.040 10.675 -30.130 1.00 77.94 201 ALA A N 1
ATOM 1664 C CA . ALA A 1 201 ? 15.090 11.006 -31.068 1.00 77.94 201 ALA A CA 1
ATOM 1665 C C . ALA A 1 201 ? 14.791 12.381 -31.687 1.00 77.94 201 ALA A C 1
ATOM 1667 O O . ALA A 1 201 ? 13.769 12.578 -32.348 1.00 77.94 201 ALA A O 1
ATOM 1668 N N . MET A 1 202 ? 15.671 13.346 -31.412 1.00 72.19 202 MET A N 1
ATOM 1669 C CA . MET A 1 202 ? 15.573 14.721 -31.907 1.00 72.19 202 MET A CA 1
ATOM 1670 C C . MET A 1 202 ? 16.018 14.820 -33.375 1.00 72.19 202 MET A C 1
ATOM 1672 O O . MET A 1 202 ? 16.694 13.934 -33.906 1.00 72.19 202 MET A O 1
ATOM 1676 N N . LYS A 1 203 ? 15.663 15.932 -34.030 1.00 72.69 203 LYS A N 1
ATOM 1677 C CA . LYS A 1 203 ? 16.104 16.258 -35.394 1.00 72.69 203 LYS A CA 1
ATOM 1678 C C . LYS A 1 203 ? 17.638 16.202 -35.496 1.00 72.69 203 LYS A C 1
ATOM 1680 O O . LYS A 1 203 ? 18.319 16.822 -34.685 1.00 72.69 203 LYS A O 1
ATOM 1685 N N . GLY A 1 204 ? 18.158 15.482 -36.492 1.00 73.81 204 GLY A N 1
ATOM 1686 C CA . GLY A 1 204 ? 19.600 15.318 -36.739 1.00 73.81 204 GLY A CA 1
ATOM 1687 C C . GLY A 1 204 ? 20.267 14.137 -36.019 1.00 73.81 204 GLY A C 1
ATOM 1688 O O . GLY A 1 204 ? 21.361 13.742 -36.408 1.00 73.81 204 GLY A O 1
ATOM 1689 N N . ASP A 1 205 ? 19.596 13.522 -35.037 1.00 78.81 205 ASP A N 1
ATOM 1690 C CA . ASP A 1 205 ? 20.118 12.402 -34.234 1.00 78.81 205 ASP A CA 1
ATOM 1691 C C . ASP A 1 205 ? 19.340 11.092 -34.454 1.00 78.81 205 ASP A C 1
ATOM 1693 O O . ASP A 1 205 ? 19.312 10.205 -33.594 1.00 78.81 205 ASP A O 1
ATOM 1697 N N . ARG A 1 206 ? 18.691 10.943 -35.612 1.00 83.38 206 ARG A N 1
ATOM 1698 C CA . ARG A 1 206 ? 17.886 9.763 -35.947 1.00 83.38 206 ARG A CA 1
ATOM 1699 C C . ARG A 1 206 ? 17.951 9.382 -37.413 1.00 83.38 206 ARG A C 1
ATOM 1701 O O . ARG A 1 206 ? 18.206 10.224 -38.265 1.00 83.38 206 ARG A O 1
ATOM 1708 N N . MET A 1 207 ? 17.668 8.114 -37.673 1.00 86.12 207 MET A N 1
ATOM 1709 C CA . MET A 1 207 ? 17.442 7.550 -38.995 1.00 86.12 207 MET A CA 1
ATOM 1710 C C . MET A 1 207 ? 16.049 6.922 -39.032 1.00 86.12 207 MET A C 1
ATOM 1712 O O . MET A 1 207 ? 15.738 6.049 -38.217 1.00 86.12 207 MET A O 1
ATOM 1716 N N . ASP A 1 208 ? 15.236 7.373 -39.979 1.00 88.56 208 ASP A N 1
ATOM 1717 C CA . ASP A 1 208 ? 13.873 6.899 -40.204 1.00 88.56 208 ASP A CA 1
ATOM 1718 C C . ASP A 1 208 ? 13.808 6.173 -41.549 1.00 88.56 208 ASP A C 1
ATOM 1720 O O . ASP A 1 208 ? 14.309 6.665 -42.565 1.00 88.56 208 ASP A O 1
ATOM 1724 N N . CYS A 1 209 ? 13.231 4.972 -41.572 1.00 88.75 209 CYS A N 1
ATOM 1725 C CA . CYS A 1 209 ? 13.074 4.221 -42.810 1.00 88.75 209 CYS A CA 1
ATOM 1726 C C . CYS A 1 209 ? 11.740 4.523 -43.498 1.00 88.75 209 CYS A C 1
ATOM 1728 O O . CYS A 1 209 ? 10.682 4.222 -42.959 1.00 88.75 209 CYS A O 1
ATOM 1730 N N . LEU A 1 210 ? 11.784 4.969 -44.756 1.00 85.25 210 LEU A N 1
ATOM 1731 C CA . LEU A 1 210 ? 10.582 5.271 -45.549 1.00 85.25 210 LEU A CA 1
ATOM 1732 C C . LEU A 1 210 ? 9.706 4.065 -45.908 1.00 85.25 210 LEU A C 1
ATOM 1734 O O . LEU A 1 210 ? 8.565 4.242 -46.319 1.00 85.25 210 LEU A O 1
ATOM 1738 N N . LYS A 1 211 ? 10.263 2.852 -45.857 1.00 87.44 211 LYS A N 1
ATOM 1739 C CA . LYS A 1 211 ? 9.563 1.636 -46.296 1.00 87.44 211 LYS A CA 1
ATOM 1740 C C . LYS A 1 211 ? 8.892 0.882 -45.155 1.00 87.44 211 LYS A C 1
ATOM 1742 O O . LYS A 1 211 ? 7.861 0.263 -45.374 1.00 87.44 211 LYS A O 1
ATOM 1747 N N . CYS A 1 212 ? 9.517 0.864 -43.980 1.00 87.50 212 CYS A N 1
ATOM 1748 C CA . CYS A 1 212 ? 9.082 0.054 -42.838 1.00 87.50 212 CYS A CA 1
ATOM 1749 C C . CYS A 1 212 ? 8.906 0.867 -41.547 1.00 87.50 212 CYS A C 1
ATOM 1751 O O . CYS A 1 212 ? 8.779 0.271 -40.476 1.00 87.50 212 CYS A O 1
ATOM 1753 N N . GLU A 1 213 ? 8.962 2.202 -41.654 1.00 88.00 213 GLU A N 1
ATOM 1754 C CA . GLU A 1 213 ? 8.749 3.167 -40.562 1.00 88.00 213 GLU A CA 1
ATOM 1755 C C . GLU A 1 213 ? 9.632 2.901 -39.331 1.00 88.00 213 GLU A C 1
ATOM 1757 O O . GLU A 1 213 ? 9.286 3.192 -38.188 1.00 88.00 213 GLU A O 1
ATOM 1762 N N . LEU A 1 214 ? 10.801 2.298 -39.557 1.00 89.81 214 LEU A N 1
ATOM 1763 C CA . LEU A 1 214 ? 11.745 1.982 -38.500 1.00 89.81 214 LEU A CA 1
ATOM 1764 C C . LEU A 1 214 ? 12.533 3.235 -38.110 1.00 89.81 214 LEU A C 1
ATOM 1766 O O . LEU A 1 214 ? 13.294 3.749 -38.927 1.00 89.81 214 LEU A O 1
ATOM 1770 N N . THR A 1 215 ? 12.408 3.655 -36.850 1.00 89.69 215 THR A N 1
ATOM 1771 C CA . THR A 1 215 ? 13.163 4.776 -36.270 1.00 89.69 215 THR A CA 1
ATOM 1772 C C . THR A 1 215 ? 14.273 4.288 -35.344 1.00 89.69 215 THR A C 1
ATOM 1774 O O . THR A 1 215 ? 14.031 3.581 -34.357 1.00 89.69 215 THR A O 1
ATOM 1777 N N . ILE A 1 216 ? 15.509 4.711 -35.609 1.00 89.56 216 ILE A N 1
ATOM 1778 C CA . ILE A 1 216 ? 16.684 4.399 -34.784 1.00 89.56 216 ILE A CA 1
ATOM 1779 C C . ILE A 1 216 ? 17.453 5.679 -34.459 1.00 89.56 216 ILE A C 1
ATOM 1781 O O . ILE A 1 216 ? 17.664 6.518 -35.324 1.00 89.56 216 ILE A O 1
ATOM 1785 N N . CYS A 1 217 ? 17.874 5.850 -33.204 1.00 88.38 217 CYS A N 1
ATOM 1786 C CA . CYS A 1 217 ? 18.661 7.015 -32.796 1.00 88.38 217 CYS A CA 1
ATOM 1787 C C . CYS A 1 217 ? 20.156 6.855 -33.118 1.00 88.38 217 CYS A C 1
ATOM 1789 O O . CYS A 1 217 ? 20.658 5.738 -33.277 1.00 88.38 217 CYS A O 1
ATOM 1791 N N . SER A 1 218 ? 20.887 7.969 -33.110 1.00 84.88 218 SER A N 1
ATOM 1792 C CA . SER A 1 218 ? 22.334 8.047 -33.351 1.00 84.88 218 SER A CA 1
ATOM 1793 C C . SER A 1 218 ? 23.173 7.188 -32.406 1.00 84.88 218 SER A C 1
ATOM 1795 O O . SER A 1 218 ? 24.218 6.681 -32.801 1.00 84.88 218 SER A O 1
ATOM 1797 N N . LEU A 1 219 ? 22.687 6.933 -31.190 1.00 85.44 219 LEU A N 1
ATOM 1798 C CA . LEU A 1 219 ? 23.352 6.051 -30.226 1.00 85.44 219 LEU A CA 1
ATOM 1799 C C . LEU A 1 219 ? 23.155 4.560 -30.535 1.00 85.44 219 LEU A C 1
ATOM 1801 O O . LEU A 1 219 ? 24.015 3.742 -30.216 1.00 85.44 219 LEU A O 1
ATOM 1805 N N . CYS A 1 220 ? 22.018 4.186 -31.128 1.00 86.75 220 CYS A N 1
ATOM 1806 C CA . CYS A 1 220 ? 21.679 2.788 -31.411 1.00 86.75 220 CYS A CA 1
ATOM 1807 C C . CYS A 1 220 ? 22.090 2.355 -32.822 1.00 86.75 220 CYS A C 1
ATOM 1809 O O . CYS A 1 220 ? 22.372 1.175 -33.039 1.00 86.75 220 CYS A O 1
ATOM 1811 N N . GLN A 1 221 ? 22.167 3.297 -33.767 1.00 87.12 221 GLN A N 1
ATOM 1812 C CA . GLN A 1 221 ? 22.595 3.055 -35.144 1.00 87.12 221 GLN A CA 1
ATOM 1813 C C . GLN A 1 221 ? 23.901 2.240 -35.228 1.00 87.12 221 GLN A C 1
ATOM 1815 O O . GLN A 1 221 ? 23.889 1.213 -35.913 1.00 87.12 221 GLN A O 1
ATOM 1820 N N . PRO A 1 222 ? 24.988 2.573 -34.497 1.00 85.69 222 PRO A N 1
ATOM 1821 C CA . PRO A 1 222 ? 26.261 1.860 -34.620 1.00 85.69 222 PRO A CA 1
ATOM 1822 C C . PRO A 1 222 ? 26.204 0.396 -34.181 1.00 85.69 222 PRO A C 1
ATOM 1824 O O . PRO A 1 222 ? 27.044 -0.403 -34.586 1.00 85.69 222 PRO A O 1
ATOM 1827 N N . HIS A 1 223 ? 25.242 0.028 -33.336 1.00 85.19 223 HIS A N 1
ATOM 1828 C CA . HIS A 1 223 ? 25.134 -1.329 -32.807 1.00 85.19 223 HIS A CA 1
ATOM 1829 C C . HIS A 1 223 ? 24.302 -2.237 -33.715 1.00 85.19 223 HIS A C 1
ATOM 1831 O O . HIS A 1 223 ? 24.657 -3.398 -33.911 1.00 85.19 223 HIS A O 1
ATOM 1837 N N . TYR A 1 224 ? 23.227 -1.705 -34.300 1.00 85.81 224 TYR A N 1
ATOM 1838 C CA . TYR A 1 224 ? 22.272 -2.501 -35.075 1.00 85.81 224 TYR A CA 1
ATOM 1839 C C . TYR A 1 224 ? 22.434 -2.335 -36.595 1.00 85.81 224 TYR A C 1
ATOM 1841 O O . TYR A 1 224 ? 22.236 -3.297 -37.331 1.00 85.81 224 TYR A O 1
ATOM 1849 N N . TYR A 1 225 ? 22.853 -1.156 -37.070 1.00 85.62 225 TYR A N 1
ATOM 1850 C CA . TYR A 1 225 ? 22.948 -0.799 -38.493 1.00 85.62 225 TYR A CA 1
ATOM 1851 C C . TYR A 1 225 ? 24.277 -0.089 -38.802 1.00 85.62 225 TYR A C 1
ATOM 1853 O O . TYR A 1 225 ? 24.322 1.083 -39.173 1.00 85.62 225 TYR A O 1
ATOM 1861 N N . LYS A 1 226 ? 25.392 -0.821 -38.670 1.00 77.19 226 LYS A N 1
ATOM 1862 C CA . LYS A 1 226 ? 26.776 -0.312 -38.816 1.00 77.19 226 LYS A CA 1
ATOM 1863 C C . LYS A 1 226 ? 27.111 0.335 -40.164 1.00 77.19 226 LYS A C 1
ATOM 1865 O O . LYS A 1 226 ? 28.036 1.141 -40.236 1.00 77.19 226 LYS A O 1
ATOM 1870 N N . LYS A 1 227 ? 26.423 -0.066 -41.236 1.00 73.31 227 LYS A N 1
ATOM 1871 C CA . LYS A 1 227 ? 26.748 0.342 -42.614 1.00 73.31 227 LYS A CA 1
ATOM 1872 C C . LYS A 1 227 ? 26.356 1.789 -42.924 1.00 73.31 227 LYS A C 1
ATOM 1874 O O . LYS A 1 227 ? 26.954 2.393 -43.805 1.00 73.31 227 LYS A O 1
ATOM 1879 N N . GLU A 1 228 ? 25.411 2.342 -42.177 1.00 68.00 228 GLU A N 1
ATOM 1880 C CA . GLU A 1 228 ? 24.841 3.667 -42.412 1.00 68.00 228 GLU A CA 1
ATOM 1881 C C . GLU A 1 228 ? 25.343 4.612 -41.335 1.00 68.00 228 GLU A C 1
ATOM 1883 O O . GLU A 1 228 ? 25.214 4.289 -40.165 1.00 68.00 228 GLU A O 1
ATOM 1888 N N . LYS A 1 229 ? 25.934 5.757 -41.674 1.00 65.56 229 LYS A N 1
ATOM 1889 C CA . LYS A 1 229 ? 26.422 6.708 -40.663 1.00 65.56 229 LYS A CA 1
ATOM 1890 C C . LYS A 1 229 ? 25.499 7.913 -40.608 1.00 65.56 229 LYS A C 1
ATOM 1892 O O . LYS A 1 229 ? 25.345 8.607 -41.608 1.00 65.56 229 LYS A O 1
ATOM 1897 N N . ILE A 1 230 ? 24.950 8.195 -39.429 1.00 65.81 230 ILE A N 1
ATOM 1898 C CA . ILE A 1 230 ? 24.366 9.509 -39.153 1.00 65.81 230 ILE A CA 1
ATOM 1899 C C . ILE A 1 230 ? 25.539 10.490 -39.093 1.00 65.81 230 ILE A C 1
ATOM 1901 O O . ILE A 1 230 ? 26.486 10.279 -38.336 1.00 65.81 230 ILE A O 1
ATOM 1905 N N . LEU A 1 231 ? 25.517 11.523 -39.932 1.00 60.78 231 LEU A N 1
ATOM 1906 C CA . LEU A 1 231 ? 26.419 12.664 -39.819 1.00 60.78 231 LEU A CA 1
ATOM 1907 C C . LEU A 1 231 ? 25.787 13.615 -38.799 1.00 60.78 231 LEU A C 1
ATOM 1909 O O . LEU A 1 231 ? 24.857 14.328 -39.174 1.00 60.78 231 LEU A O 1
ATOM 1913 N N . PRO A 1 232 ? 26.225 13.628 -37.526 1.00 58.62 232 PRO A N 1
ATOM 1914 C CA . PRO A 1 232 ? 25.680 14.577 -36.571 1.00 58.62 232 PRO A CA 1
ATOM 1915 C C . PRO A 1 232 ? 25.968 15.994 -37.073 1.00 58.62 232 PRO A C 1
ATOM 1917 O O . PRO A 1 232 ? 27.123 16.346 -37.346 1.00 58.62 232 PRO A O 1
ATOM 1920 N N . GLU A 1 233 ? 24.925 16.820 -37.189 1.00 58.97 233 GLU A N 1
ATOM 1921 C CA . GLU A 1 233 ? 25.112 18.265 -37.284 1.00 58.97 233 GLU A CA 1
ATOM 1922 C C . GLU A 1 233 ? 25.954 18.680 -36.076 1.00 58.97 233 GLU A C 1
ATOM 1924 O O . GLU A 1 233 ? 25.600 18.398 -34.932 1.00 58.97 233 GLU A O 1
ATOM 1929 N N . LYS A 1 234 ? 27.125 19.270 -36.342 1.00 55.31 234 LYS A N 1
ATOM 1930 C CA . LYS A 1 234 ? 28.149 19.593 -35.342 1.00 55.31 234 LYS A CA 1
ATOM 1931 C C . LYS A 1 234 ? 27.497 20.218 -34.108 1.00 55.31 234 LYS A C 1
ATOM 1933 O O . LYS A 1 234 ? 27.090 21.381 -34.144 1.00 55.31 234 LYS A O 1
ATOM 1938 N N . ILE A 1 235 ? 27.428 19.451 -33.017 1.00 56.38 235 ILE A N 1
ATOM 1939 C CA . ILE A 1 235 ? 26.976 19.935 -31.715 1.00 56.38 235 ILE A CA 1
ATOM 1940 C C . ILE A 1 235 ? 27.840 21.154 -31.400 1.00 56.38 235 ILE A C 1
ATOM 1942 O O . ILE A 1 235 ? 29.059 21.042 -31.263 1.00 56.38 235 ILE A O 1
ATOM 1946 N N . LYS A 1 236 ? 27.223 22.338 -31.327 1.00 59.09 236 LYS A N 1
ATOM 1947 C CA . LYS A 1 236 ? 27.892 23.550 -30.852 1.00 59.09 236 LYS A CA 1
ATOM 1948 C C . LYS A 1 236 ? 28.252 23.299 -29.390 1.00 59.09 236 LYS A C 1
ATOM 1950 O O . LYS A 1 236 ? 27.422 23.500 -28.506 1.00 59.09 236 LYS A O 1
ATOM 1955 N N . THR A 1 237 ? 29.455 22.796 -29.124 1.00 58.12 237 THR A N 1
ATOM 1956 C CA . THR A 1 237 ? 29.954 22.598 -27.763 1.00 58.12 237 THR A CA 1
ATOM 1957 C C . THR A 1 237 ? 29.901 23.946 -27.056 1.00 58.12 237 THR A C 1
ATOM 1959 O O . THR A 1 237 ? 30.602 24.881 -27.447 1.00 58.12 237 THR A O 1
ATOM 1962 N N . ARG A 1 238 ? 29.025 24.075 -26.051 1.00 60.09 238 ARG A N 1
ATOM 1963 C CA . ARG A 1 238 ? 29.006 25.253 -25.177 1.00 60.09 238 ARG A CA 1
ATOM 1964 C C . ARG A 1 238 ? 30.404 25.401 -24.583 1.00 60.09 238 ARG A C 1
ATOM 1966 O O . ARG A 1 238 ? 30.953 24.421 -24.083 1.00 60.09 238 ARG A O 1
ATOM 1973 N N . ALA A 1 239 ? 30.971 26.604 -24.656 1.00 64.62 239 ALA A N 1
ATOM 1974 C CA . ALA A 1 239 ? 32.258 26.885 -24.035 1.00 64.62 239 ALA A CA 1
ATOM 1975 C C . ALA A 1 239 ? 32.208 26.479 -22.545 1.00 64.62 239 ALA A C 1
ATOM 1977 O O . ALA A 1 239 ? 31.188 26.731 -21.889 1.00 64.62 239 ALA A O 1
ATOM 1978 N N . PRO A 1 240 ? 33.255 25.826 -22.011 1.00 67.62 240 PRO A N 1
ATOM 1979 C CA . PRO A 1 240 ? 33.278 25.411 -20.616 1.00 67.62 240 PRO A CA 1
ATOM 1980 C C . PRO A 1 240 ? 33.131 26.643 -19.719 1.00 67.62 240 PRO A C 1
ATOM 1982 O O . PRO A 1 240 ? 33.870 27.618 -19.853 1.00 67.62 240 PRO A O 1
ATOM 1985 N N . LYS A 1 241 ? 32.149 26.616 -18.812 1.00 70.62 241 LYS A N 1
ATOM 1986 C CA . LYS A 1 241 ? 31.992 27.667 -17.802 1.00 70.62 241 LYS A CA 1
ATOM 1987 C C . LYS A 1 241 ? 33.195 27.600 -16.860 1.00 70.62 241 LYS A C 1
ATOM 1989 O O . LYS A 1 241 ? 33.415 26.571 -16.228 1.00 70.62 241 LYS A O 1
ATOM 1994 N N . VAL A 1 242 ? 33.956 28.686 -16.758 1.00 79.19 242 VAL A N 1
ATOM 1995 C CA . VAL A 1 242 ? 35.022 28.820 -15.757 1.00 79.19 242 VAL A CA 1
ATOM 1996 C C . VAL A 1 242 ? 34.352 29.007 -14.396 1.00 79.19 242 VAL A C 1
ATOM 1998 O O . VAL A 1 242 ? 33.671 30.006 -14.170 1.00 79.19 242 VAL A O 1
ATOM 2001 N N . ILE A 1 243 ? 34.485 28.015 -13.518 1.00 81.19 243 ILE A N 1
ATOM 2002 C CA . ILE A 1 243 ? 33.949 28.059 -12.154 1.00 81.19 243 ILE A CA 1
ATOM 2003 C C . ILE A 1 243 ? 34.963 28.787 -11.264 1.00 81.19 243 ILE A C 1
ATOM 2005 O O . ILE A 1 243 ? 36.127 28.395 -11.198 1.00 81.19 243 ILE A O 1
ATOM 2009 N N . ASP A 1 244 ? 34.523 29.845 -10.579 1.00 86.25 244 ASP A N 1
ATOM 2010 C CA . ASP A 1 244 ? 35.346 30.607 -9.634 1.00 86.25 244 ASP A CA 1
ATOM 2011 C C . ASP A 1 244 ? 35.287 29.966 -8.238 1.00 86.25 244 ASP A C 1
ATOM 2013 O O . ASP A 1 244 ? 34.440 30.292 -7.402 1.00 86.25 244 ASP A O 1
ATOM 2017 N N . TRP A 1 245 ? 36.193 29.020 -7.993 1.00 89.25 245 TRP A N 1
ATOM 2018 C CA . TRP A 1 245 ? 36.281 28.268 -6.737 1.00 89.25 245 TRP A CA 1
ATOM 2019 C C . TRP A 1 245 ? 36.514 29.148 -5.508 1.00 89.25 245 TRP A C 1
ATOM 2021 O O . TRP A 1 245 ? 36.088 28.795 -4.410 1.00 89.25 245 TRP A O 1
ATOM 2031 N N . LYS A 1 246 ? 37.159 30.309 -5.681 1.00 92.75 246 LYS A N 1
ATOM 2032 C CA . LYS A 1 246 ? 37.466 31.214 -4.572 1.00 92.75 246 LYS A CA 1
ATOM 2033 C C . LYS A 1 246 ? 36.195 31.834 -4.000 1.00 92.75 246 LYS A C 1
ATOM 2035 O O . LYS A 1 246 ? 36.068 31.921 -2.783 1.00 92.75 246 LYS A O 1
ATOM 2040 N N . LYS A 1 247 ? 35.248 32.225 -4.859 1.00 92.12 247 LYS A N 1
ATOM 2041 C CA . LYS A 1 247 ? 33.946 32.752 -4.419 1.00 92.12 247 LYS A CA 1
ATOM 2042 C C . LYS A 1 247 ? 33.138 31.692 -3.684 1.00 92.12 247 LYS A C 1
ATOM 2044 O O . LYS A 1 247 ? 32.702 31.940 -2.569 1.00 92.12 247 LYS A O 1
ATOM 2049 N N . ILE A 1 248 ? 33.058 30.487 -4.250 1.00 91.75 248 ILE A N 1
ATOM 2050 C CA . ILE A 1 248 ? 32.334 29.363 -3.639 1.00 91.75 248 ILE A CA 1
ATOM 2051 C C . ILE A 1 248 ? 32.882 29.051 -2.240 1.00 91.75 248 ILE A C 1
ATOM 2053 O O . ILE A 1 248 ? 32.108 28.874 -1.305 1.00 91.75 248 ILE A O 1
ATOM 2057 N N . ALA A 1 249 ? 34.207 29.028 -2.075 1.00 94.00 249 ALA A N 1
ATOM 2058 C CA . ALA A 1 249 ? 34.829 28.776 -0.778 1.00 94.00 249 ALA A CA 1
ATOM 2059 C C . ALA A 1 249 ? 34.536 29.886 0.251 1.00 94.00 249 ALA A C 1
ATOM 2061 O O . ALA A 1 249 ? 34.301 29.590 1.422 1.00 94.00 249 ALA A O 1
ATOM 2062 N N . ILE A 1 250 ? 34.525 31.155 -0.175 1.00 96.25 250 ILE A N 1
ATOM 2063 C CA . ILE A 1 250 ? 34.189 32.294 0.696 1.00 96.25 250 ILE A CA 1
ATOM 2064 C C . ILE A 1 250 ? 32.721 32.222 1.133 1.00 96.25 250 ILE A C 1
ATOM 2066 O O . ILE A 1 250 ? 32.439 32.373 2.322 1.00 96.25 250 ILE A O 1
ATOM 2070 N N . ASP A 1 251 ? 31.810 31.937 0.203 1.00 93.62 251 ASP A N 1
ATOM 2071 C CA . ASP A 1 251 ? 30.375 31.834 0.483 1.00 93.62 251 ASP A CA 1
ATOM 2072 C C . ASP A 1 251 ? 30.077 30.669 1.440 1.00 93.62 251 ASP A C 1
ATOM 2074 O O . ASP A 1 251 ? 29.317 30.818 2.397 1.00 93.62 251 ASP A O 1
ATOM 2078 N N . GLN A 1 252 ? 30.735 29.521 1.242 1.00 93.56 252 GLN A N 1
ATOM 2079 C CA . GLN A 1 252 ? 30.620 28.372 2.143 1.00 93.56 252 GLN A CA 1
ATOM 2080 C C . GLN A 1 252 ? 31.153 28.681 3.545 1.00 93.56 252 GLN A C 1
ATOM 2082 O O . GLN A 1 252 ? 30.517 28.323 4.533 1.00 93.56 252 GLN A O 1
ATOM 2087 N N . HIS A 1 253 ? 32.287 29.375 3.652 1.00 95.31 253 HIS A N 1
ATOM 2088 C CA . HIS A 1 253 ? 32.847 29.768 4.948 1.00 95.31 253 HIS A CA 1
ATOM 2089 C C . HIS A 1 253 ? 31.948 30.756 5.696 1.00 95.31 253 HIS A C 1
ATOM 2091 O O . HIS A 1 253 ? 31.769 30.643 6.908 1.00 95.31 253 HIS A O 1
ATOM 2097 N N . ALA A 1 254 ? 31.348 31.708 4.978 1.00 96.12 254 ALA A N 1
ATOM 2098 C CA . ALA A 1 254 ? 30.374 32.631 5.550 1.00 96.12 254 ALA A CA 1
ATOM 2099 C C . ALA A 1 254 ? 29.124 31.891 6.055 1.00 96.12 254 ALA A C 1
ATOM 2101 O O . ALA A 1 254 ? 28.663 32.158 7.164 1.00 96.12 254 ALA A O 1
ATOM 2102 N N . ALA A 1 255 ? 28.620 30.921 5.286 1.00 95.00 255 ALA A N 1
ATOM 2103 C CA . ALA A 1 255 ? 27.480 30.099 5.685 1.00 95.00 255 ALA A CA 1
ATOM 2104 C C . ALA A 1 255 ? 27.779 29.234 6.922 1.00 95.00 255 ALA A C 1
ATOM 2106 O O . ALA A 1 255 ? 26.939 29.133 7.814 1.00 95.00 255 ALA A O 1
ATOM 2107 N N . LEU A 1 256 ? 28.978 28.646 7.006 1.00 95.94 256 LEU A N 1
ATOM 2108 C CA . LEU A 1 256 ? 29.398 27.867 8.174 1.00 95.94 256 LEU A CA 1
ATOM 2109 C C . LEU A 1 256 ? 29.482 28.737 9.428 1.00 95.94 256 LEU A C 1
ATOM 2111 O O . LEU A 1 256 ? 28.895 28.382 10.442 1.00 95.94 256 LEU A O 1
ATOM 2115 N N . LYS A 1 257 ? 30.099 29.920 9.337 1.00 96.81 257 LYS A N 1
ATOM 2116 C CA . LYS A 1 257 ? 30.143 30.867 10.461 1.00 96.81 257 LYS A CA 1
ATOM 2117 C C . LYS A 1 257 ? 28.757 31.282 10.945 1.00 96.81 257 LYS A C 1
ATOM 2119 O O . LYS A 1 257 ? 28.537 31.351 12.147 1.00 96.81 257 LYS A O 1
ATOM 2124 N N . ALA A 1 258 ? 27.836 31.562 10.023 1.00 95.69 258 ALA A N 1
ATOM 2125 C CA . ALA A 1 258 ? 26.466 31.910 10.384 1.00 95.69 258 ALA A CA 1
ATOM 2126 C C . ALA A 1 258 ? 25.765 30.749 11.107 1.00 95.69 258 ALA A C 1
ATOM 2128 O O . ALA A 1 258 ? 25.050 30.968 12.079 1.00 95.69 258 ALA A O 1
ATOM 2129 N N . ARG A 1 259 ? 26.002 29.508 10.667 1.00 94.50 259 ARG A N 1
ATOM 2130 C CA . ARG A 1 259 ? 25.459 28.315 11.323 1.00 94.50 259 ARG A CA 1
ATOM 2131 C C . ARG A 1 259 ? 26.030 28.125 12.727 1.00 94.50 259 ARG A C 1
ATOM 2133 O O . ARG A 1 259 ? 25.263 27.847 13.639 1.00 94.50 259 ARG A O 1
ATOM 2140 N N . ASP A 1 260 ? 27.337 28.295 12.897 1.00 95.75 260 ASP A N 1
ATOM 2141 C CA . ASP A 1 260 ? 27.994 28.117 14.193 1.00 95.75 260 ASP A CA 1
ATOM 2142 C C . ASP A 1 260 ? 27.497 29.166 15.213 1.00 95.75 260 ASP A C 1
ATOM 2144 O O . ASP A 1 260 ? 27.219 28.824 16.358 1.00 95.75 260 ASP A O 1
ATOM 2148 N N . GLN A 1 261 ? 27.252 30.412 14.780 1.00 95.44 261 GLN A N 1
ATOM 2149 C CA . GLN A 1 261 ? 26.640 31.455 15.623 1.00 95.44 261 GLN A CA 1
ATOM 2150 C C . GLN A 1 261 ? 25.214 31.105 16.072 1.00 95.44 261 GLN A C 1
ATOM 2152 O O . GLN A 1 261 ? 24.849 31.341 17.221 1.00 95.44 261 GLN A O 1
ATOM 2157 N N . ILE A 1 262 ? 24.404 30.539 15.172 1.00 96.00 262 ILE A N 1
ATOM 2158 C CA . ILE A 1 262 ? 23.046 30.080 15.502 1.00 96.00 262 ILE A CA 1
ATOM 2159 C C . ILE A 1 262 ? 23.105 28.901 16.481 1.00 96.00 262 ILE A C 1
ATOM 2161 O O . ILE A 1 262 ? 22.276 28.790 17.381 1.00 96.00 262 ILE A O 1
ATOM 2165 N N . GLU A 1 263 ? 24.076 28.002 16.318 1.00 95.69 263 GLU A N 1
ATOM 2166 C CA . GLU A 1 263 ? 24.257 26.877 17.232 1.00 95.69 263 GLU A CA 1
ATOM 2167 C C . GLU A 1 263 ? 24.623 27.353 18.644 1.00 95.69 263 GLU A C 1
ATOM 2169 O O . GLU A 1 263 ? 24.071 26.844 19.618 1.00 95.69 263 GLU A O 1
ATOM 2174 N N . GLU A 1 264 ? 25.502 28.350 18.762 1.00 96.38 264 GLU A N 1
ATOM 2175 C CA . GLU A 1 264 ? 25.846 28.971 20.045 1.00 96.38 264 GLU A CA 1
ATOM 2176 C C . GLU A 1 264 ? 24.626 29.628 20.705 1.00 96.38 264 GLU A C 1
ATOM 2178 O O . GLU A 1 264 ? 24.342 29.329 21.865 1.00 96.38 264 GLU A O 1
ATOM 2183 N N . SER A 1 265 ? 23.832 30.417 19.969 1.00 95.94 265 SER A N 1
ATOM 2184 C CA . SER A 1 265 ? 22.623 31.035 20.537 1.00 95.94 265 SER A CA 1
ATOM 2185 C C . SER A 1 265 ? 21.591 29.997 20.990 1.00 95.94 265 SER A C 1
ATOM 2187 O O . SER A 1 265 ? 21.000 30.128 22.058 1.00 95.94 265 SER A O 1
ATOM 2189 N N . LEU A 1 266 ? 21.404 28.920 20.220 1.00 95.44 266 LEU A N 1
ATOM 2190 C CA . LEU A 1 266 ? 20.497 27.830 20.595 1.00 95.44 266 LEU A CA 1
ATOM 2191 C C . LEU A 1 266 ? 20.984 27.067 21.834 1.00 95.44 266 LEU A C 1
ATOM 2193 O O . LEU A 1 266 ? 20.167 26.605 22.631 1.00 95.44 266 LEU A O 1
ATOM 2197 N N . ARG A 1 267 ? 22.302 26.922 22.017 1.00 96.62 267 ARG A N 1
ATOM 2198 C CA . ARG A 1 267 ? 22.871 26.319 23.233 1.00 96.62 267 ARG A CA 1
ATOM 2199 C C . ARG A 1 267 ? 22.597 27.186 24.458 1.00 96.62 267 ARG A C 1
ATOM 2201 O O . ARG A 1 267 ? 22.190 26.646 25.483 1.00 96.62 267 ARG A O 1
ATOM 2208 N N . GLU A 1 268 ? 22.750 28.503 24.343 1.00 96.75 268 GLU A N 1
ATOM 2209 C CA . GLU A 1 268 ? 22.416 29.439 25.423 1.00 96.75 268 GLU A CA 1
ATOM 2210 C C . GLU A 1 268 ? 20.921 29.385 25.780 1.00 96.75 268 GLU A C 1
ATOM 2212 O O . GLU A 1 268 ? 20.567 29.295 26.958 1.00 96.75 268 GLU A O 1
ATOM 2217 N N . GLU A 1 269 ? 20.032 29.360 24.782 1.00 96.50 269 GLU A N 1
ATOM 2218 C CA . GLU A 1 269 ? 18.585 29.198 24.992 1.00 96.50 269 GLU A CA 1
ATOM 2219 C C . GLU A 1 269 ? 18.248 27.869 25.689 1.00 96.50 269 GLU A C 1
ATOM 2221 O O . GLU A 1 269 ? 17.427 27.829 26.612 1.00 96.50 269 GLU A O 1
ATOM 2226 N N . LEU A 1 270 ? 18.910 26.776 25.296 1.00 95.75 270 LEU A N 1
ATOM 2227 C CA . LEU A 1 270 ? 18.734 25.465 25.917 1.00 95.75 270 LEU A CA 1
ATOM 2228 C C . LEU A 1 270 ? 19.174 25.476 27.387 1.00 95.75 270 LEU A C 1
ATOM 2230 O O . LEU A 1 270 ? 18.476 24.932 28.244 1.00 95.75 270 LEU A O 1
ATOM 2234 N N . GLU A 1 271 ? 20.312 26.096 27.697 1.00 96.38 271 GLU A N 1
ATOM 2235 C CA . GLU A 1 271 ? 20.797 26.222 29.072 1.00 96.38 271 GLU A CA 1
ATOM 2236 C C . GLU A 1 271 ? 19.829 27.028 29.942 1.00 96.38 271 GLU A C 1
ATOM 2238 O O . GLU A 1 271 ? 19.507 26.603 31.057 1.00 96.38 271 GLU A O 1
ATOM 2243 N N . GLN A 1 272 ? 19.292 28.134 29.422 1.00 96.31 272 GLN A N 1
ATOM 2244 C CA . GLN A 1 272 ? 18.271 28.923 30.114 1.00 96.31 272 GLN A CA 1
ATOM 2245 C C . GLN A 1 272 ? 16.995 28.105 30.360 1.00 96.31 272 GLN A C 1
ATOM 2247 O O . GLN A 1 272 ? 16.471 28.093 31.478 1.00 96.31 272 GLN A O 1
ATOM 2252 N N . ALA A 1 273 ? 16.518 27.362 29.359 1.00 93.94 273 ALA A N 1
ATOM 2253 C CA . ALA A 1 273 ? 15.353 26.493 29.502 1.00 93.94 273 ALA A CA 1
ATOM 2254 C C . ALA A 1 273 ? 15.586 25.389 30.548 1.00 93.94 273 AL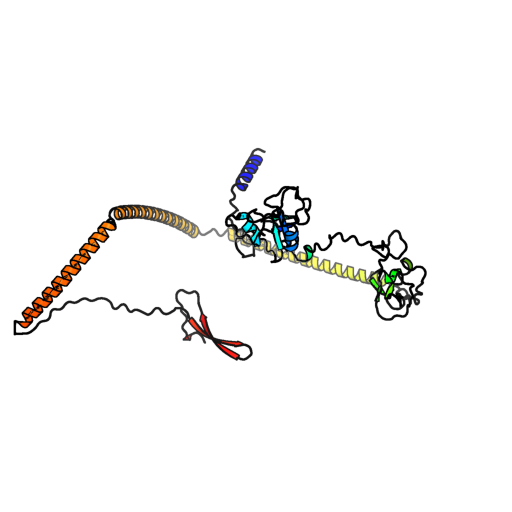A A C 1
ATOM 2256 O O . ALA A 1 273 ? 14.720 25.120 31.384 1.00 93.94 273 ALA A O 1
ATOM 2257 N N . LEU A 1 274 ? 16.774 24.778 30.569 1.00 94.81 274 LEU A N 1
ATOM 2258 C CA . LEU A 1 274 ? 17.138 23.774 31.571 1.00 94.81 274 LEU A CA 1
ATOM 2259 C C . LEU A 1 274 ? 17.179 24.360 32.986 1.00 94.81 274 LEU A C 1
ATOM 2261 O O . LEU A 1 274 ? 16.721 23.705 33.926 1.00 94.81 274 LEU A O 1
ATOM 2265 N N . GLN A 1 275 ? 17.688 25.583 33.153 1.00 95.25 275 GLN A N 1
ATOM 2266 C CA . GLN A 1 275 ? 17.664 26.281 34.440 1.00 95.25 275 GLN A CA 1
ATOM 2267 C C . GLN A 1 275 ? 16.228 26.548 34.909 1.00 95.25 275 GLN A C 1
ATOM 2269 O O . GLN A 1 275 ? 15.904 26.273 36.065 1.00 95.25 275 GLN A O 1
ATOM 2274 N N . GLN A 1 276 ? 15.341 26.991 34.012 1.00 93.69 276 GLN A N 1
ATOM 2275 C CA . GLN A 1 276 ? 13.921 27.176 34.325 1.00 93.69 276 GLN A CA 1
ATOM 2276 C C . GLN A 1 276 ? 13.254 25.859 34.738 1.00 93.69 276 GLN A C 1
ATOM 2278 O O . GLN A 1 276 ? 12.557 25.809 35.749 1.00 93.69 276 GLN A O 1
ATOM 2283 N N . VAL A 1 277 ? 13.503 24.767 34.010 1.00 92.94 277 VAL A N 1
ATOM 2284 C CA . VAL A 1 277 ? 12.966 23.443 34.359 1.00 92.94 277 VAL A CA 1
ATOM 2285 C C . VAL A 1 277 ? 13.455 22.993 35.736 1.00 92.94 277 VAL A C 1
ATOM 2287 O O . VAL A 1 277 ? 12.657 22.478 36.517 1.00 92.94 277 VAL A O 1
ATOM 2290 N N . ARG A 1 278 ? 14.738 23.195 36.064 1.00 93.19 278 ARG A N 1
ATOM 2291 C CA . ARG A 1 278 ? 15.272 22.882 37.402 1.00 93.19 278 ARG A CA 1
ATOM 2292 C C . ARG A 1 278 ? 14.566 23.687 38.491 1.00 93.19 278 ARG A C 1
ATOM 2294 O O . ARG A 1 278 ? 14.167 23.107 39.494 1.00 93.19 278 ARG A O 1
ATOM 2301 N N . HIS A 1 279 ? 14.355 24.982 38.262 1.00 92.88 279 HIS A N 1
ATOM 2302 C CA . HIS A 1 279 ? 13.634 25.859 39.189 1.00 92.88 279 HIS A CA 1
ATOM 2303 C C . HIS A 1 279 ? 12.200 25.385 39.450 1.00 92.88 279 HIS A C 1
ATOM 2305 O O . HIS A 1 279 ? 11.786 25.254 40.598 1.00 92.88 279 HIS A O 1
ATOM 2311 N N . TYR A 1 280 ? 11.444 25.071 38.394 1.00 88.31 280 TYR A N 1
ATOM 2312 C CA . TYR A 1 280 ? 10.067 24.593 38.545 1.00 88.31 280 TYR A CA 1
ATOM 2313 C C . TYR A 1 280 ? 9.977 23.190 39.149 1.00 88.31 280 TYR A C 1
ATOM 2315 O O . TYR A 1 280 ? 9.030 22.915 39.881 1.00 88.31 280 TYR A O 1
ATOM 2323 N N . LYS A 1 281 ? 10.953 22.311 38.888 1.00 89.75 281 LYS A N 1
ATOM 2324 C CA . LYS A 1 281 ? 11.024 20.999 39.545 1.00 89.75 281 LYS A CA 1
ATOM 2325 C C . LYS A 1 281 ? 11.247 21.128 41.050 1.00 89.75 281 LYS A C 1
ATOM 2327 O O . LYS A 1 281 ? 10.504 20.498 41.790 1.00 89.75 281 LYS A O 1
ATOM 2332 N N . GLY A 1 282 ? 12.180 21.980 41.482 1.00 87.69 282 GLY A N 1
ATOM 2333 C CA . GLY A 1 282 ? 12.406 22.241 42.908 1.00 87.69 282 GLY A CA 1
ATOM 2334 C C . GLY A 1 282 ? 11.148 22.769 43.600 1.00 87.69 282 GLY A C 1
ATOM 2335 O O . GLY A 1 282 ? 10.705 22.200 44.588 1.00 87.69 282 GLY A O 1
ATOM 2336 N N . LYS A 1 283 ? 10.476 23.760 42.998 1.00 86.75 283 LYS A N 1
ATOM 2337 C CA . LYS A 1 283 ? 9.187 24.261 43.507 1.00 86.75 283 LYS A CA 1
ATOM 2338 C C . LYS A 1 283 ? 8.101 23.187 43.588 1.00 86.75 283 LYS A C 1
ATOM 2340 O O . LYS A 1 283 ? 7.301 23.185 44.513 1.00 86.75 283 LYS A O 1
ATOM 2345 N N . ALA A 1 284 ? 8.027 22.291 42.605 1.00 79.75 284 ALA A N 1
ATOM 2346 C CA . ALA A 1 284 ? 7.049 21.206 42.619 1.00 79.75 284 ALA A CA 1
ATOM 2347 C C . ALA A 1 284 ? 7.350 20.162 43.707 1.00 79.75 284 ALA A C 1
ATOM 2349 O O . ALA A 1 284 ? 6.420 19.548 44.224 1.00 79.75 284 ALA A O 1
ATOM 2350 N N . GLU A 1 285 ? 8.622 19.939 44.037 1.00 80.25 285 GLU A N 1
ATOM 2351 C CA . GLU A 1 285 ? 9.040 19.075 45.146 1.00 80.25 285 GLU A CA 1
ATOM 2352 C C . GLU A 1 285 ? 8.722 19.716 46.502 1.00 80.25 285 GLU A C 1
ATOM 2354 O O . GLU A 1 285 ? 8.121 19.046 47.335 1.00 80.25 285 GLU A O 1
ATOM 2359 N N . GLU A 1 286 ? 8.974 21.018 46.672 1.00 75.81 286 GLU A N 1
ATOM 2360 C CA . GLU A 1 286 ? 8.571 21.776 47.870 1.00 75.81 286 GLU A CA 1
ATOM 2361 C C . GLU A 1 286 ? 7.054 21.691 48.116 1.00 75.81 286 GLU A C 1
ATOM 2363 O O . GLU A 1 286 ? 6.620 21.356 49.215 1.00 75.81 286 GLU A O 1
ATOM 2368 N N . ILE A 1 287 ? 6.233 21.892 47.074 1.00 72.94 287 ILE A N 1
ATOM 2369 C CA . ILE A 1 287 ? 4.767 21.765 47.177 1.00 72.94 287 ILE A CA 1
ATOM 2370 C C . ILE A 1 287 ? 4.359 20.336 47.563 1.00 72.94 287 ILE A C 1
ATOM 2372 O O . ILE A 1 287 ? 3.437 20.147 48.354 1.00 72.94 287 ILE A O 1
ATOM 2376 N N . LYS A 1 288 ? 5.027 19.312 47.013 1.00 70.69 288 LYS A N 1
ATOM 2377 C CA . LYS A 1 288 ? 4.738 17.910 47.354 1.00 70.69 288 LYS A CA 1
ATOM 2378 C C . LYS A 1 288 ? 5.057 17.609 48.814 1.00 70.69 288 LYS A C 1
ATOM 2380 O O . LYS A 1 288 ? 4.241 16.964 49.470 1.00 70.69 288 LYS A O 1
ATOM 2385 N N . GLU A 1 289 ? 6.200 18.071 49.312 1.00 63.25 289 GLU A N 1
ATOM 2386 C CA . GLU A 1 289 ? 6.573 17.912 50.720 1.00 63.25 289 GLU A CA 1
ATOM 2387 C C . GLU A 1 289 ? 5.580 18.631 51.642 1.00 63.25 289 GLU A C 1
ATOM 2389 O O . GLU A 1 289 ? 5.122 18.041 52.618 1.00 63.25 289 GLU A O 1
ATOM 2394 N N . GLU A 1 290 ? 5.138 19.838 51.284 1.00 59.72 290 GLU A N 1
ATOM 2395 C CA . GLU A 1 290 ? 4.148 20.597 52.058 1.00 59.72 290 GLU A CA 1
ATOM 2396 C C . GLU A 1 290 ? 2.763 19.911 52.081 1.00 59.72 290 GLU A C 1
ATOM 2398 O O . GLU A 1 290 ? 2.105 19.847 53.123 1.00 59.72 290 GLU A O 1
ATOM 2403 N N . THR A 1 291 ? 2.337 19.293 50.971 1.00 58.59 291 THR A N 1
ATOM 2404 C CA . THR A 1 291 ? 1.089 18.501 50.919 1.00 58.59 291 THR A CA 1
ATOM 2405 C C . THR A 1 291 ? 1.157 17.149 51.632 1.00 58.59 291 THR A C 1
ATOM 2407 O O . THR A 1 291 ? 0.113 16.602 51.971 1.00 58.59 291 THR A O 1
ATOM 2410 N N . LEU A 1 292 ? 2.348 16.593 51.886 1.00 56.03 292 LEU A N 1
ATOM 2411 C CA . LEU A 1 292 ? 2.487 15.351 52.660 1.00 56.03 292 LEU A CA 1
ATOM 2412 C C . LEU A 1 292 ? 2.396 15.581 54.178 1.00 56.03 292 LEU A C 1
ATOM 2414 O O . LEU A 1 292 ? 2.094 14.641 54.909 1.00 56.03 292 LEU A O 1
ATOM 2418 N N . VAL A 1 293 ? 2.658 16.805 54.648 1.00 56.03 293 VAL A N 1
ATOM 2419 C CA . VAL A 1 293 ? 2.678 17.166 56.080 1.00 56.03 293 VAL A CA 1
ATOM 2420 C C . VAL A 1 293 ? 1.307 17.641 56.585 1.00 56.03 293 VAL A C 1
ATOM 2422 O O . VAL A 1 293 ? 1.093 17.748 57.790 1.00 56.03 293 VAL A O 1
ATOM 2425 N N . THR A 1 294 ? 0.332 17.863 55.699 1.00 56.75 294 THR A N 1
ATOM 2426 C CA . THR A 1 294 ? -1.066 18.035 56.122 1.00 56.75 294 THR A CA 1
ATOM 2427 C C . THR A 1 294 ? -1.650 16.669 56.472 1.00 56.75 294 THR A C 1
ATOM 2429 O O . THR A 1 294 ? -2.243 15.983 55.642 1.00 56.75 294 THR A O 1
ATOM 2432 N N . GLU A 1 295 ? -1.428 16.256 57.720 1.00 59.09 295 GLU A N 1
ATOM 2433 C CA . GLU A 1 295 ? -2.079 15.107 58.343 1.00 59.09 295 GLU A CA 1
ATOM 2434 C C . GLU A 1 295 ? -3.579 15.148 58.022 1.00 59.09 295 GLU A C 1
ATOM 2436 O O . GLU A 1 295 ? -4.252 16.157 58.254 1.00 59.09 295 GLU A O 1
ATOM 2441 N N . VAL A 1 296 ? -4.096 14.066 57.429 1.00 62.69 296 VAL A N 1
ATOM 2442 C CA . VAL A 1 296 ? -5.536 13.901 57.201 1.00 62.69 296 VAL A CA 1
ATOM 2443 C C . VAL A 1 296 ? -6.226 14.152 58.544 1.00 62.69 296 VAL A C 1
ATOM 2445 O O . VAL A 1 296 ? -5.895 13.448 59.500 1.00 62.69 296 VAL A O 1
ATOM 2448 N N . PRO A 1 297 ? -7.146 15.131 58.650 1.00 73.81 297 PRO A N 1
ATOM 2449 C CA . PRO A 1 297 ? -7.753 15.472 59.929 1.00 73.81 297 PRO A CA 1
ATOM 2450 C C . PRO A 1 297 ? -8.317 14.217 60.600 1.00 73.81 297 PRO A C 1
ATOM 2452 O O . PRO A 1 297 ? -9.026 13.446 59.952 1.00 73.81 297 PRO A O 1
ATOM 2455 N N . GLU A 1 298 ? -8.033 14.009 61.890 1.00 73.88 298 GLU A N 1
ATOM 2456 C CA . GLU A 1 298 ? -8.505 12.833 62.650 1.00 73.88 298 GLU A CA 1
ATOM 2457 C C . GLU A 1 298 ? -10.027 12.627 62.539 1.00 73.88 298 GLU A C 1
ATOM 2459 O O . GLU A 1 298 ? -10.545 11.518 62.661 1.00 73.88 298 GLU A O 1
ATOM 2464 N N . GLU A 1 299 ? -10.769 13.702 62.286 1.00 75.69 299 GLU A N 1
ATOM 2465 C CA . GLU A 1 299 ? -12.205 13.690 62.028 1.00 75.69 299 GLU A CA 1
ATOM 2466 C C . GLU A 1 299 ? -12.582 12.922 60.750 1.00 75.69 299 GLU A C 1
ATOM 2468 O O . GLU A 1 299 ? -13.500 12.106 60.786 1.00 75.69 299 GLU A O 1
ATOM 2473 N N . VAL A 1 300 ? -11.808 13.071 59.670 1.00 78.00 300 VAL A N 1
ATOM 2474 C CA . VAL A 1 300 ? -12.005 12.343 58.404 1.00 78.00 300 VAL A CA 1
ATOM 2475 C C . VAL A 1 300 ? -11.668 10.861 58.572 1.00 78.00 300 VAL A C 1
ATOM 2477 O O . VAL A 1 300 ? -12.346 9.999 58.015 1.00 78.00 300 VAL A O 1
ATOM 2480 N N . VAL A 1 301 ? -10.651 10.537 59.378 1.00 81.44 301 VAL A N 1
ATOM 2481 C CA . VAL A 1 301 ? -10.295 9.141 59.685 1.00 81.44 301 VAL A CA 1
ATOM 2482 C C . VAL A 1 301 ? -11.413 8.458 60.477 1.00 81.44 301 VAL A C 1
ATOM 2484 O O . VAL A 1 301 ? -11.836 7.360 60.115 1.00 81.44 301 VAL A O 1
ATOM 2487 N N . ARG A 1 302 ? -11.958 9.129 61.501 1.00 84.44 302 ARG A N 1
ATOM 2488 C CA . ARG A 1 302 ? -13.101 8.618 62.277 1.00 84.44 302 ARG A CA 1
ATOM 2489 C C . ARG A 1 302 ? -14.356 8.452 61.421 1.00 84.44 302 ARG A C 1
ATOM 2491 O O . ARG A 1 302 ? -15.071 7.463 61.564 1.00 84.44 302 ARG A O 1
ATOM 2498 N N . GLU A 1 303 ? -14.629 9.388 60.516 1.00 89.44 303 GLU A N 1
ATOM 2499 C CA . GLU A 1 303 ? -15.764 9.286 59.595 1.00 89.44 303 GLU A CA 1
ATOM 2500 C C . GLU A 1 303 ? -15.607 8.103 58.628 1.00 89.44 303 GLU A C 1
ATOM 2502 O O . GLU A 1 303 ? -16.543 7.327 58.435 1.00 89.44 303 GLU A O 1
ATOM 2507 N N . MET A 1 304 ? -14.400 7.890 58.102 1.00 80.31 304 MET A N 1
ATOM 2508 C CA . MET A 1 304 ? -14.066 6.727 57.278 1.00 80.31 304 MET A CA 1
ATOM 2509 C C . MET A 1 304 ? -14.262 5.397 58.019 1.00 80.31 304 MET A C 1
ATOM 2511 O O . MET A 1 304 ? -14.744 4.430 57.425 1.00 80.31 304 MET A O 1
ATOM 2515 N N . GLU A 1 305 ? -13.910 5.322 59.302 1.00 89.81 305 GLU A N 1
ATOM 2516 C CA . GLU A 1 305 ? -14.143 4.134 60.134 1.00 89.81 305 GLU A CA 1
ATOM 2517 C C . GLU A 1 305 ? -15.634 3.898 60.402 1.00 89.81 305 GLU A C 1
ATOM 2519 O O . GLU A 1 305 ? -16.115 2.775 60.243 1.00 89.81 305 GLU A O 1
ATOM 2524 N N . ASN A 1 306 ? -16.390 4.954 60.708 1.00 92.00 306 ASN A N 1
ATOM 2525 C CA . ASN A 1 306 ? -17.842 4.871 60.878 1.00 92.00 306 ASN A CA 1
ATOM 2526 C C . ASN A 1 306 ? -18.543 4.409 59.593 1.00 92.00 306 ASN A C 1
ATOM 2528 O O . ASN A 1 306 ? -19.433 3.561 59.643 1.00 92.00 306 ASN A O 1
ATOM 2532 N N . LEU A 1 307 ? -18.119 4.919 58.433 1.00 90.31 307 LEU A N 1
ATOM 2533 C CA . LEU A 1 307 ? -18.631 4.489 57.131 1.00 90.31 307 LEU A CA 1
ATOM 2534 C C . LEU A 1 307 ? -18.302 3.021 56.845 1.00 90.31 307 LEU A C 1
ATOM 2536 O O . LEU A 1 307 ? -19.150 2.301 56.321 1.00 90.31 307 LEU A O 1
ATOM 2540 N N . ARG A 1 308 ? -17.108 2.548 57.220 1.00 88.81 308 ARG A N 1
ATOM 2541 C CA . ARG A 1 308 ? -16.742 1.127 57.096 1.00 88.81 308 ARG A CA 1
ATOM 2542 C C . ARG A 1 308 ? -17.638 0.233 57.949 1.00 88.81 308 ARG A C 1
ATOM 2544 O O . ARG A 1 308 ? -18.163 -0.745 57.430 1.00 88.81 308 ARG A O 1
ATOM 2551 N N . LEU A 1 309 ? -17.858 0.596 59.212 1.00 94.06 309 LEU A N 1
ATOM 2552 C CA . LEU A 1 309 ? -18.742 -0.145 60.119 1.00 94.06 309 LEU A CA 1
ATOM 2553 C C . LEU A 1 309 ? -20.198 -0.137 59.634 1.00 94.06 309 LEU A C 1
ATOM 2555 O O . LEU A 1 309 ? -20.872 -1.164 59.672 1.00 94.06 309 LEU A O 1
ATOM 2559 N N . SER A 1 310 ? -20.672 1.011 59.140 1.00 92.19 310 SER A N 1
ATOM 2560 C CA . SER A 1 310 ? -22.007 1.147 58.552 1.00 92.19 310 SER A CA 1
ATOM 2561 C C . SER A 1 310 ? -22.176 0.244 57.328 1.00 92.19 310 SER A C 1
ATOM 2563 O O . SER A 1 310 ? -23.155 -0.494 57.231 1.00 92.19 310 SER A O 1
ATOM 2565 N N . ASN A 1 311 ? -21.187 0.226 56.429 1.00 90.62 311 ASN A N 1
ATOM 2566 C CA . ASN A 1 311 ? -21.200 -0.655 55.265 1.00 90.62 311 ASN A CA 1
ATOM 2567 C C . ASN A 1 311 ? -21.206 -2.134 55.671 1.00 90.62 311 ASN A C 1
ATOM 2569 O O . ASN A 1 311 ? -22.003 -2.893 55.132 1.00 90.62 311 ASN A O 1
ATOM 2573 N N . GLU A 1 312 ? -20.402 -2.539 56.656 1.00 94.25 312 GLU A N 1
ATOM 2574 C CA . GLU A 1 312 ? -20.389 -3.926 57.146 1.00 94.25 312 GLU A CA 1
ATOM 2575 C C . GLU A 1 312 ? -21.752 -4.346 57.730 1.00 94.25 312 GLU A C 1
ATOM 2577 O O . GLU A 1 312 ? -22.221 -5.465 57.511 1.00 94.25 312 GLU A O 1
ATOM 2582 N N . LEU A 1 313 ? -22.425 -3.443 58.450 1.00 94.88 313 LEU A N 1
ATOM 2583 C CA . LEU A 1 313 ? -23.773 -3.690 58.963 1.00 94.88 313 LEU A CA 1
ATOM 2584 C C . LEU A 1 313 ? -24.795 -3.838 57.827 1.00 94.88 313 LEU A C 1
ATOM 2586 O O . LEU A 1 313 ? -25.624 -4.748 57.864 1.00 94.88 313 LEU A O 1
ATOM 2590 N N . LEU A 1 314 ? -24.726 -2.970 56.814 1.00 92.38 314 LEU A N 1
ATOM 2591 C CA . LEU A 1 314 ? -25.596 -3.041 55.637 1.00 92.38 314 LEU A CA 1
ATOM 2592 C C . LEU A 1 314 ? -25.386 -4.338 54.847 1.00 92.38 314 LEU A C 1
ATOM 2594 O O . LEU A 1 314 ? -26.350 -4.900 54.331 1.00 92.38 314 LEU A O 1
ATOM 2598 N N . GLU A 1 315 ? -24.155 -4.843 54.774 1.00 91.88 315 GLU A N 1
ATOM 2599 C CA . GLU A 1 315 ? -23.870 -6.128 54.135 1.00 91.88 315 GLU A CA 1
ATOM 2600 C C . GLU A 1 315 ? -24.498 -7.301 54.886 1.00 91.88 315 GLU A C 1
ATOM 2602 O O . GLU A 1 315 ? -25.122 -8.148 54.248 1.00 91.88 315 GLU A O 1
ATOM 2607 N N . LYS A 1 316 ? -24.424 -7.315 56.223 1.00 93.62 316 LYS A N 1
ATOM 2608 C CA . LYS A 1 316 ? -25.082 -8.346 57.047 1.00 93.62 316 LYS A CA 1
ATOM 2609 C C . LYS A 1 316 ? -26.601 -8.322 56.894 1.00 93.62 316 LYS A C 1
ATOM 2611 O O . LYS A 1 316 ? -27.209 -9.371 56.711 1.00 93.62 316 LYS A O 1
ATOM 2616 N N . LEU A 1 317 ? -27.209 -7.133 56.898 1.00 93.88 317 LEU A N 1
ATOM 2617 C CA . LEU A 1 317 ? -28.650 -6.986 56.660 1.00 93.88 317 LEU A CA 1
ATOM 2618 C C . LEU A 1 317 ? -29.047 -7.510 55.275 1.00 93.88 317 LEU A C 1
ATOM 2620 O O . LEU A 1 317 ? -30.002 -8.270 55.156 1.00 93.88 317 LEU A O 1
ATOM 2624 N N . ARG A 1 318 ? -28.269 -7.175 54.239 1.00 92.62 318 ARG A N 1
ATOM 2625 C CA . ARG A 1 318 ? -28.488 -7.682 52.879 1.00 92.62 318 ARG A CA 1
ATOM 2626 C C . ARG A 1 318 ? -28.393 -9.209 52.815 1.00 92.62 318 ARG A C 1
ATOM 2628 O O . ARG A 1 318 ? -29.169 -9.833 52.099 1.00 92.62 318 ARG A O 1
ATOM 2635 N N . GLU A 1 319 ? -27.442 -9.817 53.521 1.00 93.75 319 GLU A N 1
ATOM 2636 C CA . GLU A 1 319 ? -27.315 -11.278 53.591 1.00 93.75 319 GLU A CA 1
ATOM 2637 C C . GLU A 1 319 ? -28.512 -11.940 54.278 1.00 93.75 319 GLU A C 1
ATOM 2639 O O . GLU A 1 319 ? -28.977 -12.985 53.823 1.00 93.75 319 GLU A O 1
ATOM 2644 N N . ASP A 1 320 ? -29.025 -11.345 55.352 1.00 94.56 320 ASP A N 1
ATOM 2645 C CA . ASP A 1 320 ? -30.191 -11.873 56.058 1.00 94.56 320 ASP A CA 1
ATOM 2646 C C . ASP A 1 320 ? -31.479 -11.716 55.237 1.00 94.56 320 ASP A C 1
ATOM 2648 O O . ASP A 1 320 ? -32.276 -12.655 55.168 1.00 94.56 320 ASP A O 1
ATOM 2652 N N . ASP A 1 321 ? -31.640 -10.600 54.520 1.00 93.38 321 ASP A N 1
ATOM 2653 C CA . ASP A 1 321 ? -32.738 -10.410 53.566 1.00 93.38 321 ASP A CA 1
ATOM 2654 C C . ASP A 1 321 ? -32.688 -11.444 52.431 1.00 93.38 321 ASP A C 1
ATOM 2656 O O . ASP A 1 321 ? -33.719 -12.004 52.055 1.00 93.38 321 ASP A O 1
ATOM 2660 N N . LEU A 1 322 ? -31.496 -11.756 51.907 1.00 93.88 322 LEU A N 1
ATOM 2661 C CA . LEU A 1 322 ? -31.326 -12.788 50.877 1.00 93.88 322 LEU A CA 1
ATOM 2662 C C . LEU A 1 322 ? -31.732 -14.175 51.384 1.00 93.88 322 LEU A C 1
ATOM 2664 O O . LEU A 1 322 ? -32.479 -14.871 50.697 1.00 93.88 322 LEU A O 1
ATOM 2668 N N . LYS A 1 323 ? -31.322 -14.556 52.601 1.00 94.25 323 LYS A N 1
ATOM 2669 C CA . LYS A 1 323 ? -31.770 -15.817 53.221 1.00 94.25 323 LYS A CA 1
ATOM 2670 C C . LYS A 1 323 ? -33.288 -15.844 53.379 1.00 94.25 323 LYS A C 1
ATOM 2672 O O . LYS A 1 323 ? -33.919 -16.859 53.099 1.00 94.25 323 LYS A O 1
ATOM 2677 N N . ARG A 1 324 ? -33.892 -14.721 53.783 1.00 94.25 324 ARG A N 1
ATOM 2678 C CA . ARG A 1 324 ? -35.345 -14.622 53.949 1.00 94.25 324 ARG A CA 1
ATOM 2679 C C . ARG A 1 324 ? -36.088 -14.779 52.624 1.00 94.25 324 ARG A C 1
ATOM 2681 O O . ARG A 1 324 ? -37.137 -15.417 52.582 1.00 94.25 324 ARG A O 1
ATOM 2688 N N . ILE A 1 325 ? -35.546 -14.221 51.545 1.00 91.38 325 ILE A N 1
ATOM 2689 C CA . ILE A 1 325 ? -36.083 -14.401 50.193 1.00 91.38 325 ILE A CA 1
ATOM 2690 C C . ILE A 1 325 ? -35.993 -15.873 49.777 1.00 91.38 325 ILE A C 1
ATOM 2692 O O . ILE A 1 325 ? -36.986 -16.420 49.304 1.00 91.38 325 ILE A O 1
ATOM 2696 N N . GLU A 1 326 ? -34.857 -16.537 50.001 1.00 93.12 326 GLU A N 1
ATOM 2697 C CA . GLU A 1 326 ? -34.692 -17.964 49.689 1.00 93.12 326 GLU A CA 1
ATOM 2698 C C . GLU A 1 326 ? -35.686 -18.854 50.459 1.00 93.12 326 GLU A C 1
ATOM 2700 O O . GLU A 1 326 ? -36.274 -19.774 49.881 1.00 93.12 326 GLU A O 1
ATOM 2705 N N . GLU A 1 327 ? -35.924 -18.565 51.743 1.00 93.50 327 GLU A N 1
ATOM 2706 C CA . GLU A 1 327 ? -36.945 -19.242 52.555 1.00 93.50 327 GLU A CA 1
ATOM 2707 C C . GLU A 1 327 ? -38.344 -19.085 51.941 1.00 93.50 327 GLU A C 1
ATOM 2709 O O . GLU A 1 327 ? -39.034 -20.081 51.705 1.00 93.50 327 GLU A O 1
ATOM 2714 N N . LEU A 1 328 ? -38.739 -17.850 51.612 1.00 92.31 328 LEU A N 1
ATOM 2715 C CA . LEU A 1 328 ? -40.042 -17.548 51.011 1.00 92.31 328 LEU A CA 1
ATOM 2716 C C . LEU A 1 328 ? -40.212 -18.192 49.628 1.00 92.31 328 LEU A C 1
ATOM 2718 O O . LEU A 1 328 ? -41.298 -18.662 49.284 1.00 92.31 328 LEU A O 1
ATOM 2722 N N . GLU A 1 329 ? -39.155 -18.254 48.817 1.00 91.50 329 GLU A N 1
ATOM 2723 C CA . GLU A 1 329 ? -39.191 -18.951 47.529 1.00 91.50 329 GLU A CA 1
ATOM 2724 C C . GLU A 1 329 ? -39.387 -20.462 47.697 1.00 91.50 329 GLU A C 1
ATOM 2726 O O . GLU A 1 329 ? -40.090 -21.093 46.896 1.00 91.50 329 GLU A O 1
ATOM 2731 N N . CYS A 1 330 ? -38.787 -21.050 48.734 1.00 89.88 330 CYS A N 1
ATOM 2732 C CA . CYS A 1 330 ? -38.966 -22.456 49.077 1.00 89.88 330 CYS A CA 1
ATOM 2733 C C . CYS A 1 330 ? -40.410 -22.738 49.521 1.00 89.88 330 CYS A C 1
ATOM 2735 O O . CYS A 1 330 ? -41.035 -23.676 49.015 1.00 89.88 330 CYS A O 1
ATOM 2737 N N . GLU A 1 331 ? -40.971 -21.884 50.382 1.00 90.94 331 GLU A N 1
ATOM 2738 C CA . GLU A 1 331 ? -42.375 -21.943 50.807 1.00 90.94 331 GLU A CA 1
ATOM 2739 C C . GLU A 1 331 ? -43.326 -21.827 49.609 1.00 90.94 331 GLU A C 1
ATOM 2741 O O . GLU A 1 331 ? -44.173 -22.697 49.395 1.00 90.94 331 GLU A O 1
ATOM 2746 N N . LEU A 1 332 ? -43.128 -20.828 48.744 1.00 90.12 332 LEU A N 1
ATOM 2747 C CA . LEU A 1 332 ? -43.949 -20.630 47.549 1.00 90.12 332 LEU A CA 1
ATOM 2748 C C . LEU A 1 332 ? -43.859 -21.823 46.585 1.00 90.12 332 LEU A C 1
ATOM 2750 O O . LEU A 1 332 ? -44.843 -22.192 45.936 1.00 90.12 332 LEU A O 1
ATOM 2754 N N . ARG A 1 333 ? -42.682 -22.446 46.461 1.00 87.75 333 ARG A N 1
ATOM 2755 C CA . ARG A 1 333 ? -42.500 -23.657 45.650 1.00 87.75 333 ARG A CA 1
ATOM 2756 C C . ARG A 1 333 ? -43.269 -24.839 46.241 1.00 87.75 333 ARG A C 1
ATOM 2758 O O . ARG A 1 333 ? -43.896 -25.575 45.476 1.00 87.75 333 ARG A O 1
ATOM 2765 N N . ALA A 1 334 ? -43.258 -25.001 47.563 1.00 85.94 334 ALA A N 1
ATOM 2766 C CA . ALA A 1 334 ? -44.036 -26.026 48.252 1.00 85.94 334 ALA A CA 1
ATOM 2767 C C . ALA A 1 334 ? -45.545 -25.801 48.062 1.00 85.94 334 ALA A C 1
ATOM 2769 O O . ALA A 1 334 ? -46.251 -26.726 47.656 1.00 85.94 334 ALA A O 1
ATOM 2770 N N . GLU A 1 335 ? -46.030 -24.567 48.231 1.00 81.69 335 GLU A N 1
ATOM 2771 C CA . GLU A 1 335 ? -47.432 -24.209 47.982 1.00 81.69 335 GLU A CA 1
ATOM 2772 C C . GLU A 1 335 ? -47.850 -24.468 46.530 1.00 81.69 335 GLU A C 1
ATOM 2774 O O . GLU A 1 335 ? -48.915 -25.035 46.276 1.00 81.69 335 GLU A O 1
ATOM 2779 N N . ARG A 1 336 ? -47.005 -24.110 45.553 1.00 81.06 336 ARG A N 1
ATOM 2780 C CA . ARG A 1 336 ? -47.251 -24.414 44.133 1.00 81.06 336 ARG A CA 1
ATOM 2781 C C . ARG A 1 336 ? -47.308 -25.919 43.873 1.00 81.06 336 ARG A C 1
ATOM 2783 O O . ARG A 1 336 ? -48.152 -26.351 43.091 1.00 81.06 336 ARG A O 1
ATOM 2790 N N . GLY A 1 337 ? -46.459 -26.711 44.530 1.00 76.81 337 GLY A N 1
ATOM 2791 C CA . GLY A 1 337 ? -46.492 -28.174 44.461 1.00 76.81 337 GLY A CA 1
ATOM 2792 C C . GLY A 1 337 ? -47.797 -28.757 45.007 1.00 76.81 337 GLY A C 1
ATOM 2793 O O . GLY A 1 337 ? -48.430 -29.579 44.347 1.00 76.81 337 GLY A O 1
ATOM 2794 N N . VAL A 1 338 ? -48.258 -28.271 46.163 1.00 75.75 338 VAL A N 1
ATOM 2795 C CA . VAL A 1 338 ? -49.552 -28.662 46.748 1.00 75.75 338 VAL A CA 1
ATOM 2796 C C . VAL A 1 338 ? -50.714 -28.235 45.846 1.00 75.75 338 VAL A C 1
ATOM 2798 O O . VAL A 1 338 ? -51.627 -29.020 45.594 1.00 75.75 338 VAL A O 1
ATOM 2801 N N . ARG A 1 339 ? -50.666 -27.027 45.275 1.00 73.06 339 ARG A N 1
ATOM 2802 C CA . ARG A 1 339 ? -51.684 -26.540 44.334 1.00 73.06 339 ARG A CA 1
ATOM 2803 C C . ARG A 1 339 ? -51.735 -27.368 43.048 1.00 73.06 339 ARG A C 1
ATOM 2805 O O . ARG A 1 339 ? -52.827 -27.600 42.544 1.00 73.06 339 ARG A O 1
ATOM 2812 N N . ALA A 1 340 ? -50.594 -27.840 42.545 1.00 68.00 340 ALA A N 1
ATOM 2813 C CA . ALA A 1 340 ? -50.523 -28.740 41.392 1.00 68.00 340 ALA A CA 1
ATOM 2814 C C . ALA A 1 340 ? -51.070 -30.149 41.693 1.00 68.00 340 ALA A C 1
ATOM 2816 O O . ALA A 1 340 ? -51.552 -30.823 40.789 1.00 68.00 340 ALA A O 1
ATOM 2817 N N . LEU A 1 341 ? -51.043 -30.593 42.954 1.00 67.31 341 LEU A N 1
ATOM 2818 C CA . LEU A 1 341 ? -51.699 -31.835 43.384 1.00 67.31 341 LEU A CA 1
ATOM 2819 C C . LEU A 1 341 ? -53.220 -31.667 43.558 1.00 67.31 341 LEU A C 1
ATOM 2821 O O . LEU A 1 341 ? -53.966 -32.626 43.388 1.00 67.31 341 LEU A O 1
ATOM 2825 N N . LEU A 1 342 ? -53.683 -30.451 43.865 1.00 61.69 342 LEU A N 1
ATOM 2826 C CA . LEU A 1 342 ? -55.100 -30.099 44.026 1.00 61.69 342 LEU A CA 1
ATOM 2827 C C . LEU A 1 342 ? -55.788 -29.683 42.715 1.00 61.69 342 LEU A C 1
ATOM 2829 O O . LEU A 1 342 ? -56.997 -29.440 42.719 1.00 61.69 342 LEU A O 1
ATOM 2833 N N . THR A 1 343 ? -55.069 -29.582 41.590 1.00 56.72 343 THR A N 1
ATOM 2834 C CA . THR A 1 343 ? -55.722 -29.345 40.299 1.00 56.72 343 THR A CA 1
ATOM 2835 C C . THR A 1 343 ? -56.515 -30.581 39.902 1.00 56.72 343 THR A C 1
ATOM 2837 O O . THR A 1 343 ? -55.953 -31.610 39.532 1.00 56.72 343 THR A O 1
ATOM 2840 N N . VAL A 1 344 ? -57.836 -30.442 39.979 1.00 59.66 344 VAL A N 1
ATOM 2841 C CA . VAL A 1 344 ? -58.823 -31.388 39.460 1.00 59.66 344 VAL A CA 1
ATOM 2842 C C . VAL A 1 344 ? -58.438 -31.774 38.020 1.00 59.66 344 VAL A C 1
ATOM 2844 O O . VAL A 1 344 ? -58.171 -30.874 37.213 1.00 59.66 344 VAL A O 1
ATOM 2847 N N . PRO A 1 345 ? -58.379 -33.075 37.671 1.00 64.19 345 PRO A N 1
ATOM 2848 C CA . PRO A 1 345 ? -58.125 -33.516 36.303 1.00 64.19 345 PRO A CA 1
ATOM 2849 C C . PRO A 1 345 ? -59.063 -32.790 35.337 1.00 64.19 345 PRO A C 1
ATOM 2851 O O . PRO A 1 345 ? -60.262 -32.692 35.599 1.00 64.19 345 PRO A O 1
ATOM 2854 N N . LYS A 1 346 ? -58.532 -32.274 34.221 1.00 62.41 346 LYS A N 1
ATOM 2855 C CA . LYS A 1 346 ? -59.305 -31.495 33.231 1.00 62.41 346 LYS A CA 1
ATOM 2856 C C . LYS A 1 346 ? -60.604 -32.194 32.808 1.00 62.41 346 LYS A C 1
ATOM 2858 O O . LYS A 1 346 ? -61.611 -31.524 32.624 1.00 62.41 346 LYS A O 1
ATOM 2863 N N . GLU A 1 347 ? -60.593 -33.523 32.766 1.00 64.88 347 GLU A N 1
ATOM 2864 C CA . GLU A 1 347 ? -61.751 -34.371 32.459 1.00 64.88 347 GLU A CA 1
ATOM 2865 C C . GLU A 1 347 ? -62.901 -34.211 33.469 1.00 64.88 347 GLU A C 1
ATOM 2867 O O . GLU A 1 347 ? -64.060 -34.118 33.075 1.00 64.88 347 GLU A O 1
ATOM 2872 N N . GLN A 1 348 ? -62.604 -34.110 34.769 1.00 66.38 348 GLN A N 1
ATOM 2873 C CA . GLN A 1 348 ? -63.625 -33.873 35.797 1.00 66.38 348 GLN A CA 1
ATOM 2874 C C . GLN A 1 348 ? -64.149 -32.432 35.739 1.00 66.38 348 GLN A C 1
ATOM 2876 O O . GLN A 1 348 ? -65.337 -32.199 35.946 1.00 66.38 348 GLN A O 1
ATOM 2881 N N . HIS A 1 349 ? -63.291 -31.461 35.413 1.00 70.19 349 HIS A N 1
ATOM 2882 C CA . HIS A 1 349 ? -63.718 -30.074 35.227 1.00 70.19 349 HIS A CA 1
ATOM 2883 C C . HIS A 1 349 ? -64.628 -29.917 33.996 1.00 70.19 349 HIS A C 1
ATOM 2885 O O . HIS A 1 349 ? -65.623 -29.201 34.059 1.00 70.19 349 HIS A O 1
ATOM 2891 N N . GLU A 1 350 ? -64.330 -30.601 32.888 1.00 77.81 350 GLU A N 1
ATOM 2892 C CA . GLU A 1 350 ? -65.192 -30.624 31.698 1.00 77.81 350 GLU A CA 1
ATOM 2893 C C . GLU A 1 350 ? -66.547 -31.278 31.988 1.00 77.81 350 GLU A C 1
ATOM 2895 O O . GLU A 1 350 ? -67.574 -30.700 31.636 1.00 77.81 350 GLU A O 1
ATOM 2900 N N . GLN A 1 351 ? -66.572 -32.399 32.720 1.00 78.56 351 GLN A N 1
ATOM 2901 C CA . GLN A 1 351 ? -67.820 -33.041 33.152 1.00 78.56 351 GLN A CA 1
ATOM 2902 C C . GLN A 1 351 ? -68.673 -32.114 34.031 1.00 78.56 351 GLN A C 1
ATOM 2904 O O . GLN A 1 351 ? -69.865 -31.948 33.775 1.00 78.56 351 GLN A O 1
ATOM 2909 N N . ILE A 1 352 ? -68.068 -31.449 35.022 1.00 79.38 352 ILE A N 1
ATOM 2910 C CA . ILE A 1 352 ? -68.770 -30.494 35.896 1.00 79.38 352 ILE A CA 1
ATOM 2911 C C . ILE A 1 352 ? -69.301 -29.299 35.090 1.00 79.38 352 ILE A C 1
ATOM 2913 O O . ILE A 1 352 ? -70.424 -28.845 35.317 1.00 79.38 352 ILE A O 1
ATOM 2917 N N . MET A 1 353 ? -68.527 -28.790 34.129 1.00 78.44 353 MET A N 1
ATOM 2918 C CA . MET A 1 353 ? -68.957 -27.686 33.266 1.00 78.44 353 MET A CA 1
ATOM 2919 C C . MET A 1 353 ? -70.114 -28.085 32.342 1.00 78.44 353 MET A C 1
ATOM 2921 O O . MET A 1 353 ? -71.029 -27.285 32.131 1.00 78.44 353 MET A O 1
ATOM 2925 N N . GLU A 1 354 ? -70.115 -29.315 31.827 1.00 86.12 354 GLU A N 1
ATOM 2926 C CA . GLU A 1 354 ? -71.214 -29.848 31.020 1.00 86.12 354 GLU A CA 1
ATOM 2927 C C . GLU A 1 354 ? -72.488 -30.047 31.860 1.00 86.12 354 GLU A C 1
ATOM 2929 O O . GLU A 1 354 ? -73.587 -29.693 31.424 1.00 86.12 354 GLU A O 1
ATOM 2934 N N . GLU A 1 355 ? -72.362 -30.538 33.096 1.00 85.81 355 GLU A N 1
ATOM 2935 C CA . GLU A 1 355 ? -73.494 -30.632 34.024 1.00 85.81 355 GLU A CA 1
ATOM 2936 C C . GLU A 1 355 ? -74.051 -29.252 34.395 1.00 85.81 355 GLU A C 1
ATOM 2938 O O . GLU A 1 355 ? -75.268 -29.054 34.380 1.00 85.81 355 GLU A O 1
ATOM 2943 N N . LEU A 1 356 ? -73.189 -28.262 34.646 1.00 82.62 356 LEU A N 1
ATOM 2944 C CA . LEU A 1 356 ? -73.610 -26.883 34.907 1.00 82.62 356 LEU A CA 1
ATOM 2945 C C . LEU A 1 356 ? -74.351 -26.265 33.716 1.00 82.62 356 LEU A C 1
ATOM 2947 O O . LEU A 1 356 ? -75.312 -25.518 33.918 1.00 82.62 356 LEU A O 1
ATOM 2951 N N . LEU A 1 357 ? -73.943 -26.573 32.483 1.00 88.69 357 LEU A N 1
ATOM 2952 C CA . LEU A 1 357 ? -74.659 -26.154 31.275 1.00 88.69 357 LEU A CA 1
ATOM 2953 C C . LEU A 1 357 ? -76.054 -26.786 31.203 1.00 88.69 357 LEU A C 1
ATOM 2955 O O . LEU A 1 357 ? -77.035 -26.060 31.034 1.00 88.69 357 LEU A O 1
ATOM 2959 N N . LYS A 1 358 ? -76.165 -28.099 31.442 1.00 88.50 358 LYS A N 1
ATOM 2960 C CA . LYS A 1 358 ? -77.458 -28.808 31.487 1.00 88.50 358 LYS A CA 1
ATOM 2961 C C . LYS A 1 358 ? -78.379 -28.243 32.571 1.00 88.50 358 LYS A C 1
ATOM 2963 O O . LYS A 1 358 ? -79.576 -28.071 32.346 1.00 88.50 358 LYS A O 1
ATOM 2968 N N . VAL A 1 359 ? -77.838 -27.920 33.747 1.00 87.75 359 VAL A N 1
ATOM 2969 C CA . VAL A 1 359 ? -78.601 -27.293 34.838 1.00 87.75 359 VAL A CA 1
ATOM 2970 C C . VAL A 1 359 ? -79.043 -25.877 34.463 1.00 87.75 359 VAL A C 1
ATOM 2972 O O . VAL A 1 359 ? -80.189 -25.517 34.723 1.00 87.75 359 VAL A O 1
ATOM 2975 N N . LYS A 1 360 ? -78.194 -25.083 33.798 1.00 84.50 360 LYS A N 1
ATOM 2976 C CA . LYS A 1 360 ? -78.565 -23.744 33.308 1.00 84.50 360 LYS A CA 1
ATOM 2977 C C . LYS A 1 360 ? -79.673 -23.788 32.256 1.00 84.50 360 LYS A C 1
ATOM 2979 O O . LYS A 1 360 ? -80.562 -22.941 32.290 1.00 84.50 360 LYS A O 1
ATOM 2984 N N . GLU A 1 361 ? -79.655 -24.757 31.345 1.00 87.69 361 GLU A N 1
ATOM 2985 C CA . GLU A 1 361 ? -80.728 -24.942 30.358 1.00 87.69 361 GLU A CA 1
ATOM 2986 C C . GLU A 1 361 ? -82.045 -25.373 31.013 1.00 87.69 361 GLU A C 1
ATOM 2988 O O . GLU A 1 361 ? -83.105 -24.825 30.695 1.00 87.69 361 GLU A O 1
ATOM 2993 N N . LYS A 1 362 ? -81.984 -26.279 31.998 1.00 88.25 362 LYS A N 1
ATOM 2994 C CA . LYS A 1 362 ? -83.145 -26.639 32.830 1.00 88.25 362 LYS A CA 1
ATOM 2995 C C . LYS A 1 362 ? -83.692 -25.440 33.603 1.00 88.25 362 LYS A C 1
ATOM 2997 O O . LYS A 1 362 ? -84.899 -25.255 33.687 1.00 88.25 362 LYS A O 1
ATOM 3002 N N . PHE A 1 363 ? -82.816 -24.589 34.131 1.00 84.69 363 PHE A N 1
ATOM 3003 C CA . PHE A 1 363 ? -83.235 -23.376 34.825 1.00 84.69 363 PHE A CA 1
ATOM 3004 C C . PHE A 1 363 ? -83.897 -22.377 33.871 1.00 84.69 363 PHE A C 1
ATOM 3006 O O . PHE A 1 363 ? -84.939 -21.824 34.201 1.00 84.69 363 PHE A O 1
ATOM 3013 N N . ARG A 1 364 ? -83.345 -22.177 32.666 1.00 82.69 364 ARG A N 1
ATOM 3014 C CA . ARG A 1 364 ? -83.946 -21.301 31.647 1.00 82.69 364 ARG A CA 1
ATOM 3015 C C . ARG A 1 364 ? -85.310 -21.800 31.186 1.00 82.69 364 ARG A C 1
ATOM 3017 O O . ARG A 1 364 ? -86.229 -20.996 31.104 1.00 82.69 364 ARG A O 1
ATOM 3024 N N . SER A 1 365 ? -85.451 -23.099 30.926 1.00 83.25 365 SER A N 1
ATOM 3025 C CA . SER A 1 365 ? -86.743 -23.694 30.549 1.00 83.25 365 SER A CA 1
ATOM 3026 C C . SER A 1 365 ? -87.774 -23.555 31.672 1.00 83.25 365 SER A C 1
ATOM 3028 O O . SER A 1 365 ? -88.859 -23.028 31.434 1.00 83.25 365 SER A O 1
ATOM 3030 N N . ALA A 1 366 ? -87.401 -23.868 32.916 1.00 82.19 366 ALA A N 1
ATOM 3031 C CA . ALA A 1 366 ? -88.259 -23.642 34.078 1.00 82.19 366 ALA A CA 1
ATOM 3032 C C . ALA A 1 366 ? -88.617 -22.156 34.269 1.00 82.19 366 ALA A C 1
ATOM 3034 O O . ALA A 1 366 ? -89.740 -21.824 34.643 1.00 82.19 366 ALA A O 1
ATOM 3035 N N . GLN A 1 367 ? -87.690 -21.238 33.982 1.00 81.12 367 GLN A N 1
ATOM 3036 C CA . GLN A 1 367 ? -87.939 -19.800 34.051 1.00 81.12 367 GLN A CA 1
ATOM 3037 C C . GLN A 1 367 ? -88.916 -19.349 32.958 1.00 81.12 367 GLN A C 1
ATOM 3039 O O . GLN A 1 367 ? -89.811 -18.559 33.252 1.00 81.12 367 GLN A O 1
ATOM 3044 N N . THR A 1 368 ? -88.800 -19.880 31.735 1.00 79.62 368 THR A N 1
ATOM 3045 C CA . THR A 1 368 ? -89.757 -19.603 30.654 1.00 79.62 368 THR A CA 1
ATOM 3046 C C . THR A 1 368 ? -91.144 -20.172 30.948 1.00 79.62 368 THR A C 1
ATOM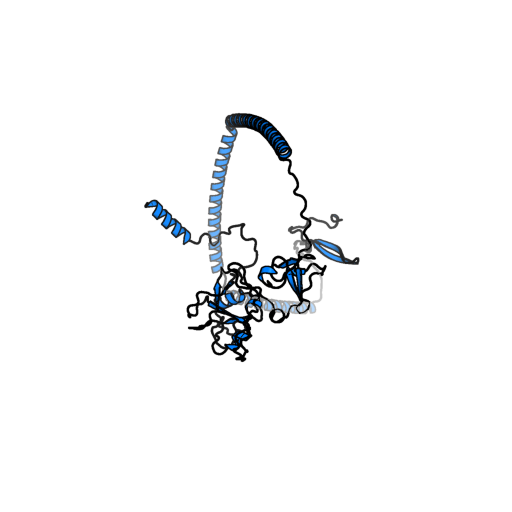 3048 O O . THR A 1 368 ? -92.141 -19.480 30.745 1.00 79.62 368 THR A O 1
ATOM 3051 N N . GLU A 1 369 ? -91.225 -21.378 31.510 1.00 82.69 369 GLU A N 1
ATOM 3052 C CA . GLU A 1 369 ? -92.487 -21.976 31.958 1.00 82.69 369 GLU A CA 1
ATOM 3053 C C . GLU A 1 369 ? -93.111 -21.159 33.093 1.00 82.69 369 GLU A C 1
ATOM 3055 O O . GLU A 1 369 ? -94.299 -20.848 33.055 1.00 82.69 369 GLU A O 1
ATOM 3060 N N . ALA A 1 370 ? -92.311 -20.711 34.064 1.00 77.38 370 ALA A N 1
ATOM 3061 C CA . ALA A 1 370 ? -92.780 -19.843 35.138 1.00 77.38 370 ALA A CA 1
ATOM 3062 C C . ALA A 1 370 ? -93.271 -18.482 34.617 1.00 77.38 370 ALA A C 1
ATOM 3064 O O . ALA A 1 370 ? -94.240 -17.942 35.150 1.00 77.38 370 ALA A O 1
ATOM 3065 N N . THR A 1 371 ? -92.641 -17.911 33.582 1.00 76.50 371 THR A N 1
ATOM 3066 C CA . THR A 1 371 ? -93.138 -16.680 32.943 1.00 76.50 371 THR A CA 1
ATOM 3067 C C . THR A 1 371 ? -94.424 -16.910 32.161 1.00 76.50 371 THR A C 1
ATOM 3069 O O . THR A 1 371 ? -95.334 -16.098 32.285 1.00 76.50 371 THR A O 1
ATOM 3072 N N . GLN A 1 372 ? -94.551 -18.032 31.448 1.00 79.31 372 GLN A N 1
ATOM 3073 C CA . GLN A 1 372 ? -95.776 -18.387 30.729 1.00 79.31 372 GLN A CA 1
ATOM 3074 C C . GLN A 1 372 ? -96.932 -18.654 31.696 1.00 79.31 372 GLN A C 1
ATOM 3076 O O . GLN A 1 372 ? -98.035 -18.167 31.479 1.00 79.31 372 GLN A O 1
ATOM 3081 N N . LEU A 1 373 ? -96.678 -19.344 32.812 1.00 77.25 373 LEU A N 1
ATOM 3082 C CA . LEU A 1 373 ? -97.656 -19.534 33.884 1.00 77.25 373 LEU A CA 1
ATOM 3083 C C . LEU A 1 373 ? -98.028 -18.205 34.549 1.00 77.25 373 LEU A C 1
ATOM 3085 O O . LEU A 1 373 ? -99.200 -17.981 34.829 1.00 77.25 373 LEU A O 1
ATOM 3089 N N . LYS A 1 374 ? -97.070 -17.291 34.762 1.00 74.00 374 LYS A N 1
ATOM 3090 C CA . LYS A 1 374 ? -97.358 -15.930 35.251 1.00 74.00 374 LYS A CA 1
ATOM 3091 C C . LYS A 1 374 ? -98.186 -15.116 34.257 1.00 74.00 374 LYS A C 1
ATOM 3093 O O . LYS A 1 374 ? -99.040 -14.355 34.697 1.00 74.00 374 LYS A O 1
ATOM 3098 N N . GLU A 1 375 ? -97.954 -15.249 32.954 1.00 68.31 375 GLU A N 1
ATOM 3099 C CA . GLU A 1 375 ? -98.769 -14.604 31.917 1.00 68.31 375 GLU A CA 1
ATOM 3100 C C . GLU A 1 375 ? -100.169 -15.211 31.829 1.00 68.31 375 GLU A C 1
ATOM 3102 O O . GLU A 1 375 ? -101.141 -14.466 31.751 1.00 68.31 375 GLU A O 1
ATOM 3107 N N . GLN A 1 376 ? -100.298 -16.535 31.938 1.00 71.56 376 GLN A N 1
ATOM 3108 C CA . GLN A 1 376 ? -101.594 -17.214 32.014 1.00 71.56 376 GLN A CA 1
ATOM 3109 C C . GLN A 1 376 ? -102.367 -16.815 33.277 1.00 71.56 376 GLN A C 1
ATOM 3111 O O . GLN A 1 376 ? -103.556 -16.522 33.189 1.00 71.56 376 GLN A O 1
ATOM 3116 N N . LEU A 1 377 ? -101.695 -16.709 34.432 1.00 61.69 377 LEU A N 1
ATOM 3117 C CA . LEU A 1 377 ? -102.304 -16.205 35.665 1.00 61.69 377 LEU A CA 1
ATOM 3118 C C . LEU A 1 377 ? -102.718 -14.733 35.534 1.00 61.69 377 LEU A C 1
ATOM 3120 O O . LEU A 1 377 ? -103.844 -14.399 35.896 1.00 61.69 377 LEU A O 1
ATOM 3124 N N . LYS A 1 378 ? -101.866 -13.871 34.956 1.00 58.19 378 LYS A N 1
ATOM 3125 C CA . LYS A 1 378 ? -102.192 -12.456 34.687 1.00 58.19 378 LYS A CA 1
ATOM 3126 C C . LYS A 1 378 ? -103.345 -12.284 33.696 1.00 58.19 378 LYS A C 1
ATOM 3128 O O . LYS A 1 378 ? -104.091 -11.323 33.823 1.00 58.19 378 LYS A O 1
ATOM 3133 N N . ALA A 1 379 ? -103.521 -13.202 32.746 1.00 56.16 379 ALA A N 1
ATOM 3134 C CA . ALA A 1 379 ? -104.658 -13.201 31.825 1.00 56.16 379 ALA A CA 1
ATOM 3135 C C . ALA A 1 379 ? -105.979 -13.649 32.485 1.00 56.16 379 ALA A C 1
ATOM 3137 O O . ALA A 1 379 ? -107.044 -13.444 31.911 1.00 56.16 379 ALA A O 1
ATOM 3138 N N . SER A 1 380 ? -105.923 -14.235 33.687 1.00 52.12 380 SER A N 1
ATOM 3139 C CA . SER A 1 380 ? -107.088 -14.748 34.426 1.00 52.12 380 SER A CA 1
ATOM 3140 C C . SER A 1 380 ? -107.449 -13.967 35.698 1.00 52.12 380 SER A C 1
ATOM 3142 O O . SER A 1 380 ? -108.424 -14.314 36.360 1.00 52.12 380 SER A O 1
ATOM 3144 N N . SER A 1 381 ? -106.719 -12.900 36.041 1.00 43.09 381 SER A N 1
ATOM 3145 C CA . SER A 1 381 ? -107.045 -12.043 37.187 1.00 43.09 381 SER A CA 1
ATOM 3146 C C . SER A 1 381 ? -106.982 -10.562 36.813 1.00 43.09 381 SER A C 1
ATOM 3148 O O . SER A 1 381 ? -105.902 -9.996 36.638 1.00 43.09 381 SER A O 1
ATOM 3150 N N . GLU A 1 382 ? -108.149 -9.930 36.720 1.00 41.12 382 GLU A N 1
ATOM 3151 C CA . GLU A 1 382 ? -108.286 -8.476 36.767 1.00 41.12 382 GLU A CA 1
ATOM 3152 C C . GLU A 1 382 ? -107.889 -7.953 38.165 1.00 41.12 382 GLU A C 1
ATOM 3154 O O . GLU A 1 382 ? -108.156 -8.626 39.160 1.00 41.12 382 GLU A O 1
ATOM 3159 N N . VAL A 1 383 ? -107.345 -6.720 38.206 1.00 39.00 383 VAL A N 1
ATOM 3160 C CA . VAL A 1 383 ? -107.141 -5.784 39.353 1.00 39.00 383 VAL A CA 1
ATOM 3161 C C . VAL A 1 383 ? -105.654 -5.501 39.735 1.00 39.00 383 VAL A C 1
ATOM 3163 O O . VAL A 1 383 ? -104.814 -6.394 39.628 1.00 39.00 383 VAL A O 1
ATOM 3166 N N . PRO A 1 384 ? -105.286 -4.235 40.090 1.00 43.94 384 PRO A N 1
ATOM 3167 C CA . PRO A 1 384 ? -104.024 -3.604 39.675 1.00 43.94 384 PRO A CA 1
ATOM 3168 C C . PRO A 1 384 ? -103.058 -3.167 40.808 1.00 43.94 384 PRO A C 1
ATOM 3170 O O . PRO A 1 384 ? -103.366 -3.256 41.992 1.00 43.94 384 PRO A O 1
ATOM 3173 N N . SER A 1 385 ? -101.963 -2.524 40.366 1.00 37.88 385 SER A N 1
ATOM 3174 C CA . SER A 1 385 ? -101.132 -1.475 41.010 1.00 37.88 385 SER A CA 1
ATOM 3175 C C . SER A 1 385 ? -99.975 -1.842 41.960 1.00 37.88 385 SER A C 1
ATOM 3177 O O . SER A 1 385 ? -100.117 -2.666 42.850 1.00 37.88 385 SER A O 1
ATOM 3179 N N . GLU A 1 386 ? -98.857 -1.131 41.705 1.00 33.53 386 GLU A N 1
ATOM 3180 C CA . GLU A 1 386 ? -97.728 -0.697 42.564 1.00 33.53 386 GLU A CA 1
ATOM 3181 C C . GLU A 1 386 ? -96.983 -1.748 43.415 1.00 33.53 386 GLU A C 1
ATOM 3183 O O . GLU A 1 386 ? -97.551 -2.513 44.176 1.00 33.53 386 GLU A O 1
ATOM 3188 N N . SER A 1 387 ? -95.648 -1.804 43.420 1.00 33.69 387 SER A N 1
ATOM 3189 C CA . SER A 1 387 ? -94.792 -0.753 43.990 1.00 33.69 387 SER A CA 1
ATOM 3190 C C . SER A 1 387 ? -93.291 -1.083 43.828 1.00 33.69 387 SER A C 1
ATOM 3192 O O . SER A 1 387 ? -92.894 -2.215 43.557 1.00 33.69 387 SER A O 1
ATOM 3194 N N . GLN A 1 388 ? -92.483 -0.033 43.983 1.00 35.09 388 GLN A N 1
ATOM 3195 C CA . GLN A 1 388 ? -91.017 0.048 44.027 1.00 35.09 388 GLN A CA 1
ATOM 3196 C C . GLN A 1 388 ? -90.332 -1.002 44.916 1.00 35.09 388 GLN A C 1
ATOM 3198 O O . GLN A 1 388 ? -90.774 -1.190 46.043 1.00 35.09 388 GLN A O 1
ATOM 3203 N N . ILE A 1 389 ? -89.158 -1.508 44.501 1.00 34.19 389 ILE A N 1
ATOM 3204 C CA . ILE A 1 389 ? -88.041 -1.821 45.416 1.00 34.19 389 ILE A CA 1
ATOM 3205 C C . ILE A 1 389 ? -86.703 -1.446 44.750 1.00 34.19 389 ILE A C 1
ATOM 3207 O O . ILE A 1 389 ? -86.414 -1.836 43.621 1.00 34.19 389 ILE A O 1
ATOM 3211 N N . LEU A 1 390 ? -85.930 -0.654 45.494 1.00 34.66 390 LEU A N 1
ATOM 3212 C CA . LEU A 1 390 ? -84.554 -0.200 45.282 1.00 34.66 390 LEU A CA 1
ATOM 3213 C C . LEU A 1 390 ? -83.515 -1.329 45.421 1.00 34.66 390 LEU A C 1
ATOM 3215 O O . LEU A 1 390 ? -83.620 -2.137 46.338 1.00 34.66 390 LEU A O 1
ATOM 3219 N N . ALA A 1 391 ? -82.459 -1.275 44.607 1.00 34.22 391 ALA A N 1
ATOM 3220 C CA . ALA A 1 391 ? -81.083 -1.701 44.920 1.00 34.22 391 ALA A CA 1
ATOM 3221 C C . ALA A 1 391 ? -80.176 -1.054 43.847 1.00 34.22 391 ALA A C 1
ATOM 3223 O O . ALA A 1 391 ? -80.350 -1.336 42.666 1.00 34.22 391 ALA A O 1
ATOM 3224 N N . LEU A 1 392 ? -79.503 0.072 44.117 1.00 33.75 392 LEU A N 1
ATOM 3225 C CA . LEU A 1 392 ? -78.135 0.161 44.657 1.00 33.75 392 LEU A CA 1
ATOM 3226 C C . LEU A 1 392 ? -77.187 -0.873 44.041 1.00 33.75 392 LEU A C 1
ATOM 3228 O O . LEU A 1 392 ? -77.260 -2.036 44.406 1.00 33.75 392 LEU A O 1
ATOM 3232 N N . ASP A 1 393 ? -76.319 -0.401 43.143 1.00 33.84 393 ASP A N 1
ATOM 3233 C CA . ASP A 1 393 ? -74.889 -0.716 43.160 1.00 33.84 393 ASP A CA 1
ATOM 3234 C C . ASP A 1 393 ? -74.117 0.416 42.459 1.00 33.84 393 ASP A C 1
ATOM 3236 O O . ASP A 1 393 ? -74.377 0.788 41.311 1.00 33.84 393 ASP A O 1
ATOM 3240 N N . GLU A 1 394 ? -73.216 1.018 43.229 1.00 36.78 394 GLU A N 1
ATOM 3241 C CA . GLU A 1 394 ? -72.146 1.899 42.779 1.00 36.78 394 GLU A CA 1
ATOM 3242 C C . GLU A 1 394 ? -71.092 1.046 42.067 1.00 36.78 394 GLU A C 1
ATOM 3244 O O . GLU A 1 394 ? -70.689 0.035 42.624 1.00 36.78 394 GLU A O 1
ATOM 3249 N N . GLU A 1 395 ? -70.584 1.466 40.902 1.00 33.44 395 GLU A N 1
ATOM 3250 C CA . GLU A 1 395 ? -69.188 1.197 40.529 1.00 33.44 395 GLU A CA 1
ATOM 3251 C C . GLU A 1 395 ? -68.708 2.073 39.352 1.00 33.44 395 GLU A C 1
ATOM 3253 O O . GLU A 1 395 ? -69.254 2.079 38.251 1.00 33.44 395 GLU A O 1
ATOM 3258 N N . CYS A 1 396 ? -67.669 2.855 39.663 1.00 30.86 396 CYS A N 1
ATOM 3259 C CA . CYS A 1 396 ? -66.611 3.432 38.831 1.00 30.86 396 CYS A CA 1
ATOM 3260 C C . CYS A 1 396 ? -66.826 3.606 37.313 1.00 30.86 396 CYS A C 1
ATOM 3262 O O . CYS A 1 396 ? -66.631 2.698 36.504 1.00 30.86 396 CYS A O 1
ATOM 3264 N N . VAL A 1 397 ? -66.978 4.870 36.908 1.00 32.38 397 VAL A N 1
ATOM 3265 C CA . VAL A 1 397 ? -66.664 5.344 35.553 1.00 32.38 397 VAL A CA 1
ATOM 3266 C C . VAL A 1 397 ? -65.144 5.299 35.350 1.00 32.38 397 VAL A C 1
ATOM 3268 O O . VAL A 1 397 ? -64.417 6.197 35.773 1.00 32.38 397 VAL A O 1
ATOM 3271 N N . ILE A 1 398 ? -64.647 4.261 34.677 1.00 32.00 398 ILE A N 1
ATOM 3272 C CA . ILE A 1 398 ? -63.299 4.272 34.100 1.00 32.00 398 ILE A CA 1
ATOM 3273 C C . ILE A 1 398 ? -63.351 5.171 32.863 1.00 32.00 398 ILE A C 1
ATOM 3275 O O . ILE A 1 398 ? -63.889 4.796 31.821 1.00 32.00 398 ILE A O 1
ATOM 3279 N N . ASN A 1 399 ? -62.780 6.372 32.974 1.00 36.03 399 ASN A N 1
ATOM 3280 C CA . ASN A 1 399 ? -62.444 7.204 31.823 1.00 36.03 399 ASN A CA 1
ATOM 3281 C C . ASN A 1 399 ? -61.481 6.422 30.919 1.00 36.03 3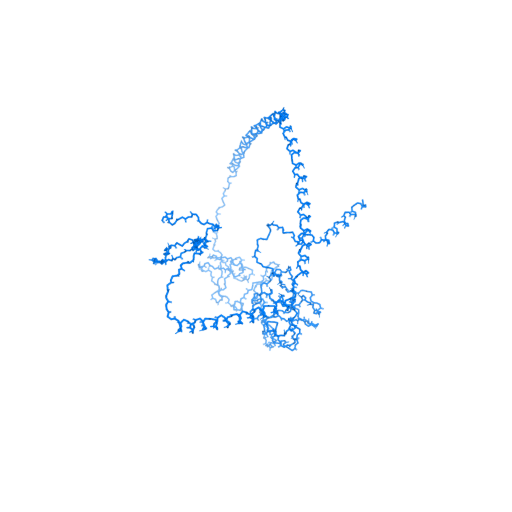99 ASN A C 1
ATOM 3283 O O . ASN A 1 399 ? -60.274 6.384 31.155 1.00 36.03 399 ASN A O 1
ATOM 3287 N N . THR A 1 400 ? -62.000 5.811 29.856 1.00 36.75 400 THR A N 1
ATOM 3288 C CA . THR A 1 400 ? -61.180 5.293 28.761 1.00 36.75 400 THR A CA 1
ATOM 3289 C C . THR A 1 400 ? -60.606 6.478 27.989 1.00 36.75 400 THR A C 1
ATOM 3291 O O . THR A 1 400 ? -61.169 6.930 26.988 1.00 36.75 400 THR A O 1
ATOM 3294 N N . VAL A 1 401 ? -59.483 7.014 28.466 1.00 40.66 401 VAL A N 1
ATOM 3295 C CA . VAL A 1 401 ? -58.628 7.879 27.655 1.00 40.66 401 VAL A CA 1
ATOM 3296 C C . VAL A 1 401 ? -58.151 7.021 26.487 1.00 40.66 401 VAL A C 1
ATOM 3298 O O . VAL A 1 401 ? -57.415 6.054 26.671 1.00 40.66 401 VAL A O 1
ATOM 3301 N N . ARG A 1 402 ? -58.637 7.331 25.280 1.00 46.59 402 ARG A N 1
ATOM 3302 C CA . ARG A 1 402 ? -58.174 6.700 24.039 1.00 46.59 402 ARG A CA 1
ATOM 3303 C C . ARG A 1 402 ? -56.647 6.752 24.010 1.00 46.59 402 ARG A C 1
ATOM 3305 O O . ARG A 1 402 ? -56.084 7.829 24.201 1.00 46.59 402 ARG A O 1
ATOM 3312 N N . ALA A 1 403 ? -56.000 5.615 23.754 1.00 43.22 403 ALA A N 1
ATOM 3313 C CA . ALA A 1 403 ? -54.558 5.548 23.561 1.00 43.22 403 ALA A CA 1
ATOM 3314 C C . ALA A 1 403 ? -54.164 6.520 22.438 1.00 43.22 403 ALA A C 1
ATOM 3316 O O . ALA A 1 403 ? -54.481 6.298 21.268 1.00 43.22 403 ALA A O 1
ATOM 3317 N N . LYS A 1 404 ? -53.545 7.647 22.802 1.00 51.12 404 LYS A N 1
ATOM 3318 C CA . LYS A 1 404 ? -52.941 8.550 21.827 1.00 51.12 404 LYS A CA 1
ATOM 3319 C C . LYS A 1 404 ? -51.681 7.867 21.311 1.00 51.12 404 LYS A C 1
ATOM 3321 O O . LYS A 1 404 ? -50.900 7.325 22.085 1.00 51.12 404 LYS A O 1
ATOM 3326 N N . ASN A 1 405 ? -51.522 7.854 19.994 1.00 56.41 405 ASN A N 1
ATOM 3327 C CA . ASN A 1 405 ? -50.304 7.380 19.361 1.00 56.41 405 ASN A CA 1
ATOM 3328 C C . ASN A 1 405 ? -49.195 8.373 19.752 1.00 56.41 405 ASN A C 1
ATOM 3330 O O . ASN A 1 405 ? -49.288 9.542 19.387 1.00 56.41 405 ASN A O 1
ATOM 3334 N N . ASN A 1 406 ? -48.204 7.950 20.540 1.00 60.34 406 ASN A N 1
ATOM 3335 C CA . ASN A 1 406 ? -47.165 8.824 21.118 1.00 60.34 406 ASN A CA 1
ATOM 3336 C C . ASN A 1 406 ? -46.105 9.280 20.089 1.00 60.34 406 ASN A C 1
ATOM 3338 O O . ASN A 1 406 ? -44.989 9.637 20.456 1.00 60.34 406 ASN A O 1
ATOM 3342 N N . LEU A 1 407 ? -46.451 9.252 18.802 1.00 64.50 407 LEU A N 1
ATOM 3343 C CA . LEU A 1 407 ? -45.583 9.569 17.676 1.00 64.50 407 LEU A CA 1
ATOM 3344 C C . LEU A 1 407 ? -45.958 10.942 17.115 1.00 64.50 407 LEU A C 1
ATOM 3346 O O . LEU A 1 407 ? -47.137 11.225 16.889 1.00 64.50 407 LEU A O 1
ATOM 3350 N N . LEU A 1 408 ? -44.957 11.793 16.892 1.00 68.12 408 LEU A N 1
ATOM 3351 C CA . LEU A 1 408 ? -45.171 13.176 16.479 1.00 68.12 408 LEU A CA 1
ATOM 3352 C C . LEU A 1 408 ? -45.236 13.248 14.946 1.00 68.12 408 LEU A C 1
ATOM 3354 O O . LEU A 1 408 ? -44.255 12.964 14.258 1.00 68.12 408 LEU A O 1
ATOM 3358 N N . ASN A 1 409 ? -46.410 13.585 14.409 1.00 71.94 409 ASN A N 1
ATOM 3359 C CA . ASN A 1 409 ? -46.650 13.660 12.967 1.00 71.94 409 ASN A CA 1
ATOM 3360 C C . ASN A 1 409 ? -46.349 15.077 12.460 1.00 71.94 409 ASN A C 1
ATOM 3362 O O . ASN A 1 409 ? -47.054 16.019 12.808 1.00 71.94 409 ASN A O 1
ATOM 3366 N N . ILE A 1 410 ? -45.337 15.231 11.607 1.00 78.75 410 ILE A N 1
ATOM 3367 C CA . ILE A 1 410 ? -44.883 16.528 11.088 1.00 78.75 410 ILE A CA 1
ATOM 3368 C C . ILE A 1 410 ? -45.131 16.593 9.580 1.00 78.75 410 ILE A C 1
ATOM 3370 O O . ILE A 1 410 ? -44.871 15.634 8.855 1.00 78.75 410 ILE A O 1
ATOM 3374 N N . LYS A 1 411 ? -45.603 17.734 9.072 1.00 77.06 411 LYS A N 1
ATOM 3375 C CA . LYS A 1 411 ? -45.696 17.981 7.625 1.00 77.06 411 LYS A CA 1
ATOM 3376 C C . LYS A 1 411 ? -44.395 18.596 7.120 1.00 77.06 411 LYS A C 1
ATOM 3378 O O . LYS A 1 411 ? -44.021 19.680 7.548 1.00 77.06 411 LYS A O 1
ATOM 3383 N N . ILE A 1 412 ? -43.728 17.925 6.189 1.00 79.31 412 ILE A N 1
ATOM 3384 C CA . ILE A 1 412 ? -42.449 18.350 5.611 1.00 79.31 412 ILE A CA 1
ATOM 3385 C C . ILE A 1 412 ? -42.651 18.574 4.112 1.00 79.31 412 ILE A C 1
ATOM 3387 O O . ILE A 1 412 ? -43.295 17.768 3.451 1.00 79.31 412 ILE A O 1
ATOM 3391 N N . ALA A 1 413 ? -42.104 19.648 3.546 1.00 79.75 413 ALA A N 1
ATOM 3392 C CA . ALA A 1 413 ? -42.089 19.855 2.098 1.00 79.75 413 ALA A CA 1
ATOM 3393 C C . ALA A 1 413 ? -40.677 19.613 1.554 1.00 79.75 413 ALA A C 1
ATOM 3395 O O . ALA A 1 413 ? -39.742 20.314 1.930 1.00 79.75 413 ALA A O 1
ATOM 3396 N N . LEU A 1 414 ? -40.528 18.630 0.666 1.00 75.44 414 LEU A N 1
ATOM 3397 C CA . LEU A 1 414 ? -39.265 18.330 -0.009 1.00 75.44 414 LEU A CA 1
ATOM 3398 C C . LEU A 1 414 ? -39.252 18.986 -1.391 1.00 75.44 414 LEU A C 1
ATOM 3400 O O . LEU A 1 414 ? -40.176 18.799 -2.182 1.00 75.44 414 LEU A O 1
ATOM 3404 N N . GLU A 1 415 ? -38.215 19.768 -1.682 1.00 84.25 415 GLU A N 1
ATOM 3405 C CA . GLU A 1 415 ? -38.033 20.414 -2.982 1.00 84.25 415 GLU A CA 1
ATOM 3406 C C . GLU A 1 415 ? -37.020 19.635 -3.820 1.00 84.25 415 GLU A C 1
ATOM 3408 O O . GLU A 1 415 ? -35.845 19.549 -3.471 1.00 84.25 415 GLU A O 1
ATOM 3413 N N . VAL A 1 416 ? -37.476 19.070 -4.939 1.00 76.19 416 VAL A N 1
ATOM 3414 C CA . VAL A 1 416 ? -36.612 18.378 -5.903 1.00 76.19 416 VAL A CA 1
ATOM 3415 C C . VAL A 1 416 ? -36.849 18.994 -7.276 1.00 76.19 416 VAL A C 1
ATOM 3417 O O . VAL A 1 416 ? -37.979 19.036 -7.763 1.00 76.19 416 VAL A O 1
ATOM 3420 N N . ASN A 1 417 ? -35.781 19.496 -7.900 1.00 73.69 417 ASN A N 1
ATOM 3421 C CA . ASN A 1 417 ? -35.809 20.142 -9.220 1.00 73.69 417 ASN A CA 1
ATOM 3422 C C . ASN A 1 417 ? -36.835 21.294 -9.330 1.00 73.69 417 ASN A C 1
ATOM 3424 O O . ASN A 1 417 ? -37.553 21.401 -10.325 1.00 73.69 417 ASN A O 1
ATOM 3428 N N . GLY A 1 418 ? -36.938 22.136 -8.295 1.00 76.62 418 GLY A N 1
ATOM 3429 C CA . GLY A 1 418 ? -37.827 23.308 -8.269 1.00 76.62 418 GLY A CA 1
ATOM 3430 C C . GLY A 1 418 ? -39.312 22.995 -8.048 1.00 76.62 418 GLY A C 1
ATOM 3431 O O . GLY A 1 418 ? -40.153 23.888 -8.151 1.00 76.62 418 GLY A O 1
ATOM 3432 N N . LYS A 1 419 ? -39.666 21.737 -7.752 1.00 65.19 419 LYS A N 1
ATOM 3433 C CA . LYS A 1 419 ? -41.026 21.337 -7.369 1.00 65.19 419 LYS A CA 1
ATOM 3434 C C . LYS A 1 419 ? -41.054 20.914 -5.906 1.00 65.19 419 LYS A C 1
ATOM 3436 O O . LYS A 1 419 ? -40.335 20.000 -5.508 1.00 65.19 419 LYS A O 1
ATOM 3441 N N . LYS A 1 420 ? -41.914 21.570 -5.122 1.00 82.56 420 LYS A N 1
ATOM 3442 C CA . LYS A 1 420 ? -42.156 21.255 -3.708 1.00 82.56 420 LYS A CA 1
ATOM 3443 C C . LYS A 1 420 ? -43.222 20.170 -3.586 1.00 82.56 420 LYS A C 1
ATOM 3445 O O . LYS A 1 420 ? -44.340 20.350 -4.065 1.00 82.56 420 LYS A O 1
ATOM 3450 N N . VAL A 1 421 ? -42.879 19.065 -2.932 1.00 83.94 421 VAL A N 1
ATOM 3451 C CA . VAL A 1 421 ? -43.779 17.944 -2.642 1.00 83.94 421 VAL A CA 1
ATOM 3452 C C . VAL A 1 421 ? -44.008 17.874 -1.129 1.00 83.94 421 VAL A C 1
ATOM 3454 O O . VAL A 1 421 ? -43.048 17.641 -0.391 1.00 83.94 421 VAL A O 1
ATOM 3457 N N . PRO A 1 422 ? -45.243 18.090 -0.639 1.00 82.62 422 PRO A N 1
ATOM 3458 C CA . PRO A 1 422 ? -45.561 17.929 0.774 1.00 82.62 422 PRO A CA 1
ATOM 3459 C C . PRO A 1 422 ? -45.668 16.443 1.139 1.00 82.62 422 PRO A C 1
ATOM 3461 O O . PRO A 1 422 ? -46.278 15.652 0.421 1.00 82.62 422 PRO A O 1
ATOM 3464 N N . LEU A 1 423 ? -45.088 16.074 2.273 1.00 81.75 423 LEU A N 1
ATOM 3465 C CA . LEU A 1 423 ? -45.020 14.727 2.824 1.00 81.75 423 LEU A CA 1
ATOM 3466 C C . LEU A 1 423 ? -45.337 14.774 4.322 1.00 81.75 423 LEU A C 1
ATOM 3468 O O . LEU A 1 423 ? -45.097 15.777 4.992 1.00 81.75 423 LEU A O 1
ATOM 3472 N N . ASN A 1 424 ? -45.861 13.672 4.853 1.00 81.31 424 ASN A N 1
ATOM 3473 C CA . ASN A 1 424 ? -46.056 13.499 6.290 1.00 81.31 424 ASN A CA 1
ATOM 3474 C C . ASN A 1 424 ? -44.893 12.657 6.830 1.00 81.31 424 ASN A C 1
ATOM 3476 O O . ASN A 1 424 ? -44.720 11.513 6.413 1.00 81.31 424 ASN A O 1
ATOM 3480 N N . GLY A 1 425 ? -44.093 13.231 7.723 1.00 72.56 425 GLY A N 1
ATOM 3481 C CA . GLY A 1 425 ? -43.036 12.552 8.463 1.00 72.56 425 GLY A CA 1
ATOM 3482 C C . GLY A 1 425 ? -43.492 12.187 9.872 1.00 72.56 425 GLY A C 1
ATOM 3483 O O . GLY A 1 425 ? -44.347 12.855 10.449 1.00 72.56 425 GLY A O 1
ATOM 3484 N N . ILE A 1 426 ? -42.906 11.130 10.426 1.00 74.81 426 ILE A N 1
ATOM 3485 C CA . ILE A 1 426 ? -43.094 10.731 11.822 1.00 74.81 426 ILE A CA 1
ATOM 3486 C C . ILE A 1 426 ? -41.752 10.920 12.524 1.00 74.81 426 ILE A C 1
ATOM 3488 O O . ILE A 1 426 ? -40.746 10.384 12.061 1.00 74.81 426 ILE A O 1
ATOM 3492 N N . LEU A 1 427 ? -41.734 11.689 13.612 1.00 68.44 427 LEU A N 1
ATOM 3493 C CA . LEU A 1 427 ? -40.554 11.872 14.451 1.00 68.44 427 LEU A CA 1
ATOM 3494 C C . LEU A 1 427 ? -40.687 10.992 15.699 1.00 68.44 427 LEU A C 1
ATOM 3496 O O . LEU A 1 427 ? -41.528 11.248 16.563 1.00 68.44 427 LEU A O 1
ATOM 3500 N N . ASP A 1 428 ? -39.862 9.949 15.769 1.00 73.88 428 ASP A N 1
ATOM 3501 C CA . ASP A 1 428 ? -39.729 9.085 16.941 1.00 73.88 428 ASP A CA 1
ATOM 3502 C C . ASP A 1 428 ? -38.601 9.622 17.829 1.00 73.88 428 ASP A C 1
ATOM 3504 O O . ASP A 1 428 ? -37.441 9.676 17.419 1.00 73.88 428 ASP A O 1
ATOM 3508 N N . THR A 1 429 ? -38.947 10.087 19.029 1.00 66.19 429 THR A N 1
ATOM 3509 C CA . THR A 1 429 ? -37.987 10.667 19.979 1.00 66.19 429 THR A CA 1
ATOM 3510 C C . THR A 1 429 ? -37.348 9.616 20.888 1.00 66.19 429 THR A C 1
ATOM 3512 O O . THR A 1 429 ? -36.516 9.969 21.722 1.00 66.19 429 THR A O 1
ATOM 3515 N N . GLY A 1 430 ? -37.721 8.333 20.762 1.00 58.44 430 GLY A N 1
ATOM 3516 C CA . GLY A 1 430 ? -37.191 7.237 21.582 1.00 58.44 430 GLY A CA 1
ATOM 3517 C C . GLY A 1 430 ? -37.557 7.315 23.072 1.00 58.44 430 GLY A C 1
ATOM 3518 O O . GLY A 1 430 ? -37.098 6.491 23.863 1.00 58.44 430 GLY A O 1
ATOM 3519 N N . ALA A 1 431 ? -38.379 8.288 23.475 1.00 61.25 431 ALA A N 1
ATOM 3520 C CA . ALA A 1 431 ? -38.851 8.455 24.842 1.00 61.25 431 ALA A CA 1
ATOM 3521 C C . ALA A 1 431 ? -40.188 7.728 25.047 1.00 61.25 431 ALA A C 1
ATOM 3523 O O . ALA A 1 431 ? -41.084 7.798 24.209 1.00 61.25 431 ALA A O 1
ATOM 3524 N N . ALA A 1 432 ? -40.362 7.082 26.203 1.00 53.91 432 ALA A N 1
ATOM 3525 C CA . ALA A 1 432 ? -41.611 6.392 26.545 1.00 53.91 432 ALA A CA 1
ATOM 3526 C C . ALA A 1 432 ? -42.827 7.343 26.641 1.00 53.91 432 ALA A C 1
ATOM 3528 O O . ALA A 1 432 ? -43.970 6.909 26.498 1.00 53.91 432 ALA A O 1
ATOM 3529 N N . VAL A 1 433 ? -42.581 8.641 26.861 1.00 54.03 433 VAL A N 1
ATOM 3530 C CA . VAL A 1 433 ? -43.586 9.709 26.893 1.00 54.03 433 VAL A CA 1
ATOM 3531 C C . VAL A 1 433 ? -43.022 10.920 26.144 1.00 54.03 433 VAL A C 1
ATOM 3533 O O . VAL A 1 433 ? -42.007 11.481 26.553 1.00 54.03 433 VAL A O 1
ATOM 3536 N N . SER A 1 434 ? -43.662 11.323 25.042 1.00 57.16 434 SER A N 1
ATOM 3537 C CA . SER A 1 434 ? -43.283 12.535 24.306 1.00 57.16 434 SER A CA 1
ATOM 3538 C C . SER A 1 434 ? -43.788 13.777 25.046 1.00 57.16 434 SER A C 1
ATOM 3540 O O . SER A 1 434 ? -44.980 13.887 25.331 1.00 57.16 434 SER A O 1
ATOM 3542 N N . VAL A 1 435 ? -42.882 14.705 25.363 1.00 58.75 435 VAL A N 1
ATOM 3543 C CA . VAL A 1 435 ? -43.177 15.961 26.086 1.00 58.75 435 VAL A CA 1
ATOM 3544 C C . VAL A 1 435 ? -43.276 17.170 25.143 1.00 58.75 435 VAL A C 1
ATOM 3546 O O . VAL A 1 435 ? -43.471 18.296 25.592 1.00 58.75 435 VAL A O 1
ATOM 3549 N N . CYS A 1 436 ? -43.130 16.956 23.833 1.00 54.72 436 CYS A N 1
ATOM 3550 C CA . CYS A 1 436 ? -43.156 18.021 22.834 1.00 54.72 436 CYS A CA 1
ATOM 3551 C C . CYS A 1 436 ? -44.593 18.258 22.347 1.00 54.72 436 CYS A C 1
ATOM 3553 O O . CYS A 1 436 ? -45.201 17.363 21.758 1.00 54.72 436 CYS A O 1
ATOM 3555 N N . SER A 1 437 ? -45.138 19.456 22.580 1.00 58.00 437 SER A N 1
ATOM 3556 C CA . SER A 1 437 ? -46.408 19.893 21.989 1.00 58.00 437 SER A CA 1
ATOM 3557 C C . SER A 1 437 ? -46.184 20.473 20.588 1.00 58.00 437 SER A C 1
ATOM 3559 O O . SER A 1 437 ? -45.141 21.068 20.313 1.00 58.00 437 SER A O 1
ATOM 3561 N N . GLU A 1 438 ? -47.174 20.321 19.700 1.00 56.78 438 GLU A N 1
ATOM 3562 C CA . GLU A 1 438 ? -47.148 20.873 18.329 1.00 56.78 438 GLU A CA 1
ATOM 3563 C C . GLU A 1 438 ? -46.946 22.401 18.304 1.00 56.78 438 GLU A C 1
ATOM 3565 O O . GLU A 1 438 ? -46.487 22.940 17.307 1.00 56.78 438 GLU A O 1
ATOM 3570 N N . GLU A 1 439 ? -47.225 23.092 19.411 1.00 56.38 439 GLU A N 1
ATOM 3571 C CA . GLU A 1 439 ? -47.057 24.542 19.565 1.00 56.38 439 GLU A CA 1
ATOM 3572 C C . GLU A 1 439 ? -45.589 24.988 19.711 1.00 56.38 439 GLU A C 1
ATOM 3574 O O . GLU A 1 439 ? -45.296 26.172 19.570 1.00 56.38 439 GLU A O 1
ATOM 3579 N N . ILE A 1 440 ? -44.664 24.066 20.010 1.00 57.34 440 ILE A N 1
ATOM 3580 C CA . ILE A 1 440 ? -43.244 24.375 20.276 1.00 57.34 440 ILE A CA 1
ATOM 3581 C C . ILE A 1 440 ? -42.375 24.213 19.013 1.00 57.34 440 ILE A C 1
ATOM 3583 O O . ILE A 1 440 ? -41.224 24.651 18.989 1.00 57.34 440 ILE A O 1
ATOM 3587 N N . ILE A 1 441 ? -42.910 23.612 17.947 1.00 56.34 441 ILE A N 1
ATOM 3588 C CA . ILE A 1 441 ? -42.188 23.400 16.688 1.00 56.34 441 ILE A CA 1
ATOM 3589 C C . ILE A 1 441 ? -42.577 24.533 15.716 1.00 56.34 441 ILE A C 1
ATOM 3591 O O . ILE A 1 441 ? -43.754 24.621 15.371 1.00 56.34 441 ILE A O 1
ATOM 3595 N N . PRO A 1 442 ? -41.640 25.417 15.319 1.00 49.28 442 PRO A N 1
ATOM 3596 C CA . PRO A 1 442 ? -41.929 26.607 14.511 1.00 49.28 442 PRO A CA 1
ATOM 3597 C C . PRO A 1 442 ? -42.364 26.320 13.069 1.00 49.28 442 PRO A C 1
ATOM 3599 O O . PRO A 1 442 ? -41.946 25.280 12.504 1.00 49.28 442 PRO A O 1
#

Radius of gyration: 50.42 Å; chains: 1; bounding box: 146×74×110 Å

Sequence (442 aa):
MKEICQEAVFQNQLKKLGFCRNTPVHGIYEREKTHRRRYGARKSTSYNGKPHKTHVRIAKRKHLALRKKDCKCYACGEIGHFASECRNPRKIMERVAILDSLELGDEIDVVSVGFDEDDVSDIYSVGEEIEDYQFQNEDLEDFKNYEVYMMTIDEPNDYLVGEPSDWRSKLRVSRQQYYCQHIWKFDEIHPTRCLACRNEAMKGDRMDCLKCELTICSLCQPHYYKKEKILPEKIKTRAPKVIDWKKIAIDQHAALKARDQIEESLREELEQALQQVRHYKGKAEEIKEETLVTEVPEEVVREMENLRLSNELLEKLREDDLKRIEELECELRAERGVRALLTVPKEQHEQIMEELLKVKEKFRSAQTEATQLKEQLKASSEVPSESQILALDEECVINTVRAKNNLLNIKIALEVNGKKVPLNGILDTGAAVSVCSEEIIP